Protein AF-A0A3L6PR56-F1 (afdb_monomer_lite)

Organism: Panicum miliaceum (NCBI:txid4540)

Radius of gyration: 35.01 Å; chains: 1; bounding box: 72×102×103 Å

pLDDT: mean 79.94, std 26.2, range [21.03, 98.75]

Foldseek 3Di:
DDDDDDDDDDDDDDDDDDDDDDDDDDDDDDDDDDDDDDDDDDDDDDDDDDDDDDDDDDDDDDDDDDDDDPPDQWAKEKEAALVDDLLLLQLLCVQLVRDYHYHNPDDPPAFIKIATPVRDIDTHDLRSLCVSQPSGPDVPQCHPDPVLVVLLSVLLVVLCLCVVPVCVVVSLVVVLVVQPPHLESGDPDHYSSLSSNLRSLLLVAPVSVVVLPDPPRVRSNVNSVVVCVVCVVPSVVSSCVRSHPSRDDDDDDPDPDDPDDDDDDPPDPPPDAVPAAAAQAEEELEEALQDADDPVSLVLQVVNQVRCVVRVHFYEYEHAQFCQVRHAVVSVVRNVVVCVVSVRDGPYYYYLVVCVVVLLVLLLVCLVVLQKFKDQPDPVVVVVCLVVLHDGPGSPPHSVVRVVLVVCLFVLHPSNQSIFMWGNFGSPDPLSLRRGDTFKHFDQAQHNPRGRNGGITGDCLRSVLVVCLVVSHQDHDDDCVCVSSVVSSCVNCVSSVGDRNPD

Sequence (503 aa):
MTSAAKSETSDSENRTPEWGHGYMPGPAGCRSCVWHTVVVRPAGRRPALENTTGSARPHGSSQQVPAVSRKGSMEAKLAFSQDSPPISIICAAKVAGIPLSIDPSLAAGSVPTLQFGSGESLHGVNPILHFIARGASFSSFSGQNAIEFGHAVEWLEYAPIFLSGSEFENACSFVDGYLAFRTFLVGHGLTIADIAVWSNLAGIGQRWESLRKSKKYQNLVRWFNSIDAEYTDTLNKIVAAYVGKRGIGKSPAPSFKEKVHDSKDPSAPEVDLPGAKVGQVCGRFAPEPSGYLHIGHAKAALLNKYFAERYQGRLIVRFDDTNPSKESSEFVENLLKDIETLGIKYDAVTYTSDYFPKLMEMAESLIKQGKAYIDDAAKEQMRKERMDGIESRCRNSTVEKNLSLWKEMVNGTERGMQCCVRGKLDMQDPNKSLRDPVYYRCNTDPHHRVGSKYKVYPTYDFACPFVDALEGVTHALRSSEYHDRNAQYYRILQDMGLRSRNL

Structure (mmCIF, N/CA/C/O backbone):
data_AF-A0A3L6PR56-F1
#
_entry.id   AF-A0A3L6PR56-F1
#
loop_
_atom_site.group_PDB
_atom_site.id
_atom_site.type_symbol
_atom_site.label_atom_id
_atom_site.label_alt_id
_atom_site.label_comp_id
_atom_site.label_asym_id
_atom_site.label_entity_id
_atom_site.label_seq_id
_atom_site.pdbx_PDB_ins_code
_atom_site.Cartn_x
_atom_site.Cartn_y
_atom_site.Cartn_z
_atom_site.occupancy
_atom_site.B_iso_or_equiv
_atom_site.auth_seq_id
_atom_site.auth_comp_id
_atom_site.auth_asym_id
_atom_site.auth_atom_id
_atom_site.pdbx_PDB_model_num
ATOM 1 N N . MET A 1 1 ? 30.009 -48.129 54.330 1.00 35.91 1 MET A N 1
ATOM 2 C CA . MET A 1 1 ? 30.875 -47.380 55.269 1.00 35.91 1 MET A CA 1
ATOM 3 C C . MET A 1 1 ? 30.361 -45.952 55.369 1.00 35.91 1 MET A C 1
ATOM 5 O O . MET A 1 1 ? 29.650 -45.520 54.472 1.00 35.91 1 MET A O 1
ATOM 9 N N . THR A 1 2 ? 30.644 -45.275 56.477 1.00 27.09 2 THR A N 1
ATOM 10 C CA . THR A 1 2 ? 30.283 -43.874 56.755 1.00 27.09 2 THR A CA 1
ATOM 11 C C . THR A 1 2 ? 31.298 -42.892 56.157 1.00 27.09 2 THR A C 1
ATOM 13 O O . THR A 1 2 ? 32.392 -43.314 55.798 1.00 27.09 2 THR A O 1
ATOM 16 N N . SER A 1 3 ? 30.973 -41.588 56.221 1.00 24.39 3 SER A N 1
ATOM 17 C CA . SER A 1 3 ? 31.939 -40.467 56.235 1.00 24.39 3 SER A CA 1
ATOM 18 C C . SER A 1 3 ? 32.628 -40.133 54.894 1.00 24.39 3 SER A C 1
ATOM 20 O O . SER A 1 3 ? 32.963 -41.027 54.130 1.00 24.39 3 SER A O 1
ATOM 22 N N . ALA A 1 4 ? 32.926 -38.877 54.543 1.00 27.11 4 ALA A N 1
ATOM 23 C CA . ALA A 1 4 ? 32.361 -37.570 54.920 1.00 27.11 4 ALA A CA 1
ATOM 24 C C . ALA A 1 4 ? 32.828 -36.526 53.880 1.00 27.11 4 ALA A C 1
ATOM 26 O O . ALA A 1 4 ? 33.653 -36.823 53.016 1.00 27.11 4 ALA A O 1
ATOM 27 N N . ALA A 1 5 ? 32.335 -35.290 53.980 1.00 34.53 5 ALA A N 1
ATOM 28 C CA . ALA A 1 5 ? 32.939 -34.159 53.283 1.00 34.53 5 ALA A CA 1
ATOM 29 C C . ALA A 1 5 ? 34.333 -33.825 53.850 1.00 34.53 5 ALA A C 1
ATOM 31 O O . ALA A 1 5 ? 34.585 -34.008 55.043 1.00 34.53 5 ALA A O 1
ATOM 32 N N . LYS A 1 6 ? 35.191 -33.224 53.019 1.00 26.56 6 LYS A N 1
ATOM 33 C CA . LYS A 1 6 ? 36.263 -32.341 53.487 1.00 26.56 6 LYS A CA 1
ATOM 34 C C . LYS A 1 6 ? 36.358 -31.094 52.613 1.00 26.56 6 LYS A C 1
ATOM 36 O O . LYS A 1 6 ? 36.241 -31.162 51.394 1.00 26.56 6 LYS A O 1
ATOM 41 N N . SER A 1 7 ? 36.566 -29.975 53.287 1.00 26.28 7 SER A N 1
ATOM 42 C CA . SER A 1 7 ? 36.774 -28.624 52.770 1.00 26.28 7 SER A CA 1
ATOM 43 C C . SER A 1 7 ? 38.167 -28.141 53.158 1.00 26.28 7 SER A C 1
ATOM 45 O O . SER A 1 7 ? 38.619 -28.516 54.232 1.00 26.28 7 SER A O 1
ATOM 47 N N . GLU A 1 8 ? 38.760 -27.253 52.364 1.00 25.81 8 GLU A N 1
ATOM 48 C CA . GLU A 1 8 ? 39.762 -26.226 52.729 1.00 25.81 8 GLU A CA 1
ATOM 49 C C . GLU A 1 8 ? 39.935 -25.374 51.435 1.00 25.81 8 GLU A C 1
ATOM 51 O O . GLU A 1 8 ? 40.028 -25.953 50.356 1.00 25.81 8 GLU A O 1
ATOM 56 N N . THR A 1 9 ? 39.614 -24.068 51.370 1.00 25.67 9 THR A N 1
ATOM 57 C CA . THR A 1 9 ? 40.304 -22.855 51.898 1.00 25.67 9 THR A CA 1
ATOM 58 C C . THR A 1 9 ? 41.712 -22.642 51.324 1.00 25.67 9 THR A C 1
ATOM 60 O O . THR A 1 9 ? 42.444 -23.614 51.195 1.00 25.67 9 THR A O 1
ATOM 63 N N . SER A 1 10 ? 42.183 -21.427 51.012 1.00 24.72 10 SER A N 1
ATOM 64 C CA . SER A 1 10 ? 41.652 -20.043 51.150 1.00 24.72 10 SER A CA 1
ATOM 65 C C . SER A 1 10 ? 41.796 -19.278 49.799 1.00 24.72 10 SER A C 1
ATOM 67 O O . SER A 1 10 ? 42.026 -19.939 48.792 1.00 24.72 10 SER A O 1
ATOM 69 N N . ASP A 1 11 ? 41.521 -17.986 49.559 1.00 25.73 11 ASP A N 1
ATOM 70 C CA . ASP A 1 11 ? 41.763 -16.671 50.206 1.00 25.73 11 ASP A CA 1
ATOM 71 C C . ASP A 1 11 ? 40.866 -15.604 49.503 1.00 25.73 11 ASP A C 1
ATOM 73 O O . ASP A 1 11 ? 40.272 -15.914 48.472 1.00 25.73 11 ASP A O 1
ATOM 77 N N . SER A 1 12 ? 40.779 -14.314 49.865 1.00 25.59 12 SER A N 1
ATOM 78 C CA . SER A 1 12 ? 40.770 -13.583 51.150 1.00 25.59 12 SER A CA 1
ATOM 79 C C . SER A 1 12 ? 40.368 -12.109 50.861 1.00 25.59 12 SER A C 1
ATOM 81 O O . SER A 1 12 ? 40.644 -11.616 49.772 1.00 25.59 12 SER A O 1
ATOM 83 N N . GLU A 1 13 ? 39.739 -11.409 51.824 1.00 27.36 13 GLU A N 1
ATOM 84 C CA . GLU A 1 13 ? 39.509 -9.934 51.841 1.00 27.36 13 GLU A CA 1
ATOM 85 C C . GLU A 1 13 ? 38.627 -9.285 50.717 1.00 27.36 13 GLU A C 1
ATOM 87 O O . GLU A 1 13 ? 38.510 -9.792 49.613 1.00 27.36 13 GLU A O 1
ATOM 92 N N . ASN A 1 14 ? 37.930 -8.143 50.889 1.00 26.05 14 ASN A N 1
ATOM 93 C CA . ASN A 1 14 ? 37.578 -7.347 52.079 1.00 26.05 14 ASN A CA 1
ATOM 94 C C . ASN A 1 14 ? 36.239 -6.566 51.866 1.00 26.05 14 ASN A C 1
ATOM 96 O O . ASN A 1 14 ? 36.086 -5.875 50.866 1.00 26.05 14 ASN A O 1
ATOM 100 N N . ARG A 1 15 ? 35.356 -6.583 52.883 1.00 25.88 15 ARG A N 1
ATOM 101 C CA . ARG A 1 15 ? 34.323 -5.573 53.272 1.00 25.88 15 ARG A CA 1
ATOM 102 C C . ARG A 1 15 ? 33.094 -5.234 52.383 1.00 25.88 15 ARG A C 1
ATOM 104 O O . ARG A 1 15 ? 33.164 -4.590 51.345 1.00 25.88 15 ARG A O 1
ATOM 111 N N . THR A 1 16 ? 31.941 -5.550 52.981 1.00 23.59 16 THR A N 1
ATOM 112 C CA . THR A 1 16 ? 30.575 -4.965 52.917 1.00 23.59 16 THR A CA 1
ATOM 113 C C . THR A 1 16 ? 30.526 -3.464 53.342 1.00 23.59 16 THR A C 1
ATOM 115 O O . THR A 1 16 ? 31.568 -2.993 53.809 1.00 23.59 16 THR A O 1
ATOM 118 N N . PRO A 1 17 ? 29.396 -2.689 53.249 1.00 29.38 17 PRO A N 1
ATOM 119 C CA . PRO A 1 17 ? 27.982 -3.136 53.276 1.00 29.38 17 PRO A CA 1
ATOM 120 C C . PRO A 1 17 ? 26.900 -2.417 52.406 1.00 29.38 17 PRO A C 1
ATOM 122 O O . PRO A 1 17 ? 27.006 -1.251 52.043 1.00 29.38 17 PRO A O 1
ATOM 125 N N . GLU A 1 18 ? 25.812 -3.152 52.118 1.00 23.41 18 GLU A N 1
ATOM 126 C CA . GLU A 1 18 ? 24.416 -2.915 52.591 1.00 23.41 18 GLU A CA 1
ATOM 127 C C . GLU A 1 18 ? 24.093 -1.568 53.314 1.00 23.41 18 GLU A C 1
ATOM 129 O O . GLU A 1 18 ? 24.869 -1.138 54.159 1.00 23.41 18 GLU A O 1
ATOM 134 N N . TRP A 1 19 ? 22.962 -0.849 53.147 1.00 22.95 19 TRP A N 1
ATOM 135 C CA . TRP A 1 19 ? 21.640 -1.037 52.489 1.00 22.95 19 TRP A CA 1
ATOM 136 C C . TRP A 1 19 ? 21.158 0.291 51.838 1.00 22.95 19 TRP A C 1
ATOM 138 O O . TRP A 1 19 ? 21.618 1.362 52.230 1.00 22.95 19 TRP A O 1
ATOM 148 N N . GLY A 1 20 ? 20.138 0.273 50.958 1.00 21.98 20 GLY A N 1
ATOM 149 C CA . GLY A 1 20 ? 19.380 1.497 50.610 1.00 21.98 20 GLY A CA 1
ATOM 150 C C . GLY A 1 20 ? 18.334 1.364 49.486 1.00 21.98 20 GLY A C 1
ATOM 151 O O . GLY A 1 20 ? 18.632 0.847 48.415 1.00 21.98 20 GLY A O 1
ATOM 152 N N . HIS A 1 21 ? 17.106 1.856 49.708 1.00 25.05 21 HIS A N 1
ATOM 153 C CA . HIS A 1 21 ? 16.020 1.862 48.708 1.00 25.05 21 HIS A CA 1
ATOM 154 C C . HIS A 1 21 ? 16.218 2.918 47.599 1.00 25.05 21 HIS A C 1
ATOM 156 O O . HIS A 1 21 ? 16.635 4.040 47.877 1.00 25.05 21 HIS A O 1
ATOM 162 N N . GLY A 1 22 ? 15.790 2.611 46.366 1.00 22.70 22 GLY A N 1
ATOM 163 C CA . GLY A 1 22 ? 15.709 3.563 45.249 1.00 22.70 22 GLY A CA 1
ATOM 164 C C . GLY A 1 22 ? 14.674 3.138 44.196 1.00 22.70 22 GLY A C 1
ATOM 165 O O . GLY A 1 22 ? 14.540 1.953 43.904 1.00 22.70 22 GLY A O 1
ATOM 166 N N . TYR A 1 23 ? 13.912 4.095 43.658 1.00 21.83 23 TYR A N 1
ATOM 167 C CA . TYR A 1 23 ? 12.778 3.876 42.738 1.00 21.83 23 TYR A CA 1
ATOM 168 C C . TYR A 1 23 ? 13.128 4.283 41.286 1.00 21.83 23 TYR A C 1
ATOM 170 O O . TYR A 1 23 ? 14.109 4.986 41.068 1.00 21.83 23 TYR A O 1
ATOM 178 N N . MET A 1 24 ? 12.252 3.940 40.328 1.00 23.02 24 MET A N 1
ATOM 179 C CA . MET A 1 24 ? 12.216 4.403 38.917 1.00 23.02 24 MET A CA 1
ATOM 180 C C . MET A 1 24 ? 13.307 3.903 37.935 1.00 23.02 24 MET A C 1
ATOM 182 O O . MET A 1 24 ? 14.394 4.474 37.863 1.00 23.02 24 MET A O 1
ATOM 186 N N . PRO A 1 25 ? 12.966 2.986 37.007 1.00 26.72 25 PRO A N 1
ATOM 187 C CA . PRO A 1 25 ? 13.541 2.975 35.664 1.00 26.72 25 PRO A CA 1
ATOM 188 C C . PRO A 1 25 ? 12.825 4.000 34.759 1.00 26.72 25 PRO A C 1
ATOM 190 O O . PRO A 1 25 ? 11.596 4.058 34.712 1.00 26.72 25 PRO A O 1
ATOM 193 N N . GLY A 1 26 ? 13.593 4.807 34.020 1.00 27.28 26 GLY A N 1
ATOM 194 C CA . GLY A 1 26 ? 13.063 5.754 33.027 1.00 27.28 26 GLY A CA 1
ATOM 195 C C . GLY A 1 26 ? 12.457 5.075 31.781 1.00 27.28 26 GLY A C 1
ATOM 196 O O . GLY A 1 26 ? 12.582 3.861 31.612 1.00 27.28 26 GLY A O 1
ATOM 197 N N . PRO A 1 27 ? 11.804 5.837 30.880 1.00 26.20 27 PRO A N 1
ATOM 198 C CA . PRO A 1 27 ? 11.064 5.274 29.752 1.00 26.20 27 PRO A CA 1
ATOM 199 C C . PRO A 1 27 ? 11.970 4.512 28.775 1.00 26.20 27 PRO A C 1
ATOM 201 O O . PRO A 1 27 ? 12.908 5.069 28.202 1.00 26.20 27 PRO A O 1
ATOM 204 N N . ALA A 1 28 ? 11.647 3.239 28.544 1.00 26.05 28 ALA A N 1
ATOM 205 C CA . ALA A 1 28 ? 12.353 2.380 27.602 1.00 26.05 28 ALA A CA 1
ATOM 206 C C . ALA A 1 28 ? 12.094 2.811 26.144 1.00 26.05 28 ALA A C 1
ATOM 208 O O . ALA A 1 28 ? 11.091 2.441 25.534 1.00 26.05 28 ALA A O 1
ATOM 209 N N . GLY A 1 29 ? 13.017 3.592 25.581 1.00 25.47 29 GLY A N 1
ATOM 210 C CA . GLY A 1 29 ? 13.092 3.827 24.138 1.00 25.47 29 GLY A CA 1
ATOM 211 C C . GLY A 1 29 ? 13.489 2.554 23.379 1.00 25.47 29 GLY A C 1
ATOM 212 O O . GLY A 1 29 ? 14.245 1.726 23.891 1.00 25.47 29 GLY A O 1
ATOM 213 N N . CYS A 1 30 ? 12.986 2.402 22.151 1.00 25.98 30 CYS A N 1
ATOM 214 C CA . CYS A 1 30 ? 13.277 1.249 21.293 1.00 25.98 30 CYS A CA 1
ATOM 215 C C . CYS A 1 30 ? 14.787 1.086 21.033 1.00 25.98 30 CYS A C 1
ATOM 217 O O . CYS A 1 30 ? 15.503 2.073 20.860 1.00 25.98 30 CYS A O 1
ATOM 219 N N . ARG A 1 31 ? 15.264 -0.162 20.938 1.00 25.52 31 ARG A N 1
ATOM 220 C CA . ARG A 1 31 ? 16.626 -0.495 20.487 1.00 25.52 31 ARG A CA 1
ATOM 221 C C . ARG A 1 31 ? 16.585 -1.197 19.129 1.00 25.52 31 ARG A C 1
ATOM 223 O O . ARG A 1 31 ? 15.754 -2.078 18.945 1.00 25.52 31 ARG A O 1
ATOM 230 N N . SER A 1 32 ? 17.569 -0.879 18.276 1.00 26.89 32 SER A N 1
ATOM 231 C CA . SER A 1 32 ? 17.913 -1.522 16.984 1.00 26.89 32 SER A CA 1
ATOM 232 C C . SER A 1 32 ? 16.842 -1.510 15.872 1.00 26.89 32 SER A C 1
ATOM 234 O O . SER A 1 32 ? 15.658 -1.613 16.152 1.00 26.89 32 SER A O 1
ATOM 236 N N . CYS A 1 33 ? 17.175 -1.429 14.575 1.00 22.84 33 CYS A N 1
ATOM 237 C CA . CYS A 1 33 ? 18.424 -1.084 13.854 1.00 22.84 33 CYS A CA 1
ATOM 238 C C . CYS A 1 33 ? 18.055 -0.773 12.377 1.00 22.84 33 CYS A C 1
ATOM 240 O O . CYS A 1 33 ? 16.986 -1.179 11.933 1.00 22.84 33 CYS A O 1
ATOM 242 N N . VAL A 1 34 ? 18.857 -0.114 11.532 1.00 22.69 34 VAL A N 1
ATOM 243 C CA . VAL A 1 34 ? 20.196 0.512 11.682 1.00 22.69 34 VAL A CA 1
ATOM 244 C C . VAL A 1 34 ? 20.066 2.027 11.320 1.00 22.69 34 VAL A C 1
ATOM 246 O O . VAL A 1 34 ? 18.988 2.557 11.564 1.00 22.69 34 VAL A O 1
ATOM 249 N N . TRP A 1 35 ? 20.991 2.870 10.823 1.00 24.89 35 TRP A N 1
ATOM 250 C CA . TRP A 1 35 ? 22.371 2.829 10.277 1.00 24.89 35 TRP A CA 1
ATOM 251 C C . TRP A 1 35 ? 23.176 4.053 10.791 1.00 24.89 35 TRP A C 1
ATOM 253 O O . TRP A 1 35 ? 22.676 4.826 11.605 1.00 24.89 35 TRP A O 1
ATOM 263 N N . HIS A 1 36 ? 24.422 4.242 10.334 1.00 21.03 36 HIS A N 1
ATOM 264 C CA . HIS A 1 36 ? 25.217 5.455 10.586 1.00 21.03 36 HIS A CA 1
ATOM 265 C C . HIS A 1 36 ? 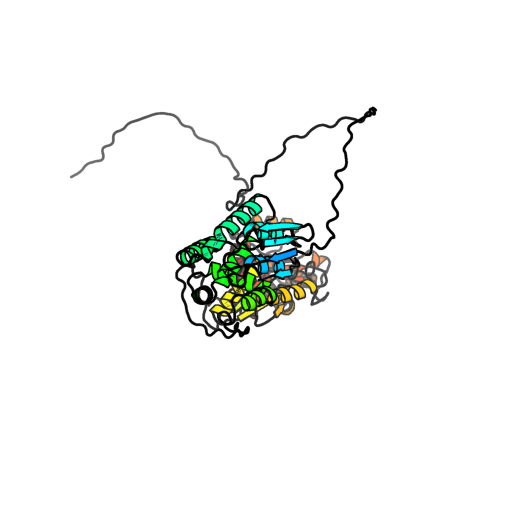25.139 6.455 9.419 1.00 21.03 36 HIS A C 1
ATOM 267 O O . HIS A 1 36 ? 25.414 6.087 8.281 1.00 21.03 36 HIS A O 1
ATOM 273 N N . THR A 1 37 ? 24.918 7.734 9.735 1.00 22.89 37 THR A N 1
ATOM 274 C CA . THR A 1 37 ? 25.245 8.873 8.859 1.00 22.89 37 THR A CA 1
ATOM 275 C C . THR A 1 37 ? 26.203 9.788 9.614 1.00 22.89 37 THR A C 1
ATOM 277 O O . THR A 1 37 ? 25.876 10.258 10.704 1.00 22.89 37 THR A O 1
ATOM 280 N N . VAL A 1 38 ? 27.384 10.058 9.053 1.00 21.31 38 VAL A N 1
ATOM 281 C CA . VAL A 1 38 ? 28.341 11.002 9.649 1.00 21.31 38 VAL A CA 1
ATOM 282 C C . VAL A 1 38 ? 27.846 12.427 9.406 1.00 21.31 38 VAL A C 1
ATOM 284 O O . VAL A 1 38 ? 27.925 12.936 8.292 1.00 21.31 38 VAL A O 1
ATOM 287 N N . VAL A 1 39 ? 27.340 13.078 10.456 1.00 23.59 39 VAL A N 1
ATOM 288 C CA . VAL A 1 39 ? 26.929 14.489 10.424 1.00 23.59 39 VAL A CA 1
ATOM 289 C C . VAL A 1 39 ? 27.857 15.300 11.322 1.00 23.59 39 VAL A C 1
ATOM 291 O O . VAL A 1 39 ? 27.751 15.258 12.549 1.00 23.59 39 VAL A O 1
ATOM 294 N N . VAL A 1 40 ? 28.764 16.060 10.706 1.00 22.86 40 VAL A N 1
ATOM 295 C CA . VAL A 1 40 ? 29.609 17.031 11.414 1.00 22.86 40 VAL A CA 1
ATOM 296 C C . VAL A 1 40 ? 28.721 18.160 11.943 1.00 22.86 40 VAL A C 1
ATOM 298 O O . VAL A 1 40 ? 28.016 18.816 11.178 1.00 22.86 40 VAL A O 1
ATOM 301 N N . ARG A 1 41 ? 28.744 18.393 13.260 1.00 22.11 41 ARG A N 1
ATOM 302 C CA . ARG A 1 41 ? 28.013 19.496 13.900 1.00 22.11 41 ARG A CA 1
ATOM 303 C C . ARG A 1 41 ? 28.884 20.757 13.974 1.00 22.11 41 ARG A C 1
ATOM 305 O O . ARG A 1 41 ? 29.976 20.674 14.535 1.00 22.11 41 ARG A O 1
ATOM 312 N N . PRO A 1 42 ? 28.394 21.931 13.541 1.00 25.03 42 PRO A N 1
ATOM 313 C CA . PRO A 1 42 ? 28.946 23.213 13.971 1.00 25.03 42 PRO A CA 1
ATOM 314 C C . PRO A 1 42 ? 28.691 23.432 15.471 1.00 25.03 42 PRO A C 1
ATOM 316 O O . PRO A 1 42 ? 27.656 23.014 15.999 1.00 25.03 42 PRO A O 1
ATOM 319 N N . ALA A 1 43 ? 29.606 24.120 16.152 1.00 27.02 43 ALA A N 1
ATOM 320 C CA . ALA A 1 43 ? 29.478 24.491 17.561 1.00 27.02 43 ALA A CA 1
ATOM 321 C C . ALA A 1 43 ? 29.258 26.007 17.731 1.00 27.02 43 ALA A C 1
ATOM 323 O O . ALA A 1 43 ? 29.677 26.791 16.887 1.00 27.02 43 ALA A O 1
ATOM 324 N N . GLY A 1 44 ? 28.671 26.415 18.863 1.00 26.38 44 GLY A N 1
ATOM 325 C CA . GLY A 1 44 ? 28.793 27.785 19.385 1.00 26.38 44 GLY A CA 1
ATOM 326 C C . GLY A 1 44 ? 27.728 28.815 18.968 1.00 26.38 44 GLY A C 1
ATOM 327 O O . GLY A 1 44 ? 27.791 29.430 17.911 1.00 26.38 44 GLY A O 1
ATOM 328 N N . ARG A 1 45 ? 26.816 29.122 19.901 1.00 23.25 45 ARG A N 1
ATOM 329 C CA . ARG A 1 45 ? 26.368 30.511 20.176 1.00 23.25 45 ARG A CA 1
ATOM 330 C C . ARG A 1 45 ? 27.438 31.154 21.088 1.00 23.25 45 ARG A C 1
ATOM 332 O O . ARG A 1 45 ? 28.129 30.396 21.758 1.00 23.25 45 ARG A O 1
ATOM 339 N N . ARG A 1 46 ? 27.627 32.468 21.272 1.00 24.16 46 ARG A N 1
ATOM 340 C CA . ARG A 1 46 ? 26.983 33.769 20.917 1.00 24.16 46 ARG A CA 1
ATOM 341 C C . ARG A 1 46 ? 28.141 34.838 20.991 1.00 24.16 46 ARG A C 1
ATOM 343 O O . ARG A 1 46 ? 29.276 34.371 21.080 1.00 24.16 46 ARG A O 1
ATOM 350 N N . PRO A 1 47 ? 27.980 36.189 21.040 1.00 27.25 47 PRO A N 1
ATOM 351 C CA . PRO A 1 47 ? 26.797 37.063 21.063 1.00 27.25 47 PRO A CA 1
ATOM 352 C C . PRO A 1 47 ? 26.719 38.010 19.837 1.00 27.25 47 PRO A C 1
ATOM 354 O O . PRO A 1 47 ? 27.359 37.759 18.823 1.00 27.25 47 PRO A O 1
ATOM 357 N N . ALA A 1 48 ? 25.903 39.066 19.921 1.00 30.88 48 ALA A N 1
ATOM 358 C CA . ALA A 1 48 ? 25.775 40.125 18.913 1.00 30.88 48 ALA A CA 1
ATOM 359 C C . ALA A 1 48 ? 26.306 41.464 19.457 1.00 30.88 48 ALA A C 1
ATOM 361 O O . ALA A 1 48 ? 26.276 41.665 20.671 1.00 30.88 48 ALA A O 1
ATOM 362 N N . LEU A 1 49 ? 26.730 42.370 18.567 1.00 25.14 49 LEU A N 1
ATOM 363 C CA . LEU A 1 49 ? 27.010 43.779 18.871 1.00 25.14 49 LEU A CA 1
ATOM 364 C C . LEU A 1 49 ? 26.786 44.682 17.637 1.00 25.14 49 LEU A C 1
ATOM 366 O O . LEU A 1 49 ? 26.825 44.225 16.500 1.00 25.14 49 LEU A O 1
ATOM 370 N N . GLU A 1 50 ? 26.490 45.938 17.950 1.00 24.41 50 GLU A N 1
ATOM 371 C CA . GLU A 1 50 ? 25.913 47.073 17.208 1.00 24.41 50 GLU A CA 1
ATOM 372 C C . GLU A 1 50 ? 26.420 47.459 15.797 1.00 24.41 50 GLU A C 1
ATOM 374 O O . GLU A 1 50 ? 27.527 47.148 15.365 1.00 24.41 50 GLU A O 1
ATOM 379 N N . ASN A 1 51 ? 25.587 48.257 15.107 1.00 28.16 51 ASN A N 1
ATOM 380 C CA . ASN A 1 51 ? 25.936 49.001 13.891 1.00 28.16 51 ASN A CA 1
ATOM 381 C C . ASN A 1 51 ? 26.948 50.124 14.178 1.00 28.16 51 ASN A C 1
ATOM 383 O O . ASN A 1 51 ? 26.722 50.926 15.079 1.00 28.16 51 ASN A O 1
ATOM 387 N N . THR A 1 52 ? 27.930 50.323 13.295 1.00 24.97 52 THR A N 1
ATOM 388 C CA . THR A 1 52 ? 28.538 51.648 13.048 1.00 24.97 52 THR A CA 1
ATOM 389 C C . THR A 1 52 ? 28.894 51.823 11.569 1.00 24.97 52 THR A C 1
ATOM 391 O O . THR A 1 52 ? 29.125 50.858 10.843 1.00 24.97 52 THR A O 1
ATOM 394 N N . THR A 1 53 ? 28.889 53.071 11.101 1.00 28.50 53 THR A N 1
ATOM 395 C CA . THR A 1 53 ? 29.172 53.458 9.710 1.00 28.50 53 THR A CA 1
ATOM 396 C C . THR A 1 53 ? 30.655 53.758 9.490 1.00 28.50 53 THR A C 1
ATOM 398 O O . THR A 1 53 ? 31.237 54.511 10.267 1.00 28.50 53 THR A O 1
ATOM 401 N N . GLY A 1 54 ? 31.242 53.288 8.385 1.00 24.62 54 GLY A N 1
ATOM 402 C CA . GLY A 1 54 ? 32.607 53.644 7.975 1.00 24.62 54 GLY A CA 1
ATOM 403 C C . GLY A 1 54 ? 32.854 53.383 6.486 1.00 24.62 54 GLY A C 1
ATOM 404 O O . GLY A 1 54 ? 32.317 52.429 5.927 1.00 24.62 54 GLY A O 1
ATOM 405 N N . SER A 1 55 ? 33.629 54.246 5.826 1.00 24.95 55 SER A N 1
ATOM 406 C CA . SER A 1 55 ? 33.846 54.232 4.373 1.00 24.95 55 SER A CA 1
ATOM 407 C C . SER A 1 55 ? 35.262 53.800 3.978 1.00 24.95 55 SER A C 1
ATOM 409 O O . SER A 1 55 ? 36.237 54.303 4.526 1.00 24.95 55 SER A O 1
ATOM 411 N N . ALA A 1 56 ? 35.378 52.950 2.948 1.00 26.53 56 ALA A N 1
ATOM 412 C CA . ALA A 1 56 ? 36.550 52.902 2.065 1.00 26.53 56 ALA A CA 1
ATOM 413 C C . ALA A 1 56 ? 36.262 52.187 0.725 1.00 26.53 56 ALA A C 1
ATOM 415 O O . ALA A 1 56 ? 35.586 51.164 0.658 1.00 26.53 56 ALA A O 1
ATOM 416 N N . ARG A 1 57 ? 36.848 52.735 -0.340 1.00 22.97 57 ARG A N 1
ATOM 417 C CA . ARG A 1 57 ? 37.195 52.127 -1.644 1.00 22.97 57 ARG A CA 1
ATOM 418 C C . ARG A 1 57 ? 38.722 52.369 -1.825 1.00 22.97 57 ARG A C 1
ATOM 420 O O . ARG A 1 57 ? 39.244 53.147 -1.023 1.00 22.97 57 ARG A O 1
ATOM 427 N N . PRO A 1 58 ? 39.440 51.865 -2.860 1.00 40.94 58 PRO A N 1
ATOM 428 C CA . PRO A 1 58 ? 39.001 51.096 -4.039 1.00 40.94 58 PRO A CA 1
ATOM 429 C C . PRO A 1 58 ? 39.893 49.863 -4.386 1.00 40.94 58 PRO A C 1
ATOM 431 O O . PRO A 1 58 ? 40.831 49.527 -3.677 1.00 40.94 58 PRO A O 1
ATOM 434 N N . HIS A 1 59 ? 39.630 49.298 -5.576 1.00 26.02 59 HIS A N 1
ATOM 435 C CA . HIS A 1 59 ? 40.499 48.464 -6.434 1.00 26.02 59 HIS A CA 1
ATOM 436 C C . HIS A 1 59 ? 40.616 46.950 -6.170 1.00 26.02 59 HIS A C 1
ATOM 438 O O . HIS A 1 59 ? 40.701 46.467 -5.051 1.00 26.02 59 HIS A O 1
ATOM 444 N N . GLY A 1 60 ? 40.596 46.211 -7.289 1.00 26.38 60 GLY A N 1
ATOM 445 C CA . GLY A 1 60 ? 40.459 44.754 -7.376 1.00 26.38 60 GLY A CA 1
ATOM 446 C C . GLY A 1 60 ? 39.685 44.373 -8.644 1.00 26.38 60 GLY A C 1
ATOM 447 O O . GLY A 1 60 ? 38.519 43.999 -8.576 1.00 26.38 60 GLY A O 1
ATOM 448 N N . SER A 1 61 ? 40.286 44.573 -9.820 1.00 26.34 61 SER A N 1
ATOM 449 C CA . SER A 1 61 ? 39.619 44.392 -11.118 1.00 26.34 61 SER A CA 1
ATOM 450 C C . SER A 1 61 ? 39.532 42.921 -11.534 1.00 26.34 61 SER A C 1
ATOM 452 O O . SER A 1 61 ? 40.536 42.337 -11.943 1.00 26.34 61 SER A O 1
ATOM 454 N N . SER A 1 62 ? 38.332 42.339 -11.512 1.00 27.75 62 SER A N 1
ATOM 455 C CA . SER A 1 62 ? 38.059 41.059 -12.170 1.00 27.75 62 SER A CA 1
ATOM 456 C C . SER A 1 62 ? 37.771 41.270 -13.660 1.00 27.75 62 SER A C 1
ATOM 458 O O . SER A 1 62 ? 36.792 41.910 -14.042 1.00 27.75 62 SER A O 1
ATOM 460 N N . GLN A 1 63 ? 38.618 40.711 -14.526 1.00 27.89 63 GLN A N 1
ATOM 461 C CA . GLN A 1 63 ? 38.267 40.540 -15.936 1.00 27.89 63 GLN A CA 1
ATOM 462 C C . GLN A 1 63 ? 37.182 39.462 -16.045 1.00 27.89 63 GLN A C 1
ATOM 464 O O . GLN A 1 63 ? 37.349 38.352 -15.540 1.00 27.89 63 GLN A O 1
ATOM 469 N N . GLN A 1 64 ? 36.069 39.778 -16.706 1.00 25.97 64 GLN A N 1
ATOM 470 C CA . GLN A 1 64 ? 35.064 38.774 -17.043 1.00 25.97 64 GLN A CA 1
ATOM 471 C C . GLN A 1 64 ? 35.608 37.867 -18.150 1.00 25.97 64 GLN A C 1
ATOM 473 O O . GLN A 1 64 ? 35.848 38.323 -19.267 1.00 25.97 64 GLN A O 1
ATOM 478 N N . VAL A 1 65 ? 35.756 36.573 -17.861 1.00 27.47 65 VAL A N 1
ATOM 479 C CA . VAL A 1 65 ? 35.902 35.557 -18.911 1.00 27.47 65 VAL A CA 1
ATOM 480 C C . VAL A 1 65 ? 34.551 35.464 -19.638 1.00 27.47 65 VAL A C 1
ATOM 482 O O . VAL A 1 65 ? 33.536 35.244 -18.971 1.00 27.47 65 VAL A O 1
ATOM 485 N N . PRO A 1 66 ? 34.485 35.662 -20.967 1.00 26.72 66 PRO A N 1
ATOM 486 C CA . PRO A 1 66 ? 33.214 35.704 -21.679 1.00 26.72 66 PRO A CA 1
ATOM 487 C C . PRO A 1 66 ? 32.541 34.327 -21.696 1.00 26.72 66 PRO A C 1
ATOM 489 O O . PRO A 1 66 ? 33.165 33.311 -22.004 1.00 26.72 66 PRO A O 1
ATOM 492 N N . ALA A 1 67 ? 31.241 34.296 -21.401 1.00 27.50 67 ALA A N 1
ATOM 493 C CA . ALA A 1 67 ? 30.445 33.078 -21.474 1.00 27.50 67 ALA A CA 1
ATOM 494 C C . ALA A 1 67 ? 30.296 32.628 -22.939 1.00 27.50 67 ALA A C 1
ATOM 496 O O . ALA A 1 67 ? 29.601 33.267 -23.731 1.00 27.50 67 ALA A O 1
ATOM 497 N N . VAL A 1 68 ? 30.944 31.520 -23.307 1.00 29.69 68 VAL A N 1
ATOM 498 C CA . VAL A 1 68 ? 30.871 30.963 -24.665 1.00 29.69 68 VAL A CA 1
ATOM 499 C C . VAL A 1 68 ? 29.468 30.414 -24.926 1.00 29.69 68 VAL A C 1
ATOM 501 O O . VAL A 1 68 ? 29.086 29.365 -24.405 1.00 29.69 68 VAL A O 1
ATOM 504 N N . SER A 1 69 ? 28.708 31.113 -25.770 1.00 28.28 69 SER A N 1
ATOM 505 C CA . SER A 1 69 ? 27.393 30.671 -26.239 1.00 28.28 69 SER A CA 1
ATOM 506 C C . SER A 1 69 ? 27.506 29.360 -27.024 1.00 28.28 69 SER A C 1
ATOM 508 O O . SER A 1 69 ? 27.986 29.337 -28.157 1.00 28.28 69 SER A O 1
ATOM 510 N N . ARG A 1 70 ? 27.039 28.250 -26.440 1.00 36.72 70 ARG A N 1
ATOM 511 C CA . ARG A 1 70 ? 26.961 26.942 -27.110 1.00 36.72 70 ARG A CA 1
ATOM 512 C C . ARG A 1 70 ? 25.576 26.700 -27.717 1.00 36.72 70 ARG A C 1
ATOM 514 O O . ARG A 1 70 ? 24.831 25.829 -27.280 1.00 36.72 70 ARG A O 1
ATOM 521 N N . LYS A 1 71 ? 25.259 27.466 -28.765 1.00 34.06 71 LYS A N 1
ATOM 522 C CA . LYS A 1 71 ? 24.204 27.147 -29.747 1.00 34.06 71 LYS A CA 1
ATOM 523 C C . LYS A 1 71 ? 24.714 27.309 -31.184 1.00 34.06 71 LYS A C 1
ATOM 525 O O . LYS A 1 71 ? 24.187 28.086 -31.970 1.00 34.06 71 LYS A O 1
ATOM 530 N N . GLY A 1 72 ? 25.739 26.529 -31.513 1.00 34.97 72 GLY A N 1
ATOM 531 C CA . GLY A 1 72 ? 26.034 26.120 -32.883 1.00 34.97 72 GLY A CA 1
ATOM 532 C C . GLY A 1 72 ? 25.946 24.599 -32.947 1.00 34.97 72 GLY A C 1
ATOM 533 O O . GLY A 1 72 ? 26.559 23.924 -32.119 1.00 34.97 72 GLY A O 1
ATOM 534 N N . SER A 1 73 ? 25.169 24.051 -33.879 1.00 45.00 73 SER A N 1
ATOM 535 C CA . SER A 1 73 ? 25.173 22.614 -34.152 1.00 45.00 73 SER A CA 1
ATOM 536 C C . SER A 1 73 ? 26.478 22.260 -34.859 1.00 45.00 73 SER A C 1
ATOM 538 O O . SER A 1 73 ? 26.626 22.522 -36.050 1.00 45.00 73 SER A O 1
ATOM 540 N N . MET A 1 74 ? 27.434 21.692 -34.121 1.00 57.25 74 MET A N 1
ATOM 541 C CA . MET A 1 74 ? 28.622 21.093 -34.723 1.00 57.25 74 MET A CA 1
ATOM 542 C C . MET A 1 74 ? 28.189 19.891 -35.561 1.00 57.25 74 MET A C 1
ATOM 544 O O . MET A 1 74 ? 27.896 18.828 -35.018 1.00 57.25 74 MET A O 1
ATOM 548 N N . GLU A 1 75 ? 28.160 20.058 -36.881 1.00 69.56 75 GLU A N 1
ATOM 549 C CA . GLU A 1 75 ? 28.153 18.919 -37.789 1.00 69.56 75 GLU A CA 1
ATOM 550 C C . GLU A 1 75 ? 29.485 18.183 -37.623 1.00 69.56 75 GLU A C 1
ATOM 552 O O . GLU A 1 75 ? 30.561 18.726 -37.889 1.00 69.56 75 GLU A O 1
ATOM 557 N N . ALA A 1 76 ? 29.402 16.955 -37.118 1.00 87.12 76 ALA A N 1
ATOM 558 C CA . ALA A 1 76 ? 30.543 16.077 -36.941 1.00 87.12 76 ALA A CA 1
ATOM 559 C C . ALA A 1 76 ? 30.379 14.831 -37.819 1.00 87.12 76 ALA A C 1
ATOM 561 O O . ALA A 1 76 ? 29.268 14.336 -38.054 1.00 87.12 76 ALA A O 1
ATOM 562 N N . LYS A 1 77 ? 31.503 14.342 -38.335 1.00 93.38 77 LYS A N 1
ATOM 563 C CA . LYS A 1 77 ? 31.562 13.275 -39.332 1.00 93.38 77 LYS A CA 1
ATOM 564 C C . LYS A 1 77 ? 32.375 12.110 -38.794 1.00 93.38 77 LYS A C 1
ATOM 566 O O . LYS A 1 77 ? 33.566 12.251 -38.533 1.00 93.38 77 LYS A O 1
ATOM 571 N N . LEU A 1 78 ? 31.725 10.968 -38.608 1.00 95.31 78 LEU A N 1
ATOM 572 C CA . LEU A 1 78 ? 32.349 9.755 -38.098 1.00 95.31 78 LEU A CA 1
ATOM 573 C C . LEU A 1 78 ? 32.837 8.896 -39.266 1.00 95.31 78 LEU A C 1
ATOM 575 O O . LEU A 1 78 ? 32.047 8.202 -39.909 1.00 95.31 78 LEU A O 1
ATOM 579 N N . ALA A 1 79 ? 34.143 8.948 -39.510 1.00 93.19 79 ALA A N 1
ATOM 580 C CA . ALA A 1 79 ? 34.835 8.108 -40.471 1.00 93.19 79 ALA A CA 1
ATOM 581 C C . ALA A 1 79 ? 35.282 6.788 -39.819 1.00 93.19 79 ALA A C 1
ATOM 583 O O . ALA A 1 79 ? 35.889 6.787 -38.745 1.00 93.19 79 ALA A O 1
ATOM 584 N N . PHE A 1 80 ? 34.993 5.657 -40.456 1.00 93.00 80 PHE A N 1
ATOM 585 C CA . PHE A 1 80 ? 35.422 4.322 -40.025 1.00 93.00 80 PHE A CA 1
ATOM 586 C C . PHE A 1 80 ? 35.578 3.380 -41.222 1.00 93.00 80 PHE A C 1
ATOM 588 O O . PHE A 1 80 ? 35.314 3.767 -42.357 1.00 93.00 80 PHE A O 1
ATOM 595 N N . SER A 1 81 ? 36.041 2.152 -40.981 1.00 88.06 81 SER A N 1
ATOM 596 C CA . SER A 1 81 ? 36.159 1.135 -42.027 1.00 88.06 81 SER A CA 1
ATOM 597 C C . SER A 1 81 ? 34.917 0.255 -42.084 1.00 88.06 81 SER A C 1
ATOM 599 O O . SER A 1 81 ? 34.469 -0.231 -41.046 1.00 88.06 81 SER A O 1
ATOM 601 N N . GLN A 1 82 ? 34.375 0.022 -43.282 1.00 84.56 82 GLN A N 1
ATOM 602 C CA . GLN A 1 82 ? 33.156 -0.770 -43.488 1.00 84.56 82 GLN A CA 1
ATOM 603 C C . GLN A 1 82 ? 33.197 -2.167 -42.832 1.00 84.56 82 GLN A C 1
ATOM 605 O O . GLN A 1 82 ? 32.161 -2.641 -42.369 1.00 84.56 82 GLN A O 1
ATOM 610 N N . ASP A 1 83 ? 34.377 -2.789 -42.733 1.00 80.25 83 ASP A N 1
ATOM 611 C CA . ASP A 1 83 ? 34.576 -4.106 -42.107 1.00 80.25 83 ASP A CA 1
ATOM 612 C C . ASP A 1 83 ? 34.532 -4.084 -40.564 1.00 80.25 83 ASP A C 1
ATOM 614 O O . ASP A 1 83 ? 34.408 -5.131 -39.930 1.00 80.25 83 ASP A O 1
ATOM 618 N N . SER A 1 84 ? 34.649 -2.903 -39.943 1.00 83.00 84 SER A N 1
ATOM 619 C CA . SER A 1 84 ? 34.688 -2.720 -38.485 1.00 83.00 84 SER A CA 1
ATOM 620 C C . SER A 1 84 ? 33.888 -1.474 -38.057 1.00 83.00 84 SER A C 1
ATOM 622 O O . SER A 1 84 ? 34.462 -0.436 -37.704 1.00 83.00 84 SER A O 1
ATOM 624 N N . PRO A 1 85 ? 32.542 -1.532 -38.118 1.00 87.50 85 PRO A N 1
ATOM 625 C CA . PRO A 1 85 ? 31.684 -0.423 -37.718 1.00 87.50 85 PRO A CA 1
ATOM 626 C C . PRO A 1 85 ? 31.745 -0.192 -36.195 1.00 87.50 85 PRO A C 1
ATOM 628 O O . PRO A 1 85 ? 31.508 -1.122 -35.420 1.00 87.50 85 PRO A O 1
ATOM 631 N N . PRO A 1 86 ? 31.994 1.042 -35.717 1.00 91.12 86 PRO A N 1
ATOM 632 C CA . PRO A 1 86 ? 32.102 1.347 -34.293 1.00 91.12 86 PRO A CA 1
ATOM 633 C C . PRO A 1 86 ? 30.710 1.502 -33.659 1.00 91.12 86 PRO A C 1
ATOM 635 O O . PRO A 1 86 ? 30.262 2.608 -33.350 1.00 91.12 86 PRO A O 1
ATOM 638 N N . ILE A 1 87 ? 30.013 0.376 -33.473 1.00 90.88 87 ILE A N 1
ATOM 639 C CA . ILE A 1 87 ? 28.615 0.313 -33.005 1.00 90.88 87 ILE A CA 1
ATOM 640 C C . ILE A 1 87 ? 28.410 1.132 -31.722 1.00 90.88 87 ILE A C 1
ATOM 642 O O . ILE A 1 87 ? 27.454 1.898 -31.643 1.00 90.88 87 ILE A O 1
ATOM 646 N N . SER A 1 88 ? 29.333 1.048 -30.758 1.00 93.50 88 SER A N 1
ATOM 647 C CA . SER A 1 88 ? 29.277 1.808 -29.500 1.00 93.50 88 SER A CA 1
ATOM 648 C C . SER A 1 88 ? 29.212 3.323 -29.705 1.00 93.50 88 SER A C 1
ATOM 650 O O . SER A 1 88 ? 28.414 3.986 -29.045 1.00 93.50 88 SER A O 1
ATOM 652 N N . ILE A 1 89 ? 29.977 3.874 -30.655 1.00 94.75 89 ILE A N 1
ATOM 653 C CA . ILE A 1 89 ? 29.956 5.306 -30.993 1.00 94.75 89 ILE A CA 1
ATOM 654 C C . ILE A 1 89 ? 28.601 5.691 -31.599 1.00 94.75 89 ILE A C 1
ATOM 656 O O . ILE A 1 89 ? 28.007 6.697 -31.211 1.00 94.75 89 ILE A O 1
ATOM 660 N N . ILE A 1 90 ? 28.104 4.880 -32.535 1.00 92.69 90 ILE A N 1
ATOM 661 C CA . ILE A 1 90 ? 26.861 5.145 -33.273 1.00 92.69 90 ILE A CA 1
ATOM 662 C C . ILE A 1 90 ? 25.651 5.075 -32.323 1.00 92.69 90 ILE A C 1
ATOM 664 O O . ILE A 1 90 ? 24.796 5.962 -32.346 1.00 92.69 90 ILE A O 1
ATOM 668 N N . CYS A 1 91 ? 25.615 4.077 -31.433 1.00 92.44 91 CYS A N 1
ATOM 669 C CA . CYS A 1 91 ? 24.633 3.967 -30.354 1.00 92.44 91 CYS A CA 1
ATOM 670 C C . CYS A 1 91 ? 24.712 5.159 -29.391 1.00 92.44 91 CYS A C 1
ATOM 672 O O . CYS A 1 91 ? 23.700 5.817 -29.153 1.00 92.44 91 CYS A O 1
ATOM 674 N N . ALA A 1 92 ? 25.904 5.478 -28.873 1.00 93.38 92 ALA A N 1
ATOM 675 C CA . ALA A 1 92 ? 26.086 6.546 -27.893 1.00 93.38 92 ALA A CA 1
ATOM 676 C C . ALA A 1 92 ? 25.685 7.922 -28.435 1.00 93.38 92 ALA A C 1
ATOM 678 O O . ALA A 1 92 ? 24.963 8.649 -27.758 1.00 93.38 92 ALA A O 1
ATOM 679 N N . ALA A 1 93 ? 26.092 8.272 -29.660 1.00 91.88 93 ALA A N 1
ATOM 680 C CA . ALA A 1 93 ? 25.710 9.540 -30.277 1.00 91.88 93 ALA A CA 1
ATOM 681 C C . ALA A 1 93 ? 24.190 9.648 -30.451 1.00 91.88 93 ALA A C 1
ATOM 683 O O . ALA A 1 93 ? 23.596 10.684 -30.146 1.00 91.88 93 ALA A O 1
ATOM 684 N N . LYS A 1 94 ? 23.547 8.556 -30.886 1.00 89.62 94 LYS A N 1
ATOM 685 C CA . LYS A 1 94 ? 22.104 8.531 -31.123 1.00 89.62 94 LYS A CA 1
ATOM 686 C C . LYS A 1 94 ? 21.287 8.598 -29.826 1.00 89.62 94 LYS A C 1
ATOM 688 O O . LYS A 1 94 ? 20.254 9.261 -29.827 1.00 89.62 94 LYS A O 1
ATOM 693 N N . VAL A 1 95 ? 21.763 7.984 -28.739 1.00 89.62 95 VAL A N 1
ATOM 694 C CA . VAL A 1 95 ? 21.186 8.096 -27.382 1.00 89.62 95 VAL A CA 1
ATOM 695 C C . VAL A 1 95 ? 21.412 9.494 -26.786 1.00 89.62 95 VAL A C 1
ATOM 697 O O . VAL A 1 95 ? 20.497 10.069 -26.206 1.00 89.62 95 VAL A O 1
ATOM 700 N N . ALA A 1 96 ? 22.588 10.091 -26.993 1.00 89.00 96 ALA A N 1
ATOM 701 C CA . ALA A 1 96 ? 22.925 11.444 -26.536 1.00 89.00 96 ALA A CA 1
ATOM 702 C C . ALA A 1 96 ? 22.158 12.575 -27.264 1.00 89.00 96 ALA A C 1
ATOM 704 O O . ALA A 1 96 ? 22.156 13.724 -26.801 1.00 89.00 96 ALA A O 1
ATOM 705 N N . GLY A 1 97 ? 21.528 12.261 -28.403 1.00 86.88 97 GLY A N 1
ATOM 706 C CA . GLY A 1 97 ? 20.849 13.214 -29.288 1.00 86.88 97 GLY A CA 1
ATOM 707 C C . GLY A 1 97 ? 21.781 13.963 -30.250 1.00 86.88 97 GLY A C 1
ATOM 708 O O . GLY A 1 97 ? 21.362 14.945 -30.858 1.00 86.88 97 GLY A O 1
ATOM 709 N N . ILE A 1 98 ? 23.034 13.523 -30.398 1.00 86.69 98 ILE A N 1
ATOM 710 C CA . ILE A 1 98 ? 24.055 14.206 -31.202 1.00 86.69 98 ILE A CA 1
ATOM 711 C C . ILE A 1 98 ? 23.921 13.794 -32.680 1.00 86.69 98 ILE A C 1
ATOM 713 O O . ILE A 1 98 ? 23.981 12.598 -32.985 1.00 86.69 98 ILE A O 1
ATOM 717 N N . PRO A 1 99 ? 23.768 14.745 -33.623 1.00 85.06 99 PRO A N 1
ATOM 718 C CA . PRO A 1 99 ? 23.762 14.437 -35.047 1.00 85.06 99 PRO A CA 1
ATOM 719 C C . PRO A 1 99 ? 25.176 14.081 -35.523 1.00 85.06 99 PRO A C 1
ATOM 721 O O . PRO A 1 99 ? 26.093 14.894 -35.429 1.00 85.06 99 PRO A O 1
ATOM 724 N N . LEU A 1 100 ? 25.341 12.876 -36.072 1.00 87.62 100 LEU A N 1
ATOM 725 C CA . LEU A 1 100 ? 26.559 12.450 -36.763 1.00 87.62 100 LEU A CA 1
ATOM 726 C C . LEU A 1 100 ? 26.253 12.119 -38.221 1.00 87.62 100 LEU A C 1
ATOM 728 O O . LEU A 1 100 ? 25.304 11.389 -38.513 1.00 87.62 100 LEU A O 1
ATOM 732 N N . SER A 1 101 ? 27.109 12.598 -39.120 1.00 89.94 101 SER A N 1
ATOM 733 C CA . SER A 1 101 ? 27.229 12.039 -40.469 1.00 89.94 101 SER A CA 1
ATOM 734 C C . SER A 1 101 ? 28.156 10.817 -40.441 1.00 89.94 101 SER A C 1
ATOM 736 O O . SER A 1 101 ? 29.066 10.733 -39.615 1.00 89.94 101 SER A O 1
ATOM 738 N N . ILE A 1 102 ? 27.893 9.842 -41.312 1.00 91.94 102 ILE A N 1
ATOM 739 C CA . ILE A 1 102 ? 28.547 8.527 -41.324 1.00 91.94 102 ILE A CA 1
ATOM 740 C C . ILE A 1 102 ? 29.361 8.374 -42.609 1.00 91.94 102 ILE A C 1
ATOM 742 O O . ILE A 1 102 ? 28.833 8.602 -43.695 1.00 91.94 102 ILE A O 1
ATOM 746 N N . ASP A 1 103 ? 30.621 7.958 -42.483 1.00 90.25 103 ASP A N 1
ATOM 747 C CA . ASP A 1 103 ? 31.525 7.724 -43.611 1.00 90.25 103 ASP A CA 1
ATOM 748 C C . ASP A 1 103 ? 32.289 6.391 -43.445 1.00 90.25 103 ASP A C 1
ATOM 750 O O . ASP A 1 103 ? 33.271 6.328 -42.704 1.00 90.25 103 ASP A O 1
ATOM 754 N N . PRO A 1 104 ? 31.857 5.302 -44.106 1.00 88.38 104 PRO A N 1
ATOM 755 C CA . PRO A 1 104 ? 32.479 3.983 -43.982 1.00 88.38 104 PRO A CA 1
ATOM 756 C C . PRO A 1 104 ? 33.713 3.783 -44.894 1.00 88.38 104 PRO A C 1
ATOM 758 O O . PRO A 1 104 ? 34.101 2.642 -45.144 1.00 88.38 104 PRO A O 1
ATOM 761 N N . SER A 1 105 ? 34.311 4.856 -45.434 1.00 88.94 105 SER A N 1
ATOM 762 C CA . SER A 1 105 ? 35.350 4.786 -46.481 1.00 88.94 105 SER A CA 1
ATOM 763 C C . SER A 1 105 ? 36.785 4.485 -46.019 1.00 88.94 105 SER A C 1
ATOM 765 O O . SER A 1 105 ? 37.673 4.385 -46.869 1.00 88.94 105 SER A O 1
ATOM 767 N N . LEU A 1 106 ? 37.065 4.335 -44.717 1.00 90.06 106 LEU A N 1
ATOM 768 C CA . LEU A 1 106 ? 38.442 4.080 -44.268 1.00 90.06 106 LEU A CA 1
ATOM 769 C C . LEU A 1 106 ? 38.899 2.644 -44.585 1.00 90.06 106 LEU A C 1
ATOM 771 O O . LEU A 1 106 ? 38.126 1.687 -44.523 1.00 90.06 106 LEU A O 1
ATOM 775 N N . ALA A 1 107 ? 40.193 2.477 -44.865 1.00 87.00 107 ALA A N 1
ATOM 776 C CA . ALA A 1 107 ? 40.792 1.170 -45.134 1.00 87.00 107 ALA A CA 1
ATOM 777 C C . ALA A 1 107 ? 40.673 0.212 -43.931 1.00 87.00 107 ALA A C 1
ATOM 779 O O . ALA A 1 107 ? 40.660 0.656 -42.779 1.00 87.00 107 ALA A O 1
ATOM 780 N N . ALA A 1 108 ? 40.626 -1.097 -44.189 1.00 82.25 108 ALA A N 1
ATOM 781 C CA . ALA A 1 108 ? 40.553 -2.124 -43.149 1.00 82.25 108 ALA A CA 1
ATOM 782 C C . ALA A 1 108 ? 41.651 -1.939 -42.080 1.00 82.25 108 ALA A C 1
ATOM 784 O O . ALA A 1 108 ? 42.812 -1.684 -42.398 1.00 82.25 108 ALA A O 1
ATOM 785 N N . GLY A 1 109 ? 41.272 -2.036 -40.802 1.00 77.44 109 GLY A N 1
ATOM 786 C CA . GLY A 1 109 ? 42.164 -1.782 -39.661 1.00 77.44 109 GLY A CA 1
ATOM 787 C C . GLY A 1 109 ? 42.357 -0.303 -39.285 1.00 77.44 109 GLY A C 1
ATOM 788 O O . GLY A 1 109 ? 43.008 -0.023 -38.281 1.00 77.44 109 GLY A O 1
ATOM 789 N N . SER A 1 110 ? 41.776 0.648 -40.028 1.00 88.50 110 SER A N 1
ATOM 790 C CA . SER A 1 110 ? 41.829 2.075 -39.670 1.00 88.50 110 SER A CA 1
ATOM 791 C C . SER A 1 110 ? 41.077 2.371 -38.371 1.00 88.50 110 SER A C 1
ATOM 793 O O . SER A 1 110 ? 39.966 1.885 -38.149 1.00 88.50 110 SER A O 1
ATOM 795 N N . VAL A 1 111 ? 41.652 3.240 -37.540 1.00 91.38 111 VAL A N 1
ATOM 796 C CA . VAL A 1 111 ? 41.046 3.684 -36.279 1.00 91.38 111 VAL A CA 1
ATOM 797 C C . VAL A 1 111 ? 39.847 4.613 -36.561 1.00 91.38 111 VAL A C 1
ATOM 799 O O . VAL A 1 111 ? 40.010 5.588 -37.303 1.00 91.38 111 VAL A O 1
ATOM 802 N N . PRO A 1 112 ? 38.660 4.379 -35.957 1.00 94.12 112 PRO A N 1
ATOM 803 C CA . PRO A 1 112 ? 37.516 5.283 -36.072 1.00 94.12 112 PRO A CA 1
ATOM 804 C C . PRO A 1 112 ? 37.892 6.723 -35.719 1.00 94.12 112 PRO A C 1
ATOM 806 O O . PRO A 1 112 ? 38.549 6.965 -34.706 1.00 94.12 112 PRO A O 1
ATOM 809 N N . THR A 1 113 ? 37.484 7.669 -36.560 1.00 95.62 113 THR A N 1
ATOM 810 C CA . THR A 1 113 ? 37.887 9.074 -36.480 1.00 95.62 113 THR A CA 1
ATOM 811 C C . THR A 1 113 ? 36.666 9.981 -36.584 1.00 95.62 113 THR A C 1
ATOM 813 O O . THR A 1 113 ? 35.929 9.923 -37.565 1.00 95.62 113 THR A O 1
ATOM 816 N N . LEU A 1 114 ? 36.455 10.839 -35.587 1.00 94.94 114 LEU A N 1
ATOM 817 C CA . LEU A 1 114 ? 35.438 11.886 -35.612 1.00 94.94 114 LEU A CA 1
ATOM 818 C C . LEU A 1 114 ? 36.075 13.188 -36.108 1.00 94.94 114 LEU A C 1
ATOM 820 O O . LEU A 1 114 ? 36.980 13.708 -35.464 1.00 94.94 114 LEU A O 1
ATOM 824 N N . GLN A 1 115 ? 35.610 13.700 -37.243 1.00 93.38 115 GLN A N 1
ATOM 825 C CA . GLN A 1 115 ? 36.066 14.943 -37.871 1.00 93.38 115 GLN A CA 1
ATOM 826 C C . GLN A 1 115 ? 35.072 16.076 -37.582 1.00 93.38 115 GLN A C 1
ATOM 828 O O . GLN A 1 115 ? 33.858 15.855 -37.616 1.00 93.38 115 GLN A O 1
ATOM 833 N N . PHE A 1 116 ? 35.574 17.287 -37.339 1.00 90.25 116 PHE A N 1
ATOM 834 C CA . PHE A 1 116 ? 34.766 18.485 -37.094 1.00 90.25 116 PHE A CA 1
ATOM 835 C C . PHE A 1 116 ? 34.907 19.512 -38.221 1.00 90.25 116 PHE A C 1
ATOM 837 O O . PHE A 1 116 ? 35.949 19.603 -38.868 1.00 90.25 116 PHE A O 1
ATOM 844 N N . GLY A 1 117 ? 33.893 20.366 -38.396 1.00 82.12 117 GLY A N 1
ATOM 845 C CA . GLY A 1 117 ? 33.944 21.498 -39.334 1.00 82.12 117 GLY A CA 1
ATOM 846 C C . GLY A 1 117 ? 35.041 22.543 -39.050 1.00 82.12 117 GLY A C 1
ATOM 847 O O . GLY A 1 117 ? 35.295 23.390 -39.900 1.00 82.12 117 GLY A O 1
ATOM 848 N N . SER A 1 118 ? 35.714 22.483 -37.894 1.00 82.88 118 SER A N 1
ATOM 849 C CA . SER A 1 118 ? 36.914 23.275 -37.578 1.00 82.88 118 SER A CA 1
ATOM 850 C C . SER A 1 118 ? 38.206 22.732 -38.211 1.00 82.88 118 SER A C 1
ATOM 852 O O . SER A 1 118 ? 39.236 23.398 -38.143 1.00 82.88 118 SER A O 1
ATOM 854 N N . GLY A 1 119 ? 38.179 21.530 -38.799 1.00 82.75 119 GLY A N 1
ATOM 855 C CA . GLY A 1 119 ? 39.369 20.803 -39.260 1.00 82.75 119 GLY A CA 1
ATOM 856 C C . GLY A 1 119 ? 40.057 19.972 -38.169 1.00 82.75 119 GLY A C 1
ATOM 857 O O . GLY A 1 119 ? 40.975 19.210 -38.466 1.00 82.75 119 GLY A O 1
ATOM 858 N N . GLU A 1 120 ? 39.605 20.071 -36.918 1.00 90.31 120 GLU A N 1
ATOM 859 C CA . GLU A 1 120 ? 40.047 19.207 -35.821 1.00 90.31 120 GLU A CA 1
ATOM 860 C C . GLU A 1 120 ? 39.472 17.786 -35.964 1.00 90.31 120 GLU A C 1
ATOM 862 O O . GLU A 1 120 ? 38.424 17.571 -36.585 1.00 90.31 120 GLU A O 1
ATOM 867 N N . SER A 1 121 ? 40.124 16.800 -35.342 1.00 92.81 121 SER A N 1
ATOM 868 C CA . SER A 1 121 ? 39.581 15.442 -35.251 1.00 92.81 121 SER A CA 1
ATOM 869 C C . SER A 1 121 ? 39.979 14.712 -33.967 1.00 92.81 121 SER A C 1
ATOM 871 O O . SER A 1 121 ? 40.978 15.038 -33.327 1.00 92.81 121 SER A O 1
ATOM 873 N N . LEU A 1 122 ? 39.161 13.732 -33.581 1.00 94.50 122 LEU A N 1
ATOM 874 C CA . LEU A 1 122 ? 39.421 12.781 -32.500 1.00 94.50 122 LEU A CA 1
ATOM 875 C C . LEU A 1 122 ? 39.546 11.378 -33.085 1.00 94.50 122 LEU A C 1
ATOM 877 O O . LEU A 1 122 ? 38.757 11.001 -33.949 1.00 94.50 122 LEU A O 1
ATOM 881 N N . HIS A 1 123 ? 40.484 10.588 -32.568 1.00 94.69 123 HIS A N 1
ATOM 882 C CA . HIS A 1 123 ? 40.740 9.223 -33.024 1.00 94.69 123 HIS A CA 1
ATOM 883 C C . HIS A 1 123 ? 40.519 8.222 -31.887 1.00 94.69 123 HIS A C 1
ATOM 885 O O . HIS A 1 123 ? 40.895 8.475 -30.742 1.00 94.69 123 HIS A O 1
ATOM 891 N N . GLY A 1 124 ? 39.958 7.063 -32.218 1.00 93.12 124 GLY A N 1
ATOM 892 C CA . GLY A 1 124 ? 39.749 5.954 -31.293 1.00 93.12 124 GLY A CA 1
ATOM 893 C C . GLY A 1 124 ? 38.403 6.008 -30.574 1.00 93.12 124 GLY A C 1
ATOM 894 O O . GLY A 1 124 ? 37.808 7.065 -30.374 1.00 93.12 124 GLY A O 1
ATOM 895 N N . VAL A 1 125 ? 37.919 4.830 -30.174 1.00 93.50 125 VAL A N 1
ATOM 896 C CA . VAL A 1 125 ? 36.573 4.661 -29.608 1.00 93.50 125 VAL A CA 1
ATOM 897 C C . VAL A 1 125 ? 36.395 5.474 -28.323 1.00 93.50 125 VAL A C 1
ATOM 899 O O . VAL A 1 125 ? 35.479 6.288 -28.248 1.00 93.50 125 VAL A O 1
ATOM 902 N N . ASN A 1 126 ? 37.290 5.330 -27.343 1.00 94.38 126 ASN A N 1
ATOM 903 C CA . ASN A 1 126 ? 37.099 5.935 -26.020 1.00 94.38 126 ASN A CA 1
ATOM 904 C C . ASN A 1 126 ? 37.171 7.480 -26.036 1.00 94.38 126 ASN A C 1
ATOM 906 O O . ASN A 1 126 ? 36.273 8.102 -25.464 1.00 94.38 126 ASN A O 1
ATOM 910 N N . PRO A 1 127 ? 38.122 8.143 -26.735 1.00 93.81 127 PRO A N 1
ATOM 911 C CA . PRO A 1 127 ? 38.108 9.602 -26.887 1.00 93.81 127 PRO A CA 1
ATOM 912 C C . PRO A 1 127 ? 36.828 10.140 -27.543 1.00 93.81 127 PRO A C 1
ATOM 914 O O . PRO A 1 127 ? 36.282 11.150 -27.093 1.00 93.81 127 PRO A O 1
ATOM 917 N N . ILE A 1 128 ? 36.307 9.448 -28.563 1.00 95.50 128 ILE A N 1
ATOM 918 C CA . ILE A 1 128 ? 35.066 9.839 -29.244 1.00 95.50 128 ILE A CA 1
ATOM 919 C C . ILE A 1 128 ? 33.843 9.612 -28.334 1.00 95.50 128 ILE A C 1
ATOM 921 O O . ILE A 1 128 ? 32.975 10.483 -28.248 1.00 95.50 128 ILE A O 1
ATOM 925 N N . LEU A 1 129 ? 33.787 8.500 -27.592 1.00 94.81 129 LEU A N 1
ATOM 926 C CA . LEU A 1 129 ? 32.738 8.241 -26.598 1.00 94.81 129 LEU A CA 1
ATOM 927 C C . LEU A 1 129 ? 32.748 9.281 -25.465 1.00 94.81 129 LEU A C 1
ATOM 929 O O . LEU A 1 129 ? 31.684 9.758 -25.080 1.00 94.81 129 LEU A O 1
ATOM 933 N N . HIS A 1 130 ? 33.915 9.706 -24.972 1.00 91.62 130 HIS A N 1
ATOM 934 C CA . HIS A 1 130 ? 34.009 10.781 -23.977 1.00 91.62 130 HIS A CA 1
ATOM 935 C C . HIS A 1 130 ? 33.580 12.150 -24.521 1.00 91.62 130 HIS A C 1
ATOM 937 O O . HIS A 1 130 ? 32.964 12.928 -23.788 1.00 91.62 130 HIS A O 1
ATOM 943 N N . PHE A 1 131 ? 33.865 12.451 -25.793 1.00 91.62 131 PHE A N 1
ATOM 944 C CA . PHE A 1 131 ? 33.341 13.649 -26.451 1.00 91.62 131 PHE A CA 1
ATOM 945 C C . PHE A 1 131 ? 31.808 13.612 -26.521 1.00 91.62 131 PHE A C 1
ATOM 947 O O . PHE A 1 131 ? 31.154 14.562 -26.094 1.00 91.62 131 PHE A O 1
ATOM 954 N N . ILE A 1 132 ? 31.234 12.488 -26.960 1.00 92.56 132 ILE A N 1
ATOM 955 C CA . ILE A 1 132 ? 29.782 12.263 -26.997 1.00 92.56 132 ILE A CA 1
ATOM 956 C C . ILE A 1 132 ? 29.163 12.389 -25.597 1.00 92.56 132 ILE A C 1
ATOM 958 O O . ILE A 1 132 ? 28.168 13.089 -25.433 1.00 92.56 132 ILE A O 1
ATOM 962 N N . ALA A 1 133 ? 29.779 11.790 -24.574 1.00 91.06 133 ALA A N 1
ATOM 963 C CA . ALA A 1 133 ? 29.306 11.856 -23.191 1.00 91.06 133 ALA A CA 1
ATOM 964 C C . ALA A 1 133 ? 29.237 13.295 -22.651 1.00 91.06 133 ALA A C 1
ATOM 966 O O . ALA A 1 133 ? 28.307 13.636 -21.927 1.00 91.06 133 ALA A O 1
ATOM 967 N N . ARG A 1 134 ? 30.192 14.154 -23.036 1.00 87.50 134 ARG A N 1
ATOM 968 C CA . ARG A 1 134 ? 30.229 15.584 -22.670 1.00 87.50 134 ARG A CA 1
ATOM 969 C C . ARG A 1 134 ? 29.378 16.486 -23.573 1.00 87.50 134 ARG A C 1
ATOM 971 O O . ARG A 1 134 ? 29.100 17.620 -23.190 1.00 87.50 134 ARG A O 1
ATOM 978 N N . GLY A 1 135 ? 29.010 16.020 -24.765 1.00 83.31 135 GLY A N 1
ATOM 979 C CA . GLY A 1 135 ? 28.136 16.718 -25.714 1.00 83.31 135 GLY A CA 1
ATOM 980 C C . GLY A 1 135 ? 26.652 16.353 -25.595 1.00 83.31 135 GLY A C 1
ATOM 981 O O . GLY A 1 135 ? 25.833 16.927 -26.307 1.00 83.31 135 GLY A O 1
ATOM 982 N N . ALA A 1 136 ? 26.309 15.390 -24.736 1.00 84.44 136 ALA A N 1
ATOM 983 C CA . ALA A 1 136 ? 24.956 14.872 -24.588 1.00 84.44 136 ALA A CA 1
ATOM 984 C C . ALA A 1 136 ? 23.976 15.900 -24.011 1.00 84.44 136 ALA A C 1
ATOM 986 O O . ALA A 1 136 ? 24.336 16.768 -23.216 1.00 84.44 136 ALA A O 1
ATOM 987 N N . SER A 1 137 ? 22.697 15.738 -24.358 1.00 71.38 137 SER A N 1
ATOM 988 C CA . SER A 1 137 ? 21.611 16.616 -23.889 1.00 71.38 137 SER A CA 1
ATOM 989 C C . SER A 1 137 ? 21.337 16.526 -22.374 1.00 71.38 137 SER A C 1
ATOM 991 O O . SER A 1 137 ? 20.543 17.304 -21.850 1.00 71.38 137 SER A O 1
ATOM 993 N N . PHE A 1 138 ? 21.975 15.586 -21.668 1.00 77.69 138 PHE A N 1
ATOM 994 C CA . PHE A 1 138 ? 21.838 15.347 -20.232 1.00 77.69 138 PHE A CA 1
ATOM 995 C C . PHE A 1 138 ? 23.211 15.076 -19.597 1.00 77.69 138 PHE A C 1
ATOM 997 O O . PHE A 1 138 ? 23.969 14.219 -20.051 1.00 77.69 138 PHE A O 1
ATOM 1004 N N . SER A 1 139 ? 23.541 15.811 -18.531 1.00 68.00 139 SER A N 1
ATOM 1005 C CA . SER A 1 139 ? 24.885 15.824 -17.928 1.00 68.00 139 SER A CA 1
ATOM 1006 C C . SER A 1 139 ? 25.283 14.523 -17.224 1.00 68.00 139 SER A C 1
ATOM 1008 O O . SER A 1 139 ? 26.471 14.269 -17.046 1.00 68.00 139 SER A O 1
ATOM 1010 N N . SER A 1 140 ? 24.321 13.675 -16.852 1.00 78.50 140 SER A N 1
ATOM 1011 C CA . SER A 1 140 ? 24.590 12.386 -16.208 1.00 78.50 140 SER A CA 1
ATOM 1012 C C . SER A 1 140 ? 25.227 11.349 -17.136 1.00 78.50 140 SER A C 1
ATOM 1014 O O . SER A 1 140 ? 25.770 10.370 -16.631 1.00 78.50 140 SER A O 1
ATOM 1016 N N . PHE A 1 141 ? 25.227 11.541 -18.465 1.00 86.81 141 PHE A N 1
ATOM 1017 C CA . PHE A 1 141 ? 25.770 10.539 -19.393 1.00 86.81 141 PHE A CA 1
ATOM 1018 C C . PHE A 1 141 ? 27.287 10.326 -19.228 1.00 86.81 141 PHE A C 1
ATOM 1020 O O . PHE A 1 141 ? 27.794 9.236 -19.491 1.00 86.81 141 PHE A O 1
ATOM 1027 N N . SER A 1 142 ? 28.009 11.333 -18.724 1.00 87.06 142 SER A N 1
ATOM 1028 C CA . SER A 1 142 ? 29.422 11.238 -18.331 1.00 87.06 142 SER A CA 1
ATOM 1029 C C . SER A 1 142 ? 29.651 10.884 -16.851 1.00 87.06 142 SER A C 1
ATOM 1031 O O . SER A 1 142 ? 30.779 10.999 -16.380 1.00 87.06 142 SER A O 1
ATOM 1033 N N . GLY A 1 143 ? 28.606 10.510 -16.106 1.00 86.50 143 GLY A N 1
ATOM 1034 C CA . GLY A 1 143 ? 28.608 10.488 -14.640 1.00 86.50 143 GLY A CA 1
ATOM 1035 C C . GLY A 1 143 ? 28.323 11.872 -14.039 1.00 86.50 143 GLY A C 1
ATOM 1036 O O . GLY A 1 143 ? 28.660 12.900 -14.628 1.00 86.50 143 GLY A O 1
ATOM 1037 N N . GLN A 1 144 ? 27.683 11.913 -12.866 1.00 86.62 144 GLN A N 1
ATOM 1038 C CA . GLN A 1 144 ? 27.224 13.155 -12.219 1.00 86.62 144 GLN A CA 1
ATOM 1039 C C . GLN A 1 144 ? 28.324 13.887 -11.432 1.00 86.62 144 GLN A C 1
ATOM 1041 O O . GLN A 1 144 ? 28.170 15.053 -11.070 1.00 86.62 144 GLN A O 1
ATOM 1046 N N . ASN A 1 145 ? 29.429 13.205 -11.130 1.00 88.94 145 ASN A N 1
ATOM 1047 C CA . ASN A 1 145 ? 30.548 13.711 -10.336 1.00 88.94 145 ASN A CA 1
ATOM 1048 C C . ASN A 1 145 ? 31.875 13.086 -10.806 1.00 88.94 145 ASN A C 1
ATOM 1050 O O . ASN A 1 145 ? 31.888 12.166 -11.620 1.00 88.94 145 ASN A O 1
ATOM 1054 N N . ALA A 1 146 ? 33.003 13.574 -10.281 1.00 89.56 146 ALA A N 1
ATOM 1055 C CA . ALA A 1 146 ? 34.336 13.136 -10.705 1.00 89.56 146 ALA A CA 1
ATOM 1056 C C . ALA A 1 146 ? 34.624 11.639 -10.460 1.00 89.56 146 ALA A C 1
ATOM 1058 O O . ALA A 1 146 ? 35.403 11.049 -11.204 1.00 89.56 146 ALA A O 1
ATOM 1059 N N . ILE A 1 147 ? 33.991 11.019 -9.456 1.00 91.81 147 ILE A N 1
ATOM 1060 C CA . ILE A 1 147 ? 34.160 9.589 -9.149 1.00 91.81 147 ILE A CA 1
ATOM 1061 C C . ILE A 1 147 ? 33.367 8.744 -10.153 1.00 91.81 147 ILE A C 1
ATOM 1063 O O . ILE A 1 147 ? 33.899 7.792 -10.713 1.00 91.81 147 ILE A O 1
ATOM 1067 N N . GLU A 1 148 ? 32.123 9.126 -10.450 1.00 93.69 148 GLU A N 1
ATOM 1068 C CA . GLU A 1 148 ? 31.329 8.494 -11.512 1.00 93.69 148 GLU A CA 1
ATOM 1069 C C . GLU A 1 148 ? 31.960 8.668 -12.897 1.00 93.69 148 GLU A C 1
ATOM 1071 O O . GLU A 1 148 ? 31.974 7.715 -13.670 1.00 93.69 148 GLU A O 1
ATOM 1076 N N . PHE A 1 149 ? 32.550 9.831 -13.195 1.00 92.38 149 PHE A N 1
ATOM 1077 C CA . PHE A 1 149 ? 33.342 10.018 -14.414 1.00 92.38 149 PHE A CA 1
ATOM 1078 C C . PHE A 1 149 ? 34.537 9.051 -14.461 1.00 92.38 149 PHE A C 1
ATOM 1080 O O . PHE A 1 149 ? 34.790 8.455 -15.503 1.00 92.38 149 PHE A O 1
ATOM 1087 N N . GLY A 1 150 ? 35.232 8.843 -13.335 1.00 93.75 150 GLY A N 1
ATOM 1088 C CA . GLY A 1 150 ? 36.316 7.862 -13.216 1.00 93.75 150 GLY A CA 1
ATOM 1089 C C . GLY A 1 150 ? 35.861 6.428 -13.506 1.00 93.75 150 GLY A C 1
ATOM 1090 O O . GLY A 1 150 ? 36.419 5.783 -14.389 1.00 93.75 150 GLY A O 1
ATOM 1091 N N . HIS A 1 151 ? 34.794 5.960 -12.850 1.00 94.94 151 HIS A N 1
ATOM 1092 C CA . HIS A 1 151 ? 34.219 4.636 -13.129 1.00 94.94 151 HIS A CA 1
ATOM 1093 C C . HIS A 1 151 ? 33.695 4.517 -14.573 1.00 94.94 151 HIS A C 1
ATOM 1095 O O . HIS A 1 151 ? 33.738 3.441 -15.165 1.00 94.94 151 HIS A O 1
ATOM 1101 N N . ALA A 1 152 ? 33.213 5.608 -15.178 1.00 94.25 152 ALA A N 1
ATOM 1102 C CA . ALA A 1 152 ? 32.813 5.602 -16.581 1.00 94.25 152 ALA A CA 1
ATOM 1103 C C . ALA A 1 152 ? 34.016 5.418 -17.526 1.00 94.25 152 ALA A C 1
ATOM 1105 O O . ALA A 1 152 ? 33.889 4.681 -18.499 1.00 94.25 152 ALA A O 1
ATOM 1106 N N . VAL A 1 153 ? 35.178 6.024 -17.237 1.00 94.00 153 VAL A N 1
ATOM 1107 C CA . VAL A 1 153 ? 36.441 5.757 -17.961 1.00 94.00 153 VAL A CA 1
ATOM 1108 C C . VAL A 1 153 ? 36.842 4.285 -17.810 1.00 94.00 153 VAL A C 1
ATOM 1110 O O . VAL A 1 153 ? 37.048 3.612 -18.816 1.00 94.00 153 VAL A O 1
ATOM 1113 N N . GLU A 1 154 ? 36.869 3.769 -16.577 1.00 95.44 154 GLU A N 1
ATOM 1114 C CA . GLU A 1 154 ? 37.210 2.372 -16.255 1.00 95.44 154 GLU A CA 1
ATOM 1115 C C . GLU A 1 154 ? 36.362 1.373 -17.063 1.00 95.44 154 GLU A C 1
ATOM 1117 O O . GLU A 1 154 ? 36.889 0.460 -17.700 1.00 95.44 154 GLU A O 1
ATOM 1122 N N . TRP A 1 155 ? 35.045 1.587 -17.137 1.00 97.12 155 TRP A N 1
ATOM 1123 C CA . TRP A 1 155 ? 34.162 0.745 -17.945 1.00 97.12 155 TRP A CA 1
ATOM 1124 C C . TRP A 1 155 ? 34.366 0.888 -19.459 1.00 97.12 155 TRP A C 1
ATOM 1126 O O . TRP A 1 155 ? 34.149 -0.090 -20.177 1.00 97.12 155 TRP A O 1
ATOM 1136 N N . LEU A 1 156 ? 34.795 2.049 -19.971 1.00 95.56 156 LEU A N 1
ATOM 1137 C CA . LEU A 1 156 ? 35.177 2.182 -21.385 1.00 95.56 156 LEU A CA 1
ATOM 1138 C C . LEU A 1 156 ? 36.494 1.458 -21.701 1.00 95.56 156 LEU A C 1
ATOM 1140 O O . LEU A 1 156 ? 36.667 0.980 -22.821 1.00 95.56 156 LEU A O 1
ATOM 1144 N N . GLU A 1 157 ? 37.414 1.349 -20.743 1.00 94.56 157 GLU A N 1
ATOM 1145 C CA . GLU A 1 157 ? 38.633 0.538 -20.875 1.00 94.56 157 GLU A CA 1
ATOM 1146 C C . GLU A 1 157 ? 38.343 -0.966 -20.732 1.00 94.56 157 GLU A C 1
ATOM 1148 O O . GLU A 1 157 ? 38.956 -1.776 -21.426 1.00 94.56 157 GLU A O 1
ATOM 1153 N N . TYR A 1 158 ? 37.351 -1.346 -19.919 1.00 95.81 158 TYR A N 1
ATOM 1154 C CA . TYR A 1 158 ? 36.906 -2.735 -19.756 1.00 95.81 158 TYR A CA 1
ATOM 1155 C C . TYR A 1 158 ? 36.065 -3.258 -20.937 1.00 95.81 158 TYR A C 1
ATOM 1157 O O . TYR A 1 158 ? 36.195 -4.416 -21.340 1.00 95.81 158 TYR A O 1
ATOM 1165 N N . ALA A 1 159 ? 35.183 -2.432 -21.513 1.00 94.81 159 ALA A N 1
ATOM 1166 C CA . ALA A 1 159 ? 34.204 -2.867 -22.516 1.00 94.81 159 ALA A CA 1
ATOM 1167 C C . ALA A 1 159 ? 34.785 -3.637 -23.731 1.00 94.81 159 ALA A C 1
ATOM 1169 O O . ALA A 1 159 ? 34.118 -4.571 -24.192 1.00 94.81 159 ALA A O 1
ATOM 1170 N N . PRO A 1 160 ? 35.984 -3.327 -24.274 1.00 92.00 160 PRO A N 1
ATOM 1171 C CA . PRO A 1 160 ? 36.602 -4.098 -25.356 1.00 92.00 160 PRO A CA 1
ATOM 1172 C C . PRO A 1 160 ? 36.864 -5.579 -25.042 1.00 92.00 160 PRO A C 1
ATOM 1174 O O . PRO A 1 160 ? 36.939 -6.373 -25.977 1.00 92.00 160 PRO A O 1
ATOM 1177 N N . ILE A 1 161 ? 36.934 -5.993 -23.770 1.00 93.06 161 ILE A N 1
ATOM 1178 C CA . ILE A 1 161 ? 37.151 -7.403 -23.383 1.00 93.06 161 ILE A CA 1
ATOM 1179 C C . ILE A 1 161 ? 35.995 -8.298 -23.871 1.00 93.06 161 ILE A C 1
ATOM 1181 O O . ILE A 1 161 ? 36.206 -9.461 -24.208 1.00 93.06 161 ILE A O 1
ATOM 1185 N N . PHE A 1 162 ? 34.782 -7.759 -24.044 1.00 90.69 162 PHE A N 1
ATOM 1186 C CA . PHE A 1 162 ? 33.674 -8.493 -24.674 1.00 90.69 162 PHE A CA 1
ATOM 1187 C C . PHE A 1 162 ? 33.917 -8.838 -26.155 1.00 90.69 162 PHE A C 1
ATOM 1189 O O . PHE A 1 162 ? 33.256 -9.726 -26.688 1.00 90.69 162 PHE A O 1
ATOM 1196 N N . LEU A 1 163 ? 34.870 -8.182 -26.821 1.00 86.12 163 LEU A N 1
ATOM 1197 C CA . LEU A 1 163 ? 35.285 -8.505 -28.189 1.00 86.12 163 LEU A CA 1
ATOM 1198 C C . LEU A 1 163 ? 36.396 -9.578 -28.219 1.00 86.12 163 LEU A C 1
ATOM 1200 O O . LEU A 1 163 ? 36.642 -10.183 -29.263 1.00 86.12 163 LEU A O 1
ATOM 1204 N N . SER A 1 164 ? 37.034 -9.864 -27.076 1.00 84.50 164 SER A N 1
ATOM 1205 C CA . SER A 1 164 ? 38.034 -10.926 -26.919 1.00 84.50 164 SER A CA 1
ATOM 1206 C C . SER A 1 164 ? 37.359 -12.300 -26.871 1.00 84.50 164 SER A C 1
ATOM 1208 O O . SER A 1 164 ? 36.656 -12.654 -25.920 1.00 84.50 164 SER A O 1
ATOM 1210 N N . GLY A 1 165 ? 37.570 -13.108 -27.914 1.00 77.12 165 GLY A N 1
ATOM 1211 C CA . GLY A 1 165 ? 36.898 -14.402 -28.081 1.00 77.12 165 GLY A CA 1
ATOM 1212 C C . GLY A 1 165 ? 37.103 -15.373 -26.908 1.00 77.12 165 GLY A C 1
ATOM 1213 O O . GLY A 1 165 ? 36.166 -16.092 -26.543 1.00 77.12 165 GLY A O 1
ATOM 1214 N N . SER A 1 166 ? 38.290 -15.353 -26.300 1.00 84.56 166 SER A N 1
ATOM 1215 C CA . SER A 1 166 ? 38.691 -16.175 -25.152 1.00 84.56 166 SER A CA 1
ATOM 1216 C C . SER A 1 166 ? 38.172 -15.666 -23.806 1.00 84.56 166 SER A C 1
ATOM 1218 O O . SER A 1 166 ? 37.907 -16.473 -22.921 1.00 84.56 166 SER A O 1
ATOM 1220 N N . GLU A 1 167 ? 38.009 -14.353 -23.634 1.00 90.69 167 GLU A N 1
ATOM 1221 C CA . GLU A 1 167 ? 37.701 -13.745 -22.328 1.00 90.69 167 GLU A CA 1
ATOM 1222 C C . GLU A 1 167 ? 36.221 -13.386 -22.160 1.00 90.69 167 GLU A C 1
ATOM 1224 O O . GLU A 1 167 ? 35.751 -13.235 -21.034 1.00 90.69 167 GLU A O 1
ATOM 1229 N N . PHE A 1 168 ? 35.464 -13.318 -23.257 1.00 92.94 168 PHE A N 1
ATOM 1230 C CA . PHE A 1 168 ? 34.046 -12.952 -23.299 1.00 92.94 168 PHE A CA 1
ATOM 1231 C C . PHE A 1 168 ? 33.163 -13.602 -22.214 1.00 92.94 168 PHE A C 1
ATOM 1233 O O . PHE A 1 168 ? 32.332 -12.916 -21.625 1.00 92.94 168 PHE A O 1
ATOM 1240 N N . GLU A 1 169 ? 33.324 -14.894 -21.903 1.00 93.38 169 GLU A N 1
ATOM 1241 C CA . GLU A 1 169 ? 32.505 -15.551 -20.864 1.00 93.38 169 GLU A CA 1
ATOM 1242 C C . GLU A 1 169 ? 32.957 -15.246 -19.429 1.00 93.38 169 GLU A C 1
ATOM 1244 O O . GLU A 1 169 ? 32.120 -15.243 -18.520 1.00 93.38 169 GLU A O 1
ATOM 1249 N N . ASN A 1 170 ? 34.237 -14.911 -19.233 1.00 95.31 170 ASN A N 1
ATOM 1250 C CA . ASN A 1 170 ? 34.743 -14.378 -17.968 1.00 95.31 170 ASN A CA 1
ATOM 1251 C C . ASN A 1 170 ? 34.230 -12.945 -17.768 1.00 95.31 170 ASN A C 1
ATOM 1253 O O . ASN A 1 170 ? 33.754 -12.621 -16.683 1.00 95.31 170 ASN A O 1
ATOM 1257 N N . ALA A 1 171 ? 34.227 -12.126 -18.827 1.00 96.25 171 ALA A N 1
ATOM 1258 C CA . ALA A 1 171 ? 33.637 -10.789 -18.812 1.00 96.25 171 ALA A CA 1
ATOM 1259 C C . ALA A 1 171 ? 32.124 -10.833 -18.539 1.00 96.25 171 ALA A C 1
ATOM 1261 O O . ALA A 1 171 ? 31.638 -10.113 -17.668 1.00 96.25 171 ALA A O 1
ATOM 1262 N N . CYS A 1 172 ? 31.382 -11.746 -19.180 1.00 96.50 172 CYS A N 1
ATOM 1263 C CA . CYS A 1 172 ? 29.970 -11.973 -18.856 1.00 96.50 172 CYS A CA 1
ATOM 1264 C C . CYS A 1 172 ? 29.780 -12.346 -17.375 1.00 96.50 172 CYS A C 1
ATOM 1266 O O . CYS A 1 172 ? 28.885 -11.814 -16.725 1.00 96.50 172 CYS A O 1
ATOM 1268 N N . SER A 1 173 ? 30.635 -13.214 -16.821 1.00 97.25 173 SER A N 1
ATOM 1269 C CA . SER A 1 173 ? 30.546 -13.631 -15.414 1.00 97.25 173 SER A CA 1
ATOM 1270 C C . SER A 1 173 ? 30.898 -12.516 -14.426 1.00 97.25 173 SER A C 1
ATOM 1272 O O . SER A 1 173 ? 30.261 -12.408 -13.380 1.00 97.25 173 SER A O 1
ATOM 1274 N N . PHE A 1 174 ? 31.895 -11.689 -14.746 1.00 97.69 174 PHE A N 1
ATOM 1275 C CA . PHE A 1 174 ? 32.298 -10.547 -13.928 1.00 97.69 174 PHE A CA 1
ATOM 1276 C C . PHE A 1 174 ? 31.201 -9.480 -13.889 1.00 97.69 174 PHE A C 1
ATOM 1278 O O . PHE A 1 174 ? 30.798 -9.051 -12.807 1.00 97.69 174 PHE A O 1
ATOM 1285 N N . VAL A 1 175 ? 30.673 -9.089 -15.053 1.00 97.56 175 VAL A N 1
ATOM 1286 C CA . VAL A 1 175 ? 29.657 -8.031 -15.129 1.00 97.56 175 VAL A CA 1
ATOM 1287 C C . VAL A 1 175 ? 28.302 -8.512 -14.598 1.00 97.56 175 VAL A C 1
ATOM 1289 O O . VAL A 1 175 ? 27.608 -7.728 -13.959 1.00 97.56 175 VAL A O 1
ATOM 1292 N N . ASP A 1 176 ? 27.948 -9.798 -14.729 1.00 97.88 176 ASP A N 1
ATOM 1293 C CA . ASP A 1 176 ? 26.770 -10.355 -14.044 1.00 97.88 176 ASP A CA 1
ATOM 1294 C C . ASP A 1 176 ? 26.878 -10.225 -12.513 1.00 97.88 176 ASP A C 1
ATOM 1296 O O . ASP A 1 176 ? 25.979 -9.678 -11.871 1.00 97.88 176 ASP A O 1
ATOM 1300 N N . GLY A 1 177 ? 28.018 -10.628 -11.937 1.00 97.38 177 GLY A N 1
ATOM 1301 C CA . GLY A 1 177 ? 28.289 -10.476 -10.505 1.00 97.38 177 GLY A CA 1
ATOM 1302 C C . GLY A 1 177 ? 28.312 -9.011 -10.051 1.00 97.38 177 GLY A C 1
ATOM 1303 O O . GLY A 1 177 ? 27.772 -8.680 -8.995 1.00 97.38 177 GLY A O 1
ATOM 1304 N N . TYR A 1 178 ? 28.863 -8.107 -10.867 1.00 96.94 178 TYR A N 1
ATOM 1305 C CA . TYR A 1 178 ? 28.831 -6.664 -10.607 1.00 96.94 178 TYR A CA 1
ATOM 1306 C C . TYR A 1 178 ? 27.394 -6.112 -10.601 1.00 96.94 178 TYR A C 1
ATOM 1308 O O . TYR A 1 178 ? 27.041 -5.280 -9.757 1.00 96.94 178 TYR A O 1
ATOM 1316 N N . LEU A 1 179 ? 26.546 -6.599 -11.508 1.00 97.62 179 LEU A N 1
ATOM 1317 C CA . LEU A 1 179 ? 25.148 -6.194 -11.649 1.00 97.62 179 LEU A CA 1
ATOM 1318 C C . LEU A 1 179 ? 24.199 -6.846 -10.631 1.00 97.62 179 LEU A C 1
ATOM 1320 O O . LEU A 1 179 ? 23.048 -6.421 -10.551 1.00 97.62 179 LEU A O 1
ATOM 1324 N N . ALA A 1 180 ? 24.638 -7.811 -9.816 1.00 95.94 180 ALA A N 1
ATOM 1325 C CA . ALA A 1 180 ? 23.791 -8.499 -8.829 1.00 95.94 180 ALA A CA 1
ATOM 1326 C C . ALA A 1 180 ? 22.956 -7.548 -7.943 1.00 95.94 180 ALA A C 1
ATOM 1328 O O . ALA A 1 180 ? 21.793 -7.822 -7.656 1.00 95.94 180 ALA A O 1
ATOM 1329 N N . PHE A 1 181 ? 23.521 -6.389 -7.583 1.00 92.06 181 PHE A N 1
ATOM 1330 C CA . PHE A 1 181 ? 22.867 -5.360 -6.764 1.00 92.06 181 PHE A CA 1
ATOM 1331 C C . PHE A 1 181 ? 22.805 -3.978 -7.445 1.00 92.06 181 PHE A C 1
ATOM 1333 O O . PHE A 1 181 ? 22.731 -2.960 -6.757 1.00 92.06 181 PHE A O 1
ATOM 1340 N N . ARG A 1 182 ? 22.880 -3.910 -8.785 1.00 93.31 182 ARG A N 1
ATOM 1341 C CA . ARG A 1 182 ? 22.949 -2.639 -9.535 1.00 93.31 182 ARG A CA 1
ATOM 1342 C C . ARG A 1 182 ? 21.997 -2.590 -10.735 1.00 93.31 182 ARG A C 1
ATOM 1344 O O . ARG A 1 182 ? 21.779 -3.587 -11.424 1.00 93.31 182 ARG A O 1
ATOM 1351 N N . THR A 1 183 ? 21.460 -1.398 -10.993 1.00 92.94 183 THR A N 1
ATOM 1352 C CA . THR A 1 183 ? 20.598 -1.098 -12.154 1.00 92.94 183 THR A CA 1
ATOM 1353 C C . THR A 1 183 ? 21.394 -0.595 -13.359 1.00 92.94 183 THR A C 1
ATOM 1355 O O . THR A 1 183 ? 20.985 -0.834 -14.486 1.00 92.94 183 THR A O 1
ATOM 1358 N N . PHE A 1 184 ? 22.538 0.052 -13.120 1.00 95.19 184 PHE A N 1
ATOM 1359 C CA . PHE A 1 184 ? 23.450 0.607 -14.125 1.00 95.19 184 PHE A CA 1
ATOM 1360 C C . PHE A 1 184 ? 24.900 0.288 -13.736 1.00 95.19 184 PHE A C 1
ATOM 1362 O O . PHE A 1 184 ? 25.176 -0.034 -12.575 1.00 95.19 184 PHE A O 1
ATOM 1369 N N . LEU A 1 185 ? 25.830 0.390 -14.686 1.00 96.38 185 LEU A N 1
ATOM 1370 C CA . LEU A 1 185 ? 27.261 0.169 -14.442 1.00 96.38 185 LEU A CA 1
ATOM 1371 C C . LEU A 1 185 ? 27.904 1.288 -13.609 1.00 96.38 185 LEU A C 1
ATOM 1373 O O . LEU A 1 185 ? 28.876 1.036 -12.896 1.00 96.38 185 LEU A O 1
ATOM 1377 N N . VAL A 1 186 ? 27.349 2.503 -13.657 1.00 95.44 186 VAL A N 1
ATOM 1378 C CA . VAL A 1 186 ? 27.837 3.679 -12.923 1.00 95.44 186 VAL A CA 1
ATOM 1379 C C . VAL A 1 186 ? 26.667 4.425 -12.275 1.00 95.44 186 VAL A C 1
ATOM 1381 O O . VAL A 1 186 ? 25.679 4.751 -12.927 1.00 95.44 186 VAL A O 1
ATOM 1384 N N . GLY A 1 187 ? 26.786 4.733 -10.980 1.00 90.44 187 GLY A N 1
ATOM 1385 C CA . GLY A 1 187 ? 25.834 5.584 -10.260 1.00 90.44 187 GLY A CA 1
ATOM 1386 C C . GLY A 1 187 ? 24.395 5.045 -10.234 1.00 90.44 187 GLY A C 1
ATOM 1387 O O . GLY A 1 187 ? 24.142 3.905 -9.835 1.00 90.44 187 GLY A O 1
ATOM 1388 N N . HIS A 1 188 ? 23.439 5.902 -10.605 1.00 89.88 188 HIS A N 1
ATOM 1389 C CA . HIS A 1 188 ? 21.993 5.651 -10.504 1.00 89.88 188 HIS A CA 1
ATOM 1390 C C . HIS A 1 188 ? 21.207 5.971 -11.792 1.00 89.88 188 HIS A C 1
ATOM 1392 O O . HIS A 1 188 ? 19.984 6.080 -11.751 1.00 89.88 188 HIS A O 1
ATOM 1398 N N . GLY A 1 189 ? 21.884 6.128 -12.931 1.00 89.12 189 GLY A N 1
ATOM 1399 C CA . GLY A 1 189 ? 21.261 6.419 -14.225 1.00 89.12 189 GLY A CA 1
ATOM 1400 C C . GLY A 1 189 ? 22.141 5.962 -15.386 1.00 89.12 189 GLY A C 1
ATOM 1401 O O . GLY A 1 189 ? 23.309 5.648 -15.178 1.00 89.12 189 GLY A O 1
ATOM 1402 N N . LEU A 1 190 ? 21.589 5.942 -16.600 1.00 91.75 190 LEU A N 1
ATOM 1403 C CA . LEU A 1 190 ? 22.309 5.509 -17.798 1.00 91.75 190 LEU A CA 1
ATOM 1404 C C . LEU A 1 190 ? 23.548 6.379 -18.070 1.00 91.75 190 LEU A C 1
ATOM 1406 O O . LEU A 1 190 ? 23.451 7.606 -18.167 1.00 91.75 190 LEU A O 1
ATOM 1410 N N . THR A 1 191 ? 24.692 5.729 -18.280 1.00 94.94 191 THR A N 1
ATOM 1411 C CA . THR A 1 191 ? 25.958 6.384 -18.630 1.00 94.94 191 THR A CA 1
ATOM 1412 C C . THR A 1 191 ? 26.545 5.873 -19.949 1.00 94.94 191 THR A C 1
ATOM 1414 O O . THR A 1 191 ? 26.094 4.884 -20.530 1.00 94.94 191 THR A O 1
ATOM 1417 N N . ILE A 1 192 ? 27.599 6.541 -20.424 1.00 95.19 192 ILE A N 1
ATOM 1418 C CA . ILE A 1 192 ? 28.386 6.123 -21.591 1.00 95.19 192 ILE A CA 1
ATOM 1419 C C . ILE A 1 192 ? 28.969 4.704 -21.433 1.00 95.19 192 ILE A C 1
ATOM 1421 O O . ILE A 1 192 ? 29.090 3.980 -22.421 1.00 95.19 192 ILE A O 1
ATOM 1425 N N . ALA A 1 193 ? 29.264 4.289 -20.195 1.00 96.44 193 ALA A N 1
ATOM 1426 C CA . ALA A 1 193 ? 29.713 2.941 -19.857 1.00 96.44 193 ALA A CA 1
ATOM 1427 C C . ALA A 1 193 ? 28.657 1.886 -20.203 1.00 96.44 193 ALA A C 1
ATOM 1429 O O . ALA A 1 193 ? 28.971 0.880 -20.843 1.00 96.44 193 ALA A O 1
ATOM 1430 N N . ASP A 1 194 ? 27.398 2.142 -19.831 1.00 96.31 194 ASP A N 1
ATOM 1431 C CA . ASP A 1 194 ? 26.293 1.223 -20.085 1.00 96.31 194 ASP A CA 1
ATOM 1432 C C . ASP A 1 194 ? 26.116 0.974 -21.588 1.00 96.31 194 ASP A C 1
ATOM 1434 O O . ASP A 1 194 ? 26.068 -0.173 -22.034 1.00 96.31 194 ASP A O 1
ATOM 1438 N N . ILE A 1 195 ? 26.115 2.045 -22.390 1.00 95.25 195 ILE A N 1
ATOM 1439 C CA . ILE A 1 195 ? 25.983 1.949 -23.850 1.00 95.25 195 ILE A CA 1
ATOM 1440 C C . ILE A 1 195 ? 27.197 1.271 -24.503 1.00 95.25 195 ILE A C 1
ATOM 1442 O O . ILE A 1 195 ? 27.018 0.534 -25.475 1.00 95.25 195 ILE A O 1
ATOM 1446 N N . ALA A 1 196 ? 28.414 1.460 -23.987 1.00 95.81 196 ALA A N 1
ATOM 1447 C CA . ALA A 1 196 ? 29.607 0.807 -24.524 1.00 95.81 196 ALA A CA 1
ATOM 1448 C C . ALA A 1 196 ? 29.594 -0.715 -24.298 1.00 95.81 196 ALA A C 1
ATOM 1450 O O . ALA A 1 196 ? 29.766 -1.476 -25.253 1.00 95.81 196 ALA A O 1
ATOM 1451 N N . VAL A 1 197 ? 29.318 -1.166 -23.068 1.00 96.50 197 VAL A N 1
ATOM 1452 C CA . VAL A 1 197 ? 29.209 -2.600 -22.749 1.00 96.50 197 VAL A CA 1
ATOM 1453 C C . VAL A 1 197 ? 28.024 -3.233 -23.486 1.00 96.50 197 VAL A C 1
ATOM 1455 O O . VAL A 1 197 ? 28.174 -4.304 -24.077 1.00 96.50 197 VAL A O 1
ATOM 1458 N N . TRP A 1 198 ? 26.872 -2.553 -23.537 1.00 95.94 198 TRP A N 1
ATOM 1459 C CA . TRP A 1 198 ? 25.681 -3.042 -24.241 1.00 95.94 198 TRP A CA 1
ATOM 1460 C C . TRP A 1 198 ? 25.957 -3.217 -25.737 1.00 95.94 198 TRP A C 1
ATOM 1462 O O . TRP A 1 198 ? 25.644 -4.256 -26.315 1.00 95.94 198 TRP A O 1
ATOM 1472 N N . SER A 1 199 ? 26.614 -2.235 -26.362 1.00 93.94 199 SER A N 1
ATOM 1473 C CA . SER A 1 199 ? 26.923 -2.267 -27.796 1.00 93.94 199 SER A CA 1
ATOM 1474 C C . SER A 1 199 ? 27.918 -3.365 -28.164 1.00 93.94 199 SER A C 1
ATOM 1476 O O . SER A 1 199 ? 27.772 -3.976 -29.221 1.00 93.94 199 SER A O 1
ATOM 1478 N N . ASN A 1 200 ? 28.892 -3.662 -27.299 1.00 93.50 200 ASN A N 1
ATOM 1479 C CA . ASN A 1 200 ? 29.843 -4.746 -27.542 1.00 93.50 200 ASN A CA 1
ATOM 1480 C C . ASN A 1 200 ? 29.180 -6.126 -27.376 1.00 93.50 200 ASN A C 1
ATOM 1482 O O . ASN A 1 200 ? 29.383 -7.000 -28.217 1.00 93.50 200 ASN A O 1
ATOM 1486 N N . LEU A 1 201 ? 28.311 -6.305 -26.373 1.00 93.31 201 LEU A N 1
ATOM 1487 C CA . LEU A 1 201 ? 27.477 -7.509 -26.236 1.00 93.31 201 LEU A CA 1
ATOM 1488 C C . LEU A 1 201 ? 26.550 -7.706 -27.448 1.00 93.31 201 LEU A C 1
ATOM 1490 O O . LEU A 1 201 ? 26.481 -8.803 -28.002 1.00 93.31 201 LEU A O 1
ATOM 1494 N N . ALA A 1 202 ? 25.887 -6.644 -27.915 1.00 90.69 202 ALA A N 1
ATOM 1495 C CA . ALA A 1 202 ? 25.043 -6.684 -29.109 1.00 90.69 202 ALA A CA 1
ATOM 1496 C C . ALA A 1 202 ? 25.847 -6.990 -30.391 1.00 90.69 202 ALA A C 1
ATOM 1498 O O . ALA A 1 202 ? 25.396 -7.771 -31.230 1.00 90.69 202 ALA A O 1
ATOM 1499 N N . GLY A 1 203 ? 27.058 -6.433 -30.522 1.00 87.88 203 GLY A N 1
ATOM 1500 C CA . GLY A 1 203 ? 27.978 -6.680 -31.640 1.00 87.88 203 GLY A CA 1
ATOM 1501 C C . GLY A 1 203 ? 28.433 -8.139 -31.767 1.00 87.88 203 GLY A C 1
ATOM 1502 O O . GLY A 1 203 ? 28.637 -8.624 -32.877 1.00 87.88 203 GLY A O 1
ATOM 1503 N N . ILE A 1 204 ? 28.506 -8.874 -30.653 1.00 87.81 204 ILE A N 1
ATOM 1504 C CA . ILE A 1 204 ? 28.813 -10.316 -30.623 1.00 87.81 204 ILE A CA 1
ATOM 1505 C C . ILE A 1 204 ? 27.652 -11.187 -31.168 1.00 87.81 204 ILE A C 1
ATOM 1507 O O . ILE A 1 204 ? 27.836 -12.372 -31.476 1.00 87.81 204 ILE A O 1
ATOM 1511 N N . GLY A 1 205 ? 26.456 -10.616 -31.355 1.00 86.44 205 GLY A N 1
ATOM 1512 C CA . GLY A 1 205 ? 25.361 -11.236 -32.101 1.00 86.44 205 GLY A CA 1
ATOM 1513 C C . GLY A 1 205 ? 24.936 -12.598 -31.544 1.00 86.44 205 GLY A C 1
ATOM 1514 O O . GLY A 1 205 ? 24.578 -12.719 -30.375 1.00 86.44 205 GLY A O 1
ATOM 1515 N N . GLN A 1 206 ? 24.968 -13.650 -32.373 1.00 84.94 206 GLN A N 1
ATOM 1516 C CA . GLN A 1 206 ? 24.426 -14.972 -32.013 1.00 84.94 206 GLN A CA 1
ATOM 1517 C C . GLN A 1 206 ? 25.077 -15.630 -30.785 1.00 84.94 206 GLN A C 1
ATOM 1519 O O . GLN A 1 206 ? 24.392 -16.359 -30.068 1.00 84.94 206 GLN A O 1
ATOM 1524 N N . ARG A 1 207 ? 26.359 -15.365 -30.487 1.00 89.31 207 ARG A N 1
ATOM 1525 C CA . ARG A 1 207 ? 26.992 -15.910 -29.270 1.00 89.31 207 ARG A CA 1
ATOM 1526 C C . ARG A 1 207 ? 26.402 -15.265 -28.011 1.00 89.31 207 ARG A C 1
ATOM 1528 O O . ARG A 1 207 ? 26.119 -15.980 -27.052 1.00 89.31 207 ARG A O 1
ATOM 1535 N N . TRP A 1 208 ? 26.144 -13.955 -28.036 1.00 92.00 208 TRP A N 1
ATOM 1536 C CA . TRP A 1 208 ? 25.435 -13.277 -26.950 1.00 92.00 208 TRP A CA 1
ATOM 1537 C C . TRP A 1 208 ? 23.966 -13.697 -26.907 1.00 92.00 208 TRP A C 1
ATOM 1539 O O . TRP A 1 208 ? 23.499 -14.127 -25.864 1.00 92.00 208 TRP A O 1
ATOM 1549 N N . GLU A 1 209 ? 23.255 -13.695 -28.034 1.00 89.88 209 GLU A N 1
ATOM 1550 C CA . GLU A 1 209 ? 21.838 -14.082 -28.110 1.00 89.88 209 GLU A CA 1
ATOM 1551 C C . GLU A 1 209 ? 21.551 -15.528 -27.662 1.00 89.88 209 GLU A C 1
ATOM 1553 O O . GLU A 1 209 ? 20.433 -15.815 -27.228 1.00 89.88 209 GLU A O 1
ATOM 1558 N N . SER A 1 210 ? 22.528 -16.437 -27.752 1.00 91.12 210 SER A N 1
ATOM 1559 C CA . SER A 1 210 ? 22.452 -17.788 -27.179 1.00 91.12 210 SER A CA 1
ATOM 1560 C C . SER A 1 210 ? 22.551 -17.754 -25.646 1.00 91.12 210 SER A C 1
ATOM 1562 O O . SER A 1 210 ? 21.693 -18.298 -24.948 1.00 91.12 210 SER A O 1
ATOM 1564 N N . LEU A 1 211 ? 23.530 -17.022 -25.101 1.00 92.25 211 LEU A N 1
ATOM 1565 C CA . LEU A 1 211 ? 23.696 -16.843 -23.654 1.00 92.25 211 LEU A CA 1
ATOM 1566 C C . LEU A 1 211 ? 22.565 -16.021 -23.022 1.00 92.25 211 LEU A C 1
ATOM 1568 O O . LEU A 1 211 ? 22.134 -16.353 -21.921 1.00 92.25 211 LEU A O 1
ATOM 1572 N N . ARG A 1 212 ? 22.022 -15.030 -23.736 1.00 92.75 212 ARG A N 1
ATOM 1573 C CA . ARG A 1 212 ? 20.868 -14.205 -23.345 1.00 92.75 212 ARG A CA 1
ATOM 1574 C C . ARG A 1 212 ? 19.595 -15.031 -23.141 1.00 92.75 212 ARG A C 1
ATOM 1576 O O . ARG A 1 212 ? 18.738 -14.662 -22.346 1.00 92.75 212 ARG A O 1
ATOM 1583 N N . LYS A 1 213 ? 19.482 -16.159 -23.851 1.00 90.94 213 LYS A N 1
ATOM 1584 C CA . LYS A 1 213 ? 18.391 -17.141 -23.713 1.00 90.94 213 LYS A CA 1
ATOM 1585 C C . LYS A 1 213 ? 18.719 -18.270 -22.730 1.00 90.94 213 LYS A C 1
ATOM 1587 O O . LYS A 1 213 ? 17.839 -19.058 -22.393 1.00 90.94 213 LYS A O 1
ATOM 1592 N N . SER A 1 214 ? 19.959 -18.350 -22.252 1.00 87.38 214 SER A N 1
ATOM 1593 C CA . SER A 1 214 ? 20.356 -19.249 -21.167 1.00 87.38 214 SER A CA 1
ATOM 1594 C C . SER A 1 214 ? 20.048 -18.621 -19.802 1.00 87.38 214 SER A C 1
ATOM 1596 O O . SER A 1 214 ? 20.110 -17.405 -19.641 1.00 87.38 214 SER A O 1
ATOM 1598 N N . LYS A 1 215 ? 19.812 -19.441 -18.771 1.00 86.88 215 LYS A N 1
ATOM 1599 C CA . LYS A 1 215 ? 19.690 -18.959 -17.381 1.00 86.88 215 LYS A CA 1
ATOM 1600 C C . LYS A 1 215 ? 21.053 -18.641 -16.711 1.00 86.88 215 LYS A C 1
ATOM 1602 O O . LYS A 1 215 ? 21.093 -18.499 -15.494 1.00 86.88 215 LYS A O 1
ATOM 1607 N N . LYS A 1 216 ? 22.163 -18.562 -17.470 1.00 92.75 216 LYS A N 1
ATOM 1608 C CA . LYS A 1 216 ? 23.547 -18.486 -16.940 1.00 92.75 216 LYS A CA 1
ATOM 1609 C C . LYS A 1 216 ? 23.926 -17.117 -16.358 1.00 92.75 216 LYS A C 1
ATOM 1611 O O . LYS A 1 216 ? 24.635 -17.078 -15.362 1.00 92.75 216 LYS A O 1
ATOM 1616 N N . TYR A 1 217 ? 23.462 -16.022 -16.965 1.00 96.19 217 TYR A N 1
ATOM 1617 C CA . TYR A 1 217 ? 23.845 -14.648 -16.602 1.00 96.19 217 TYR A CA 1
ATOM 1618 C C . TYR A 1 217 ? 22.594 -13.781 -16.379 1.00 96.19 217 TYR A C 1
ATOM 1620 O O . TYR A 1 217 ? 22.247 -12.927 -17.195 1.00 96.19 217 TYR A O 1
ATOM 1628 N N . GLN A 1 218 ? 21.847 -14.058 -15.307 1.00 95.81 218 GLN A N 1
ATOM 1629 C CA . GLN A 1 218 ? 20.524 -13.461 -15.086 1.00 95.81 218 GLN A CA 1
ATOM 1630 C C . GLN A 1 218 ? 20.564 -11.941 -14.848 1.00 95.81 218 GLN A C 1
ATOM 1632 O O . GLN A 1 218 ? 19.661 -11.230 -15.291 1.00 95.81 218 GLN A O 1
ATOM 1637 N N . ASN A 1 219 ? 21.600 -11.425 -14.185 1.00 96.94 219 ASN A N 1
ATOM 1638 C CA . ASN A 1 219 ? 21.745 -10.002 -13.877 1.00 96.94 219 ASN A CA 1
ATOM 1639 C C . ASN A 1 219 ? 22.170 -9.205 -15.112 1.00 96.94 219 ASN A C 1
ATOM 1641 O O . ASN A 1 219 ? 21.607 -8.143 -15.386 1.00 96.94 219 ASN A O 1
ATOM 1645 N N . LEU A 1 220 ? 23.109 -9.750 -15.890 1.00 97.31 220 LEU A N 1
ATOM 1646 C CA . LEU A 1 220 ? 23.557 -9.175 -17.154 1.00 97.31 220 LEU A CA 1
ATOM 1647 C C . LEU A 1 220 ? 22.425 -9.171 -18.186 1.00 97.31 220 LEU A C 1
ATOM 1649 O O . LEU A 1 220 ? 22.216 -8.171 -18.865 1.00 97.31 220 LEU A O 1
ATOM 1653 N N . VAL A 1 221 ? 21.639 -10.251 -18.263 1.00 96.94 221 VAL A N 1
ATOM 1654 C CA . VAL A 1 221 ? 20.463 -10.324 -19.143 1.00 96.94 221 VAL A CA 1
ATOM 1655 C C . VAL A 1 221 ? 19.361 -9.366 -18.694 1.00 96.94 221 VAL A C 1
ATOM 1657 O O . VAL A 1 221 ? 18.789 -8.687 -19.544 1.00 96.94 221 VAL A O 1
ATOM 1660 N N . ARG A 1 222 ? 19.090 -9.234 -17.385 1.00 95.75 222 ARG A N 1
ATOM 1661 C CA . ARG A 1 222 ? 18.152 -8.229 -16.846 1.00 95.75 222 ARG A CA 1
ATOM 1662 C C . ARG A 1 222 ? 18.537 -6.816 -17.293 1.00 95.75 222 ARG A C 1
ATOM 1664 O O . ARG A 1 222 ? 17.710 -6.127 -17.879 1.00 95.75 222 ARG A O 1
ATOM 1671 N N . TRP A 1 223 ? 19.783 -6.418 -17.040 1.00 96.94 223 TRP A N 1
ATOM 1672 C CA . TRP A 1 223 ? 20.325 -5.095 -17.373 1.00 96.94 223 TRP A CA 1
ATOM 1673 C C . TRP A 1 223 ? 20.348 -4.831 -18.889 1.00 96.94 223 TRP A C 1
ATOM 1675 O O . TRP A 1 223 ? 19.895 -3.779 -19.346 1.00 96.94 223 TRP A O 1
ATOM 1685 N N . PHE A 1 224 ? 20.780 -5.816 -19.687 1.00 95.44 224 PHE A N 1
ATOM 1686 C CA . PHE A 1 224 ? 20.786 -5.715 -21.147 1.00 95.44 224 PHE A CA 1
ATOM 1687 C C . PHE A 1 224 ? 19.364 -5.530 -21.687 1.00 95.44 224 PHE A C 1
ATOM 1689 O O . PHE A 1 224 ? 19.140 -4.690 -22.557 1.00 95.44 224 PHE A O 1
ATOM 1696 N N . ASN A 1 225 ? 18.397 -6.273 -21.137 1.00 92.94 225 ASN A N 1
ATOM 1697 C CA . ASN A 1 225 ? 16.988 -6.184 -21.509 1.00 92.94 225 ASN A CA 1
ATOM 1698 C C . ASN A 1 225 ? 16.334 -4.863 -21.077 1.00 92.94 225 ASN A C 1
ATOM 1700 O O . ASN A 1 225 ? 15.451 -4.402 -21.789 1.00 92.94 225 ASN A O 1
ATOM 1704 N N . SER A 1 226 ? 16.733 -4.240 -19.960 1.00 92.19 226 SER A N 1
ATOM 1705 C CA . SER A 1 226 ? 16.194 -2.924 -19.574 1.00 92.19 226 SER A CA 1
ATOM 1706 C C . SER A 1 226 ? 16.666 -1.804 -20.503 1.00 92.19 226 SER A C 1
ATOM 1708 O O . SER A 1 226 ? 15.845 -0.997 -20.926 1.00 92.19 226 SER A O 1
ATOM 1710 N N . ILE A 1 227 ? 17.948 -1.796 -20.893 1.00 91.12 227 ILE A N 1
ATOM 1711 C CA . ILE A 1 227 ? 18.477 -0.824 -21.868 1.00 91.12 227 ILE A CA 1
ATOM 1712 C C . ILE A 1 227 ? 17.873 -1.074 -23.256 1.00 91.12 227 ILE A C 1
ATOM 1714 O O . ILE A 1 227 ? 17.472 -0.130 -23.936 1.00 91.12 227 ILE A O 1
ATOM 1718 N N . ASP A 1 228 ? 17.762 -2.344 -23.660 1.00 85.44 228 ASP A N 1
ATOM 1719 C CA . ASP A 1 228 ? 17.099 -2.731 -24.908 1.00 85.44 228 ASP A CA 1
ATOM 1720 C C . ASP A 1 228 ? 15.633 -2.272 -24.911 1.00 85.44 228 ASP A C 1
ATOM 1722 O O . ASP A 1 228 ? 15.207 -1.653 -25.872 1.00 85.44 228 ASP A O 1
ATOM 1726 N N . ALA A 1 229 ? 14.884 -2.459 -23.817 1.00 84.12 229 ALA A N 1
ATOM 1727 C CA . ALA A 1 229 ? 13.498 -2.004 -23.705 1.00 84.12 229 ALA A CA 1
ATOM 1728 C C . ALA A 1 229 ? 13.360 -0.470 -23.782 1.00 84.12 229 ALA A C 1
ATOM 1730 O O . ALA A 1 229 ? 12.582 0.028 -24.596 1.00 84.12 229 ALA A O 1
ATOM 1731 N N . GLU A 1 230 ? 14.128 0.283 -22.988 1.00 81.06 230 GLU A N 1
ATOM 1732 C CA . GLU A 1 230 ? 14.045 1.752 -22.918 1.00 81.06 230 GLU A CA 1
ATOM 1733 C C . GLU A 1 230 ? 14.427 2.425 -24.251 1.00 81.06 230 GLU A C 1
ATOM 1735 O O . GLU A 1 230 ? 13.798 3.400 -24.661 1.00 81.06 230 GLU A O 1
ATOM 1740 N N . TYR A 1 231 ? 15.394 1.860 -24.983 1.00 82.06 231 TYR A N 1
ATOM 1741 C CA . TYR A 1 231 ? 15.902 2.415 -26.244 1.00 82.06 231 TYR A CA 1
ATOM 1742 C C . TYR A 1 231 ? 15.587 1.537 -27.473 1.00 82.06 231 TYR A C 1
ATOM 1744 O O . TYR A 1 231 ? 16.252 1.678 -28.508 1.00 82.06 231 TYR A O 1
ATOM 1752 N N . THR A 1 232 ? 14.558 0.673 -27.390 1.00 75.12 232 THR A N 1
ATOM 1753 C CA . THR A 1 232 ? 14.231 -0.397 -28.368 1.00 75.12 232 THR A CA 1
ATOM 1754 C C . THR A 1 232 ? 14.313 0.087 -29.811 1.00 75.12 232 THR A C 1
ATOM 1756 O O . THR A 1 232 ? 15.059 -0.462 -30.626 1.00 75.12 232 THR A O 1
ATOM 1759 N N . ASP A 1 233 ? 13.556 1.142 -30.122 1.00 73.75 233 ASP A N 1
ATOM 1760 C CA . ASP A 1 233 ? 13.402 1.697 -31.468 1.00 73.75 233 ASP A CA 1
ATOM 1761 C C . ASP A 1 233 ? 14.685 2.329 -32.023 1.00 73.75 233 ASP A C 1
ATOM 1763 O O . ASP A 1 233 ? 14.800 2.544 -33.231 1.00 73.75 233 ASP A O 1
ATOM 1767 N N . THR A 1 234 ? 15.644 2.646 -31.160 1.00 79.94 234 THR A N 1
ATOM 1768 C CA . THR A 1 234 ? 16.887 3.323 -31.518 1.00 79.94 234 THR A CA 1
ATOM 1769 C C . THR A 1 234 ? 18.013 2.316 -31.710 1.00 79.94 234 THR A C 1
ATOM 1771 O O . THR A 1 234 ? 18.609 2.255 -32.788 1.00 79.94 234 THR A O 1
ATOM 1774 N N . LEU A 1 235 ? 18.280 1.490 -30.696 1.00 84.75 235 LEU A N 1
ATOM 1775 C CA . LEU A 1 235 ? 19.433 0.591 -30.692 1.00 84.75 235 LEU A CA 1
ATOM 1776 C C . LEU A 1 235 ? 19.252 -0.580 -31.667 1.00 84.75 235 LEU A C 1
ATOM 1778 O O . LEU A 1 235 ? 20.164 -0.876 -32.440 1.00 84.75 235 LEU A O 1
ATOM 1782 N N . ASN A 1 236 ? 18.061 -1.187 -31.739 1.00 77.38 236 ASN A N 1
ATOM 1783 C CA . ASN A 1 236 ? 17.828 -2.324 -32.639 1.00 77.38 236 ASN A CA 1
ATOM 1784 C C . ASN A 1 236 ? 17.936 -1.951 -34.123 1.00 77.38 236 ASN A C 1
ATOM 1786 O O . ASN A 1 236 ? 18.357 -2.780 -34.928 1.00 77.38 236 ASN A O 1
ATOM 1790 N N . LYS A 1 237 ? 17.629 -0.701 -34.502 1.00 82.81 237 LYS A N 1
ATOM 1791 C CA . LYS A 1 237 ? 17.829 -0.223 -35.882 1.00 82.81 237 LYS A CA 1
ATOM 1792 C C . LYS A 1 237 ? 19.319 -0.130 -36.240 1.00 82.81 237 LYS A C 1
ATOM 1794 O O . LYS A 1 237 ? 19.691 -0.476 -37.358 1.00 82.81 237 LYS A O 1
ATOM 1799 N N . ILE A 1 238 ? 20.170 0.264 -35.289 1.00 84.44 238 ILE A N 1
ATOM 1800 C CA . ILE A 1 238 ? 21.632 0.318 -35.457 1.00 84.44 238 ILE A CA 1
ATOM 1801 C C . ILE A 1 238 ? 22.208 -1.105 -35.519 1.00 84.44 238 ILE A C 1
ATOM 1803 O O . ILE A 1 238 ? 22.927 -1.439 -36.461 1.00 84.44 238 ILE A O 1
ATOM 1807 N N . VAL A 1 239 ? 21.838 -1.977 -34.576 1.00 82.88 239 VAL A N 1
ATOM 1808 C CA . VAL A 1 239 ? 22.291 -3.380 -34.542 1.00 82.88 239 VAL A CA 1
ATOM 1809 C C . VAL A 1 239 ? 21.870 -4.130 -35.812 1.00 82.88 239 VAL A C 1
ATOM 1811 O O . VAL A 1 239 ? 22.696 -4.801 -36.428 1.00 82.88 239 VAL A O 1
ATOM 1814 N N . ALA A 1 240 ? 20.629 -3.968 -36.281 1.00 81.00 240 ALA A N 1
ATOM 1815 C CA . ALA A 1 240 ? 20.165 -4.597 -37.519 1.00 81.00 240 ALA A CA 1
ATOM 1816 C C . ALA A 1 240 ? 20.916 -4.110 -38.775 1.00 81.00 240 ALA A C 1
ATOM 1818 O O . ALA A 1 240 ? 21.085 -4.893 -39.712 1.00 81.00 240 ALA A O 1
ATOM 1819 N N . ALA A 1 241 ? 21.375 -2.853 -38.793 1.00 82.94 241 ALA A N 1
ATOM 1820 C CA . ALA A 1 241 ? 22.134 -2.279 -39.904 1.00 82.94 241 ALA A CA 1
ATOM 1821 C C . ALA A 1 241 ? 23.597 -2.760 -39.949 1.00 82.94 241 ALA A C 1
ATOM 1823 O O . ALA A 1 241 ? 24.092 -3.060 -41.032 1.00 82.94 241 ALA A O 1
ATOM 1824 N N . TYR A 1 242 ? 24.269 -2.866 -38.794 1.00 80.06 242 TYR A N 1
ATOM 1825 C CA . TYR A 1 242 ? 25.719 -3.122 -38.726 1.00 80.06 242 TYR A CA 1
ATOM 1826 C C . TYR A 1 242 ? 26.119 -4.541 -38.276 1.00 80.06 242 TYR A C 1
ATOM 1828 O O . TYR A 1 242 ? 27.221 -4.977 -38.588 1.00 80.06 242 TYR A O 1
ATOM 1836 N N . VAL A 1 243 ? 25.236 -5.292 -37.604 1.00 74.56 243 VAL A N 1
ATOM 1837 C CA . VAL A 1 243 ? 25.438 -6.718 -37.233 1.00 74.56 243 VAL A CA 1
ATOM 1838 C C . VAL A 1 243 ? 24.662 -7.661 -38.176 1.00 74.56 243 VAL A C 1
ATOM 1840 O O . VAL A 1 243 ? 24.960 -8.851 -38.303 1.00 74.56 243 VAL A O 1
ATOM 1843 N N . GLY A 1 244 ? 23.683 -7.118 -38.908 1.00 57.78 244 GLY A N 1
ATOM 1844 C CA . GLY A 1 244 ? 22.997 -7.779 -40.017 1.00 57.78 244 GLY A CA 1
ATOM 1845 C C . GLY A 1 244 ? 21.933 -8.813 -39.620 1.00 57.78 244 GLY A C 1
ATOM 1846 O O . GLY A 1 244 ? 21.673 -9.107 -38.452 1.00 57.78 244 GLY A O 1
ATOM 1847 N N . LYS A 1 245 ? 21.297 -9.419 -40.634 1.00 45.97 245 LYS A N 1
ATOM 1848 C CA . LYS A 1 245 ? 20.129 -10.317 -40.475 1.00 45.97 245 LYS A CA 1
ATOM 1849 C C . LYS A 1 245 ? 20.383 -11.617 -39.691 1.00 45.97 245 LYS A C 1
ATOM 1851 O O . LYS A 1 245 ? 19.434 -12.357 -39.456 1.00 45.97 245 LYS A O 1
ATOM 1856 N N . ARG A 1 246 ? 21.613 -11.889 -39.238 1.00 41.75 246 ARG A N 1
ATOM 1857 C CA . ARG A 1 246 ? 21.902 -12.972 -38.280 1.00 41.75 246 ARG A CA 1
ATOM 1858 C C . ARG A 1 246 ? 21.553 -12.604 -36.829 1.00 41.75 246 ARG A C 1
ATOM 1860 O O . ARG A 1 246 ? 21.561 -13.495 -35.992 1.00 41.75 246 ARG A O 1
ATOM 1867 N N . GLY A 1 247 ? 21.210 -11.350 -36.515 1.00 41.56 247 GLY A N 1
ATOM 1868 C CA . GLY A 1 247 ? 20.741 -10.953 -35.177 1.00 41.56 247 GLY A CA 1
ATOM 1869 C C . GLY A 1 247 ? 19.243 -11.175 -34.909 1.00 41.56 247 GLY A C 1
ATOM 1870 O O . GLY A 1 247 ? 18.842 -11.314 -33.759 1.00 41.56 247 GLY A O 1
ATOM 1871 N N . ILE A 1 248 ? 18.398 -11.228 -35.947 1.00 39.19 248 ILE A N 1
ATOM 1872 C CA . ILE A 1 248 ? 16.940 -11.077 -35.786 1.00 39.19 248 ILE A CA 1
ATOM 1873 C C . ILE A 1 248 ? 16.245 -12.425 -35.543 1.00 39.19 248 ILE A C 1
ATOM 1875 O O . ILE A 1 248 ? 15.650 -13.020 -36.444 1.00 39.19 248 ILE A O 1
ATOM 1879 N N . GLY A 1 249 ? 16.237 -12.866 -34.286 1.00 39.25 249 GLY A N 1
ATOM 1880 C CA . GLY A 1 249 ? 15.060 -13.566 -33.770 1.00 39.25 249 GLY A CA 1
ATOM 1881 C C . GLY A 1 249 ? 13.911 -12.560 -33.639 1.00 39.25 249 GLY A C 1
ATOM 1882 O O . GLY A 1 249 ? 14.140 -11.433 -33.207 1.00 39.25 249 GLY A O 1
ATOM 1883 N N . LYS A 1 250 ? 12.676 -12.926 -34.009 1.00 31.98 250 LYS A N 1
ATOM 1884 C CA . LYS A 1 250 ? 11.518 -12.075 -33.687 1.00 31.98 250 LYS A CA 1
ATOM 1885 C C . LYS A 1 250 ? 11.429 -11.933 -32.168 1.00 31.98 250 LYS A C 1
ATOM 1887 O O . LYS A 1 250 ? 11.317 -12.952 -31.485 1.00 31.98 250 LYS A O 1
ATOM 1892 N N . SER A 1 251 ? 11.393 -10.702 -31.663 1.00 35.84 251 SER A N 1
ATOM 1893 C CA . SER A 1 251 ? 10.930 -10.438 -30.300 1.00 35.84 251 SER A CA 1
ATOM 1894 C C . SER A 1 251 ? 9.565 -11.109 -30.117 1.00 35.84 251 SER A C 1
ATOM 1896 O O . SER A 1 251 ? 8.700 -10.946 -30.989 1.00 35.84 251 SER A O 1
ATOM 1898 N N . PRO A 1 252 ? 9.334 -11.871 -29.034 1.00 30.31 252 PRO A N 1
ATOM 1899 C CA . PRO A 1 252 ? 7.991 -12.307 -28.702 1.00 30.31 252 PRO A CA 1
ATOM 1900 C C . PRO A 1 252 ? 7.103 -11.068 -28.574 1.00 30.31 252 PRO A C 1
ATOM 1902 O O . PRO A 1 252 ? 7.426 -10.150 -27.821 1.00 30.31 252 PRO A O 1
ATOM 1905 N N . ALA A 1 253 ? 5.985 -11.031 -29.301 1.00 29.78 253 ALA A N 1
ATOM 1906 C CA . ALA A 1 253 ? 4.923 -10.091 -28.962 1.00 29.78 253 ALA A CA 1
ATOM 1907 C C . ALA A 1 253 ? 4.503 -10.348 -27.498 1.00 29.78 253 ALA A C 1
ATOM 1909 O O . ALA A 1 253 ? 4.592 -11.501 -27.064 1.00 29.78 253 ALA A O 1
ATOM 1910 N N . PRO A 1 254 ? 4.053 -9.335 -26.733 1.00 28.39 254 PRO A N 1
ATOM 1911 C CA . PRO A 1 254 ? 3.735 -9.474 -25.309 1.00 28.39 254 PRO A CA 1
ATOM 1912 C C . PRO A 1 254 ? 2.467 -10.317 -25.070 1.00 28.39 254 PRO A C 1
ATOM 1914 O O . PRO A 1 254 ? 1.409 -9.830 -24.678 1.00 28.39 254 PRO A O 1
ATOM 1917 N N . SER A 1 255 ? 2.574 -11.624 -25.304 1.00 24.70 255 SER A N 1
ATOM 1918 C CA . SER A 1 255 ? 1.546 -12.620 -25.047 1.00 24.70 255 SER A CA 1
ATOM 1919 C C . SER A 1 255 ? 1.784 -13.252 -23.679 1.00 24.70 255 SER A C 1
ATOM 1921 O O . SER A 1 255 ? 2.436 -14.293 -23.573 1.00 24.70 255 SER A O 1
ATOM 1923 N N . PHE A 1 256 ? 1.231 -12.636 -22.632 1.00 30.25 256 PHE A N 1
ATOM 1924 C CA . PHE A 1 256 ? 1.150 -13.235 -21.298 1.00 30.25 256 PHE A CA 1
ATOM 1925 C C . PHE A 1 256 ? 0.261 -14.489 -21.330 1.00 30.25 256 PHE A C 1
ATOM 1927 O O . PHE A 1 256 ? -0.944 -14.438 -21.087 1.00 30.25 256 PHE A O 1
ATOM 1934 N N . LYS A 1 257 ? 0.879 -15.625 -21.661 1.00 26.44 257 LYS A N 1
ATOM 1935 C CA . LYS A 1 257 ? 0.347 -16.979 -21.499 1.00 26.44 257 LYS A CA 1
ATOM 1936 C C . LYS A 1 257 ? 1.406 -17.836 -20.823 1.00 26.44 257 LYS A C 1
ATOM 1938 O O . LYS A 1 257 ? 2.045 -18.675 -21.454 1.00 26.44 257 LYS A O 1
ATOM 1943 N N . GLU A 1 258 ? 1.594 -17.597 -19.532 1.00 29.11 258 GLU A N 1
ATOM 1944 C CA . GLU A 1 258 ? 2.390 -18.485 -18.698 1.00 29.11 258 GLU A CA 1
ATOM 1945 C C . GLU A 1 258 ? 1.747 -19.874 -18.684 1.00 29.11 258 GLU A C 1
ATOM 1947 O O . GLU A 1 258 ? 0.631 -20.068 -18.203 1.00 29.11 258 GLU A O 1
ATOM 1952 N N . LYS A 1 259 ? 2.472 -20.865 -19.204 1.00 27.05 259 LYS A N 1
ATOM 1953 C CA . LYS A 1 259 ? 2.334 -22.224 -18.694 1.00 27.05 259 LYS A CA 1
ATOM 1954 C C . LYS A 1 259 ? 3.233 -22.305 -17.474 1.00 27.05 259 LYS A C 1
ATOM 1956 O O . LYS A 1 259 ? 4.452 -22.321 -17.627 1.00 27.05 259 LYS A O 1
ATOM 1961 N N . VAL A 1 260 ? 2.626 -22.338 -16.290 1.00 30.20 260 VAL A N 1
ATOM 1962 C CA . VAL A 1 260 ? 3.341 -22.576 -15.034 1.00 30.20 260 VAL A CA 1
ATOM 1963 C C . VAL A 1 260 ? 4.115 -23.885 -15.172 1.00 30.20 260 VAL A C 1
ATOM 1965 O O . VAL A 1 260 ? 3.520 -24.944 -15.365 1.00 30.20 260 VAL A O 1
ATOM 1968 N N . HIS A 1 261 ? 5.439 -23.800 -15.098 1.00 30.34 261 HIS A N 1
ATOM 1969 C CA . HIS A 1 261 ? 6.313 -24.961 -15.042 1.00 30.34 261 HIS A CA 1
ATOM 1970 C C . HIS A 1 261 ? 7.225 -24.788 -13.833 1.00 30.34 261 HIS A C 1
ATOM 1972 O O . HIS A 1 261 ? 8.043 -23.871 -13.801 1.00 30.34 261 HIS A O 1
ATOM 1978 N N . ASP A 1 262 ? 7.030 -25.643 -12.830 1.00 34.88 262 ASP A N 1
ATOM 1979 C CA . ASP A 1 262 ? 7.746 -25.587 -11.555 1.00 34.88 262 ASP A CA 1
ATOM 1980 C C . ASP A 1 262 ? 9.265 -25.661 -11.798 1.00 34.88 262 ASP A C 1
ATOM 1982 O O . ASP A 1 262 ? 9.771 -26.643 -12.349 1.00 34.88 262 ASP A O 1
ATOM 1986 N N . SER A 1 263 ? 9.987 -24.592 -11.447 1.00 32.22 263 SER A N 1
ATOM 1987 C CA . SER A 1 263 ? 11.447 -24.528 -11.535 1.00 32.22 263 SER A CA 1
ATOM 1988 C C . SER A 1 263 ? 12.016 -23.918 -10.257 1.00 32.22 263 SER A C 1
ATOM 1990 O O . SER A 1 263 ? 12.267 -22.715 -10.186 1.00 32.22 263 SER A O 1
ATOM 1992 N N . LYS A 1 264 ? 12.194 -24.776 -9.252 1.00 35.19 264 LYS A N 1
ATOM 1993 C CA . LYS A 1 264 ? 12.777 -24.442 -7.949 1.00 35.19 264 LYS A CA 1
ATOM 1994 C C . LYS A 1 264 ? 14.178 -23.862 -8.111 1.00 35.19 264 LYS A C 1
ATOM 1996 O O . LYS A 1 264 ? 15.087 -24.550 -8.576 1.00 35.19 264 LYS A O 1
ATOM 2001 N N . ASP A 1 265 ? 14.341 -22.610 -7.700 1.00 38.78 265 ASP A N 1
ATOM 2002 C CA . ASP A 1 265 ? 15.648 -22.010 -7.457 1.00 38.78 265 ASP A CA 1
ATOM 2003 C C . ASP A 1 265 ? 16.050 -22.328 -6.004 1.00 38.78 265 ASP A C 1
ATOM 2005 O O . ASP A 1 265 ? 15.325 -21.939 -5.087 1.00 38.78 265 ASP A O 1
ATOM 2009 N N . PRO A 1 266 ? 17.156 -23.053 -5.756 1.00 38.56 266 PRO A N 1
ATOM 2010 C CA . PRO A 1 266 ? 17.537 -23.474 -4.410 1.00 38.56 266 PRO A CA 1
ATOM 2011 C C . PRO A 1 266 ? 18.233 -22.373 -3.586 1.00 38.56 266 PRO A C 1
ATOM 2013 O O . PRO A 1 266 ? 18.687 -22.660 -2.480 1.00 38.56 266 PRO A O 1
ATOM 2016 N N . SER A 1 267 ? 18.388 -21.150 -4.116 1.00 38.25 267 SER A N 1
ATOM 2017 C CA . SER A 1 267 ? 19.216 -20.094 -3.508 1.00 38.25 267 SER A CA 1
ATOM 2018 C C . SER A 1 267 ? 18.442 -18.968 -2.811 1.00 38.25 267 SER A C 1
ATOM 2020 O O . SER A 1 267 ? 19.004 -18.280 -1.957 1.00 38.25 267 SER A O 1
ATOM 2022 N N . ALA A 1 268 ? 17.155 -18.790 -3.119 1.00 38.75 268 ALA A N 1
ATOM 2023 C CA . ALA A 1 268 ? 16.293 -17.842 -2.417 1.00 38.75 268 ALA A CA 1
ATOM 2024 C C . ALA A 1 268 ? 15.602 -18.521 -1.217 1.00 38.75 268 ALA A C 1
ATOM 2026 O O . ALA A 1 268 ? 15.105 -19.639 -1.364 1.00 38.75 268 ALA A O 1
ATOM 2027 N N . PRO A 1 269 ? 15.489 -17.867 -0.042 1.00 41.12 269 PRO A N 1
ATOM 2028 C CA . PRO A 1 269 ? 14.602 -18.348 1.010 1.00 41.12 269 PRO A CA 1
ATOM 2029 C C . PRO A 1 269 ? 13.155 -18.244 0.511 1.00 41.12 269 PRO A C 1
ATOM 2031 O O . PRO A 1 269 ? 12.609 -17.147 0.388 1.00 41.12 269 PRO A O 1
ATOM 2034 N N . GLU A 1 270 ? 12.553 -19.385 0.181 1.00 56.53 270 GLU A N 1
ATOM 2035 C CA . GLU A 1 270 ? 11.210 -19.466 -0.394 1.00 56.53 270 GLU A CA 1
ATOM 2036 C C . GLU A 1 270 ? 10.159 -19.080 0.662 1.00 56.53 270 GLU A C 1
ATOM 2038 O O . GLU A 1 270 ? 9.722 -19.896 1.474 1.00 56.53 270 GLU A O 1
ATOM 2043 N N . VAL A 1 271 ? 9.790 -17.794 0.688 1.00 71.00 271 VAL A N 1
ATOM 2044 C CA . VAL A 1 271 ? 8.773 -17.253 1.600 1.00 71.00 271 VAL A CA 1
ATOM 2045 C C . VAL A 1 271 ? 7.396 -17.724 1.138 1.00 71.00 271 VAL A C 1
ATOM 2047 O O . VAL A 1 271 ? 6.737 -17.064 0.340 1.00 71.00 271 VAL A O 1
ATOM 2050 N N . ASP A 1 272 ? 6.985 -18.887 1.628 1.00 84.88 272 ASP A N 1
ATOM 2051 C CA . ASP A 1 272 ? 5.665 -19.470 1.393 1.00 84.88 272 ASP A CA 1
ATOM 2052 C C . ASP A 1 272 ? 4.580 -18.829 2.297 1.00 84.88 272 ASP A C 1
ATOM 2054 O O . ASP A 1 272 ? 4.890 -18.054 3.208 1.00 84.88 272 ASP A O 1
ATOM 2058 N N . LEU A 1 273 ? 3.297 -19.126 2.055 1.00 87.00 273 LEU A N 1
ATOM 2059 C CA . LEU A 1 273 ? 2.187 -18.647 2.888 1.00 87.00 273 LEU A CA 1
ATOM 2060 C C . LEU A 1 273 ? 1.673 -19.797 3.776 1.00 87.00 273 LEU A C 1
ATOM 2062 O O . LEU A 1 273 ? 1.129 -20.765 3.246 1.00 87.00 273 LEU A O 1
ATOM 2066 N N . PRO A 1 274 ? 1.796 -19.716 5.118 1.00 85.75 274 PRO A N 1
ATOM 2067 C CA . PRO A 1 274 ? 1.422 -20.813 6.010 1.00 85.75 274 PRO A CA 1
ATOM 2068 C C . PRO A 1 274 ? -0.024 -21.292 5.809 1.00 85.75 274 PRO A C 1
ATOM 2070 O O . PRO A 1 274 ? -0.966 -20.548 6.065 1.00 85.75 274 PRO A O 1
ATOM 2073 N N . GLY A 1 275 ? -0.184 -22.545 5.369 1.00 84.31 275 GLY A N 1
ATOM 2074 C CA . GLY A 1 275 ? -1.492 -23.175 5.140 1.00 84.31 275 GLY A CA 1
ATOM 2075 C C . GLY A 1 275 ? -2.166 -22.840 3.801 1.00 84.31 275 GLY A C 1
ATOM 2076 O O . GLY A 1 275 ? -3.255 -23.346 3.515 1.00 84.31 275 GLY A O 1
ATOM 2077 N N . ALA A 1 276 ? -1.527 -22.036 2.944 1.00 88.19 276 ALA A N 1
ATOM 2078 C CA . ALA A 1 276 ? -2.062 -21.670 1.638 1.00 88.19 276 ALA A CA 1
ATOM 2079 C C . ALA A 1 276 ? -2.376 -22.887 0.753 1.00 88.19 276 ALA A C 1
ATOM 2081 O O . ALA A 1 276 ? -1.614 -23.848 0.649 1.00 88.19 276 ALA A O 1
ATOM 2082 N N . LYS A 1 277 ? -3.525 -22.817 0.074 1.00 89.12 277 LYS A N 1
ATOM 2083 C CA . LYS A 1 277 ? -4.020 -23.845 -0.848 1.00 89.12 277 LYS A CA 1
ATOM 2084 C C . LYS A 1 277 ? -4.291 -23.216 -2.205 1.00 89.12 277 LYS A C 1
ATOM 2086 O O . LYS A 1 277 ? -4.898 -22.144 -2.290 1.00 89.12 277 LYS A O 1
ATOM 2091 N N . VAL A 1 278 ? -3.851 -23.900 -3.259 1.00 90.44 278 VAL A N 1
ATOM 2092 C CA . VAL A 1 278 ? -4.032 -23.450 -4.643 1.00 90.44 278 VAL A CA 1
ATOM 2093 C C . VAL A 1 278 ? -5.527 -23.284 -4.946 1.00 90.44 278 VAL A C 1
ATOM 2095 O O . VAL A 1 278 ? -6.340 -24.116 -4.542 1.00 90.44 278 VAL A O 1
ATOM 2098 N N . GLY A 1 279 ? -5.900 -22.180 -5.593 1.00 90.44 279 GLY A N 1
ATOM 2099 C CA . GLY A 1 279 ? -7.288 -21.801 -5.876 1.00 90.44 279 GLY A CA 1
ATOM 2100 C C . GLY A 1 279 ? -8.081 -21.254 -4.679 1.00 90.44 279 GLY A C 1
ATOM 2101 O O . GLY A 1 279 ? -9.233 -20.865 -4.852 1.00 90.44 279 GLY A O 1
ATOM 2102 N N . GLN A 1 280 ? -7.509 -21.223 -3.467 1.00 92.00 280 GLN A N 1
ATOM 2103 C CA . GLN A 1 280 ? -8.215 -20.794 -2.246 1.00 92.00 280 GLN A CA 1
ATOM 2104 C C . GLN A 1 280 ? -7.629 -19.533 -1.602 1.00 92.00 280 GLN A C 1
ATOM 2106 O O . GLN A 1 280 ? -8.317 -18.881 -0.816 1.00 92.00 280 GLN A O 1
ATOM 2111 N N . VAL A 1 281 ? -6.385 -19.162 -1.925 1.00 94.50 281 VAL A N 1
ATOM 2112 C CA . VAL A 1 281 ? -5.786 -17.918 -1.426 1.00 94.50 281 VAL A CA 1
ATOM 2113 C C . VAL A 1 281 ? -6.568 -16.710 -1.938 1.00 94.50 281 VAL A C 1
ATOM 2115 O O . VAL A 1 281 ? -6.826 -16.551 -3.126 1.00 94.50 281 VAL A O 1
ATOM 2118 N N . CYS A 1 282 ? -6.903 -15.820 -1.017 1.00 95.69 282 CYS A N 1
ATOM 2119 C CA . CYS A 1 282 ? -7.335 -14.461 -1.295 1.00 95.69 282 CYS A CA 1
ATOM 2120 C C . CYS A 1 282 ? -6.435 -13.505 -0.506 1.00 95.69 282 CYS A C 1
ATOM 2122 O O . CYS A 1 282 ? -6.373 -13.608 0.728 1.00 95.69 282 CYS A O 1
ATOM 2124 N N . GLY A 1 283 ? -5.746 -12.615 -1.221 1.00 95.62 283 GLY A N 1
ATOM 2125 C CA . GLY A 1 283 ? -4.952 -11.501 -0.695 1.00 95.62 283 GLY A CA 1
ATOM 2126 C C . GLY A 1 283 ? -5.580 -10.150 -1.051 1.00 95.62 283 GLY A C 1
ATOM 2127 O O . GLY A 1 283 ? -6.621 -10.095 -1.712 1.00 95.62 283 GLY A O 1
ATOM 2128 N N . ARG A 1 284 ? -4.964 -9.050 -0.603 1.00 96.81 284 ARG A N 1
ATOM 2129 C CA . ARG A 1 284 ? -5.468 -7.691 -0.857 1.00 96.81 284 ARG A CA 1
ATOM 2130 C C . ARG A 1 284 ? -4.364 -6.635 -0.847 1.00 96.81 284 ARG A C 1
ATOM 2132 O O . ARG A 1 284 ? -3.488 -6.660 0.014 1.00 96.81 284 ARG A O 1
ATOM 2139 N N . PHE A 1 285 ? -4.458 -5.647 -1.727 1.00 97.25 285 PHE A N 1
ATOM 2140 C CA . PHE A 1 285 ? -3.743 -4.382 -1.571 1.00 97.25 285 PHE A CA 1
ATOM 2141 C C . PHE A 1 285 ? -4.727 -3.331 -1.045 1.00 97.25 285 PHE A C 1
ATOM 2143 O O . PHE A 1 285 ? -5.742 -3.078 -1.689 1.00 97.25 285 PHE A O 1
ATOM 2150 N N . ALA A 1 286 ? -4.453 -2.775 0.142 1.00 96.00 286 ALA A N 1
ATOM 2151 C CA . ALA A 1 286 ? -5.412 -1.961 0.895 1.00 96.00 286 ALA A CA 1
ATOM 2152 C C . ALA A 1 286 ? -4.870 -0.565 1.300 1.00 96.00 286 ALA A C 1
ATOM 2154 O O . ALA A 1 286 ? -4.479 -0.385 2.456 1.00 96.00 286 ALA A O 1
ATOM 2155 N N . PRO A 1 287 ? -4.758 0.407 0.370 1.00 95.19 287 PRO A N 1
ATOM 2156 C CA . PRO A 1 287 ? -4.334 1.780 0.677 1.00 95.19 287 PRO A CA 1
ATOM 2157 C C . PRO A 1 287 ? -5.451 2.672 1.270 1.00 95.19 287 PRO A C 1
ATOM 2159 O O . PRO A 1 287 ? -6.610 2.588 0.864 1.00 95.19 287 PRO A O 1
ATOM 2162 N N . GLU A 1 288 ? -5.086 3.604 2.163 1.00 94.19 288 GLU A N 1
ATOM 2163 C CA . GLU A 1 288 ? -5.883 4.817 2.461 1.00 94.19 288 GLU A CA 1
ATOM 2164 C C . GLU A 1 288 ? -5.735 5.766 1.248 1.00 94.19 288 GLU A C 1
ATOM 2166 O O . GLU A 1 288 ? -4.595 6.074 0.883 1.00 94.19 288 GLU A O 1
ATOM 2171 N N . PRO A 1 289 ? -6.815 6.240 0.592 1.00 93.44 289 PRO A N 1
ATOM 2172 C CA . PRO A 1 289 ? -6.721 7.137 -0.567 1.00 93.44 289 PRO A CA 1
ATOM 2173 C C . PRO A 1 289 ? -6.424 8.588 -0.146 1.00 93.44 289 PRO A C 1
ATOM 2175 O O . PRO A 1 289 ? -7.196 9.500 -0.431 1.00 93.44 289 PRO A O 1
ATOM 2178 N N . SER A 1 290 ? -5.308 8.795 0.558 1.00 91.69 290 SER A N 1
ATOM 2179 C CA . SER A 1 290 ? -4.863 10.078 1.132 1.00 91.69 290 SER A CA 1
ATOM 2180 C C . SER A 1 290 ? -3.507 10.570 0.597 1.00 91.69 290 SER A C 1
ATOM 2182 O O . SER A 1 290 ? -2.920 11.513 1.133 1.00 91.69 290 SER A O 1
ATOM 2184 N N . GLY A 1 291 ? -2.999 9.934 -0.461 1.00 91.62 291 GLY A N 1
ATOM 2185 C CA . GLY A 1 291 ? -1.764 10.303 -1.148 1.00 91.62 291 GLY A CA 1
ATOM 2186 C C . GLY A 1 291 ? -1.451 9.376 -2.328 1.00 91.62 291 GLY A C 1
ATOM 2187 O O . GLY A 1 291 ? -2.094 8.344 -2.511 1.00 91.62 291 GLY A O 1
ATOM 2188 N N . TYR A 1 292 ? -0.450 9.751 -3.125 1.00 92.50 292 TYR A N 1
ATOM 2189 C CA . TYR A 1 292 ? 0.004 8.992 -4.298 1.00 92.50 292 TYR A CA 1
ATOM 2190 C C . TYR A 1 292 ? 0.758 7.700 -3.935 1.00 92.50 292 TYR A C 1
ATOM 2192 O O . TYR A 1 292 ? 1.243 7.526 -2.810 1.00 92.50 292 TYR A O 1
ATOM 2200 N N . LEU A 1 293 ? 0.912 6.792 -4.905 1.00 92.12 293 LEU A N 1
ATOM 2201 C CA . LEU A 1 293 ? 1.694 5.575 -4.711 1.00 92.12 293 LEU A CA 1
ATOM 2202 C C . LEU A 1 293 ? 3.193 5.910 -4.570 1.00 92.12 293 LEU A C 1
ATOM 2204 O O . LEU A 1 293 ? 3.744 6.754 -5.270 1.00 92.12 293 LEU A O 1
ATOM 2208 N N . HIS A 1 294 ? 3.880 5.224 -3.655 1.00 92.12 294 HIS A N 1
ATOM 2209 C CA . HIS A 1 294 ? 5.334 5.322 -3.477 1.00 92.12 294 HIS A CA 1
ATOM 2210 C C . HIS A 1 294 ? 5.958 3.926 -3.370 1.00 92.12 294 HIS A C 1
ATOM 2212 O O . HIS A 1 294 ? 5.246 2.952 -3.124 1.00 92.12 294 HIS A O 1
ATOM 2218 N N . ILE A 1 295 ? 7.284 3.795 -3.484 1.00 91.75 295 ILE A N 1
ATOM 2219 C CA . ILE A 1 295 ? 7.967 2.488 -3.595 1.00 91.75 295 ILE A CA 1
ATOM 2220 C C . ILE A 1 295 ? 7.619 1.472 -2.479 1.00 91.75 295 ILE A C 1
ATOM 2222 O O . ILE A 1 295 ? 7.537 0.272 -2.739 1.00 91.75 295 ILE A O 1
ATOM 2226 N N . GLY A 1 296 ? 7.311 1.929 -1.256 1.00 89.56 296 GLY A N 1
ATOM 2227 C CA . GLY A 1 296 ? 6.821 1.062 -0.172 1.00 89.56 296 GLY A CA 1
ATOM 2228 C C . GLY A 1 296 ? 5.435 0.445 -0.431 1.00 89.56 296 GLY A C 1
ATOM 2229 O O . GLY A 1 296 ? 5.199 -0.714 -0.096 1.00 89.56 296 GLY A O 1
ATOM 2230 N N . HIS A 1 297 ? 4.546 1.183 -1.102 1.00 94.56 297 HIS A N 1
ATOM 2231 C CA . HIS A 1 297 ? 3.239 0.703 -1.559 1.00 94.56 297 HIS A CA 1
ATOM 2232 C C . HIS A 1 297 ? 3.403 -0.274 -2.726 1.00 94.56 297 HIS A C 1
ATOM 2234 O O . HIS A 1 297 ? 2.781 -1.333 -2.714 1.00 94.56 297 HIS A O 1
ATOM 2240 N N . ALA A 1 298 ? 4.308 0.016 -3.671 1.00 93.81 298 ALA A N 1
ATOM 2241 C CA . ALA A 1 298 ? 4.621 -0.896 -4.772 1.00 93.81 298 ALA A CA 1
ATOM 2242 C C . ALA A 1 298 ? 5.100 -2.262 -4.249 1.00 93.81 298 ALA A C 1
ATOM 2244 O O . ALA A 1 298 ? 4.617 -3.292 -4.708 1.00 93.81 298 ALA A O 1
ATOM 2245 N N . LYS A 1 299 ? 5.959 -2.291 -3.215 1.00 93.81 299 LYS A N 1
ATOM 2246 C CA . LYS A 1 299 ? 6.353 -3.539 -2.534 1.00 93.81 299 LYS A CA 1
ATOM 2247 C C . LYS A 1 299 ? 5.146 -4.307 -1.977 1.00 93.81 299 LYS A C 1
ATOM 2249 O O . LYS A 1 299 ? 5.065 -5.517 -2.165 1.00 93.81 299 LYS A O 1
ATOM 2254 N N . ALA A 1 300 ? 4.221 -3.634 -1.290 1.00 93.88 300 ALA A N 1
ATOM 2255 C CA . ALA A 1 300 ? 3.045 -4.278 -0.698 1.00 93.88 300 ALA A CA 1
ATOM 2256 C C . ALA A 1 300 ? 2.062 -4.812 -1.759 1.00 93.88 300 ALA A C 1
ATOM 2258 O O . ALA A 1 300 ? 1.530 -5.914 -1.609 1.00 93.88 300 ALA A O 1
ATOM 2259 N N . ALA A 1 301 ? 1.855 -4.060 -2.842 1.00 95.19 301 ALA A N 1
ATOM 2260 C CA . ALA A 1 301 ? 0.986 -4.445 -3.949 1.00 95.19 301 ALA A CA 1
ATOM 2261 C C . ALA A 1 301 ? 1.580 -5.615 -4.759 1.00 95.19 301 ALA A C 1
ATOM 2263 O O . ALA A 1 301 ? 0.902 -6.618 -4.982 1.00 95.19 301 ALA A O 1
ATOM 2264 N N . LEU A 1 302 ? 2.870 -5.546 -5.112 1.00 95.31 302 LEU A N 1
ATOM 2265 C CA . LEU A 1 302 ? 3.580 -6.611 -5.831 1.00 95.31 302 LEU A CA 1
ATOM 2266 C C . LEU A 1 302 ? 3.716 -7.901 -5.004 1.00 95.31 302 LEU A C 1
ATOM 2268 O O . LEU A 1 302 ? 3.642 -8.985 -5.574 1.00 95.31 302 LEU A O 1
ATOM 2272 N N . LEU A 1 303 ? 3.857 -7.817 -3.675 1.00 94.81 303 LEU A N 1
ATOM 2273 C CA . LEU A 1 303 ? 3.878 -9.004 -2.810 1.00 94.81 303 LEU A CA 1
ATOM 2274 C C . LEU A 1 303 ? 2.515 -9.714 -2.773 1.00 94.81 303 LEU A C 1
ATOM 2276 O O . LEU A 1 303 ? 2.452 -10.939 -2.842 1.00 94.81 303 LEU A O 1
ATOM 2280 N N . ASN A 1 304 ? 1.418 -8.953 -2.708 1.00 95.69 304 ASN A N 1
ATOM 2281 C CA . ASN A 1 304 ? 0.072 -9.522 -2.790 1.00 95.69 304 ASN A CA 1
ATOM 2282 C C . ASN A 1 304 ? -0.212 -10.123 -4.178 1.00 95.69 304 ASN A C 1
ATOM 2284 O O . ASN A 1 304 ? -0.781 -11.211 -4.254 1.00 95.69 304 ASN A O 1
ATOM 2288 N N . LYS A 1 305 ? 0.245 -9.469 -5.257 1.00 95.44 305 LYS A N 1
ATOM 2289 C CA . LYS A 1 305 ? 0.215 -10.016 -6.624 1.00 95.44 305 LYS A CA 1
ATOM 2290 C C . LYS A 1 305 ? 0.959 -11.351 -6.710 1.00 95.44 305 LYS A C 1
ATOM 2292 O O . LYS A 1 305 ? 0.360 -12.340 -7.115 1.00 95.44 305 LYS A O 1
ATOM 2297 N N . TYR A 1 306 ? 2.221 -11.390 -6.276 1.00 94.88 306 TYR A N 1
ATOM 2298 C CA . TYR A 1 306 ? 3.068 -12.587 -6.319 1.00 94.88 306 TYR A CA 1
ATOM 2299 C C . TYR A 1 306 ? 2.388 -13.803 -5.678 1.00 94.88 306 TYR A C 1
ATOM 2301 O O . TYR A 1 306 ? 2.406 -14.893 -6.245 1.00 94.88 306 TYR A O 1
ATOM 2309 N N . PHE A 1 307 ? 1.741 -13.623 -4.524 1.00 94.75 307 PHE A N 1
ATOM 2310 C CA . PHE A 1 307 ? 1.042 -14.718 -3.857 1.00 94.75 307 PHE A CA 1
ATOM 2311 C C . PHE A 1 307 ? -0.306 -15.083 -4.488 1.00 94.75 307 PHE A C 1
ATOM 2313 O O . PHE A 1 307 ? -0.640 -16.268 -4.524 1.00 94.75 307 PHE A O 1
ATOM 2320 N N . ALA A 1 308 ? -1.062 -14.119 -5.020 1.00 94.38 308 ALA A N 1
ATOM 2321 C CA . ALA A 1 308 ? -2.244 -14.431 -5.823 1.00 94.38 308 ALA A CA 1
ATOM 2322 C C . ALA A 1 308 ? -1.862 -15.260 -7.065 1.00 94.38 308 ALA A C 1
ATOM 2324 O O . ALA A 1 308 ? -2.474 -16.294 -7.316 1.00 94.38 308 ALA A O 1
ATOM 2325 N N . GLU A 1 309 ? -0.794 -14.893 -7.777 1.00 93.69 309 GLU A N 1
ATOM 2326 C CA . GLU A 1 309 ? -0.302 -15.636 -8.943 1.00 93.69 309 GLU A CA 1
ATOM 2327 C C . GLU A 1 309 ? 0.259 -17.021 -8.550 1.00 93.69 309 GLU A C 1
ATOM 2329 O O . GLU A 1 309 ? -0.188 -18.032 -9.097 1.00 93.69 309 GLU A O 1
ATOM 2334 N N . ARG A 1 310 ? 1.145 -17.109 -7.540 1.00 93.25 310 ARG A N 1
ATOM 2335 C CA . ARG A 1 310 ? 1.754 -18.374 -7.060 1.00 93.25 310 ARG A CA 1
ATOM 2336 C C . ARG A 1 310 ? 0.717 -19.429 -6.668 1.00 93.25 310 ARG A C 1
ATOM 2338 O O . ARG A 1 310 ? 0.885 -20.597 -7.010 1.00 93.25 310 ARG A O 1
ATOM 2345 N N . TYR A 1 311 ? -0.347 -19.037 -5.963 1.00 93.75 311 TYR A N 1
ATOM 2346 C CA . TYR A 1 311 ? -1.389 -19.966 -5.509 1.00 93.75 311 TYR A CA 1
ATOM 2347 C C . TYR A 1 311 ? -2.644 -19.967 -6.388 1.00 93.75 311 TYR A C 1
ATOM 2349 O O . TYR A 1 311 ? -3.650 -20.535 -5.970 1.00 93.75 311 TYR A O 1
ATOM 2357 N N . GLN A 1 312 ? -2.626 -19.359 -7.582 1.00 94.06 312 GLN A N 1
ATOM 2358 C CA . GLN A 1 312 ? -3.808 -19.255 -8.462 1.00 94.06 312 GLN A CA 1
ATOM 2359 C C . GLN A 1 312 ? -5.043 -18.709 -7.710 1.00 94.06 312 GLN A C 1
ATOM 2361 O O . GLN A 1 312 ? -6.164 -19.191 -7.861 1.00 94.06 312 GLN A O 1
ATOM 2366 N N . GLY A 1 313 ? -4.786 -17.770 -6.802 1.00 95.00 313 GLY A N 1
ATOM 2367 C CA . GLY A 1 313 ? -5.749 -17.149 -5.909 1.00 95.00 313 GLY A CA 1
ATOM 2368 C C . GLY A 1 313 ? -6.270 -15.817 -6.441 1.00 95.00 313 GLY A C 1
ATOM 2369 O O . GLY A 1 313 ? -6.066 -15.465 -7.599 1.00 95.00 313 GLY A O 1
ATOM 2370 N N . ARG A 1 314 ? -6.926 -15.062 -5.557 1.00 96.31 314 ARG A N 1
ATOM 2371 C CA . ARG A 1 314 ? -7.519 -13.751 -5.854 1.00 96.31 314 ARG A CA 1
ATOM 2372 C C . ARG A 1 314 ? -6.743 -12.599 -5.220 1.00 96.31 314 ARG A C 1
ATOM 2374 O O . ARG A 1 314 ? -6.253 -12.729 -4.093 1.00 96.31 314 ARG A O 1
ATOM 2381 N N . LEU A 1 315 ? -6.723 -11.454 -5.898 1.00 97.50 315 LEU A N 1
ATOM 2382 C CA . LEU A 1 315 ? -6.228 -10.174 -5.398 1.00 97.50 315 LEU A CA 1
ATOM 2383 C C . LEU A 1 315 ? -7.336 -9.116 -5.444 1.00 97.50 315 LEU A C 1
ATOM 2385 O O . LEU A 1 315 ? -7.824 -8.763 -6.512 1.00 97.50 315 LEU A O 1
ATOM 2389 N N . ILE A 1 316 ? -7.691 -8.561 -4.286 1.00 98.12 316 ILE A N 1
ATOM 2390 C CA . ILE A 1 316 ? -8.600 -7.411 -4.179 1.00 98.12 316 ILE A CA 1
ATOM 2391 C C . ILE A 1 316 ? -7.779 -6.122 -4.045 1.00 98.12 316 ILE A C 1
ATOM 2393 O O . ILE A 1 316 ? -6.834 -6.072 -3.256 1.00 98.12 316 ILE A O 1
ATOM 2397 N N . VAL A 1 317 ? -8.145 -5.066 -4.773 1.00 98.19 317 VAL A N 1
ATOM 2398 C CA . VAL A 1 317 ? -7.701 -3.695 -4.474 1.00 98.19 317 VAL A CA 1
ATOM 2399 C C . VAL A 1 317 ? -8.801 -3.033 -3.657 1.00 98.19 317 VAL A C 1
ATOM 2401 O O . VAL A 1 317 ? -9.891 -2.807 -4.174 1.00 98.19 317 VAL A O 1
ATOM 2404 N N . ARG A 1 318 ? -8.543 -2.737 -2.382 1.00 98.25 318 ARG A N 1
ATOM 2405 C CA . ARG A 1 318 ? -9.525 -2.090 -1.506 1.00 98.25 318 ARG A CA 1
ATOM 2406 C C . ARG A 1 318 ? -9.045 -0.719 -1.075 1.00 98.25 318 ARG A C 1
ATOM 2408 O O . ARG A 1 318 ? -7.997 -0.608 -0.456 1.00 98.25 318 ARG A O 1
ATOM 2415 N N . PHE A 1 319 ? -9.832 0.316 -1.310 1.00 97.75 319 PHE A N 1
ATOM 2416 C CA . PHE A 1 319 ? -9.587 1.590 -0.647 1.00 97.75 319 PHE A CA 1
ATOM 2417 C C . PHE A 1 319 ? -10.127 1.503 0.782 1.00 97.75 319 PHE A C 1
ATOM 2419 O O . PHE A 1 319 ? -11.320 1.284 0.979 1.00 97.75 319 PHE A O 1
ATOM 2426 N N . ASP A 1 320 ? -9.254 1.637 1.784 1.00 96.25 320 ASP A N 1
ATOM 2427 C CA . ASP A 1 320 ? -9.646 1.670 3.204 1.00 96.25 320 ASP A CA 1
ATOM 2428 C C . ASP A 1 320 ? -10.122 3.089 3.592 1.00 96.25 320 ASP A C 1
ATOM 2430 O O . ASP A 1 320 ? -9.654 3.702 4.554 1.00 96.25 320 ASP A O 1
ATOM 2434 N N . ASP A 1 321 ? -11.078 3.596 2.804 1.00 96.56 321 ASP A N 1
ATOM 2435 C CA . ASP A 1 321 ? -11.690 4.918 2.908 1.00 96.56 321 ASP A CA 1
ATOM 2436 C C . ASP A 1 321 ? -12.557 5.030 4.175 1.00 96.56 321 ASP A C 1
ATOM 2438 O O . ASP A 1 321 ? -13.672 4.515 4.286 1.00 96.56 321 ASP A O 1
ATOM 2442 N N . THR A 1 322 ? -11.968 5.631 5.207 1.00 96.25 322 THR A N 1
ATOM 2443 C CA . THR A 1 322 ? -12.479 5.659 6.588 1.00 96.25 322 THR A CA 1
ATOM 2444 C C . THR A 1 322 ? -12.211 6.992 7.287 1.00 96.25 322 THR A C 1
ATOM 2446 O O . THR A 1 322 ? -12.402 7.111 8.504 1.00 96.25 322 THR A O 1
ATOM 2449 N N . ASN A 1 323 ? -11.715 7.997 6.567 1.00 94.88 323 ASN A N 1
ATOM 2450 C CA . ASN A 1 323 ? -11.047 9.171 7.111 1.00 94.88 323 ASN A CA 1
ATOM 2451 C C . ASN A 1 323 ? -11.247 10.419 6.215 1.00 94.88 323 ASN A C 1
ATOM 2453 O O . ASN A 1 323 ? -10.282 10.944 5.651 1.00 94.88 323 ASN A O 1
ATOM 2457 N N . PRO A 1 324 ? -12.484 10.955 6.136 1.00 93.69 324 PRO A N 1
ATOM 2458 C CA . PRO A 1 324 ? -12.898 11.907 5.097 1.00 93.69 324 PRO A CA 1
ATOM 2459 C C . PRO A 1 324 ? -12.046 13.185 5.023 1.00 93.69 324 PRO A C 1
ATOM 2461 O O . PRO A 1 324 ? -11.857 13.724 3.940 1.00 93.69 324 PRO A O 1
ATOM 2464 N N . SER A 1 325 ? -11.462 13.636 6.139 1.00 91.62 325 SER A N 1
ATOM 2465 C CA . SER A 1 325 ? -10.594 14.826 6.208 1.00 91.62 325 SER A CA 1
ATOM 2466 C C . SER A 1 325 ? -9.258 14.711 5.456 1.00 91.62 325 SER A C 1
ATOM 2468 O O . SER A 1 325 ? -8.507 15.685 5.425 1.00 91.62 325 SER A O 1
ATOM 2470 N N . LYS A 1 326 ? -8.899 13.534 4.923 1.00 90.00 326 LYS A N 1
ATOM 2471 C CA . LYS A 1 326 ? -7.665 13.332 4.140 1.00 90.00 326 LYS A CA 1
ATOM 2472 C C . LYS A 1 326 ? -7.879 12.707 2.760 1.00 90.00 326 LYS A C 1
ATOM 2474 O O . LYS A 1 326 ? -6.927 12.625 1.990 1.00 90.00 326 LYS A O 1
ATOM 2479 N N . GLU A 1 327 ? -9.066 12.182 2.489 1.00 91.38 327 GLU A N 1
ATOM 2480 C CA . GLU A 1 327 ? -9.296 11.242 1.392 1.00 91.38 327 GLU A CA 1
ATOM 2481 C C . GLU A 1 327 ? -9.882 11.948 0.167 1.00 91.38 327 GLU A C 1
ATOM 2483 O O . GLU A 1 327 ? -10.765 12.797 0.299 1.00 91.38 327 GLU A O 1
ATOM 2488 N N . SER A 1 328 ? -9.417 11.597 -1.035 1.00 90.50 328 SER A N 1
ATOM 2489 C CA . SER A 1 328 ? -9.903 12.213 -2.275 1.00 90.50 328 SER A CA 1
ATOM 2490 C C . SER A 1 328 ? -10.071 11.204 -3.410 1.00 90.50 328 SER A C 1
ATOM 2492 O O . SER A 1 328 ? -9.376 10.189 -3.492 1.00 90.50 328 SER A O 1
ATOM 2494 N N . SER A 1 329 ? -10.991 11.504 -4.328 1.00 93.12 329 SER A N 1
ATOM 2495 C CA . SER A 1 329 ? -11.171 10.708 -5.548 1.00 93.12 329 SER A CA 1
ATOM 2496 C C . SER A 1 329 ? -9.984 10.842 -6.513 1.00 93.12 329 SER A C 1
ATOM 2498 O O . SER A 1 329 ? -9.661 9.880 -7.196 1.00 93.12 329 SER A O 1
ATOM 2500 N N . GLU A 1 330 ? -9.257 11.965 -6.487 1.00 93.38 330 GLU A N 1
ATOM 2501 C CA . GLU A 1 330 ? -7.997 12.129 -7.229 1.00 93.38 330 GLU A CA 1
ATOM 2502 C C . GLU A 1 330 ? -6.950 11.090 -6.793 1.00 93.38 330 GLU A C 1
ATOM 2504 O O . GLU A 1 330 ? -6.280 10.488 -7.634 1.00 93.38 330 GLU A O 1
ATOM 2509 N N . PHE A 1 331 ? -6.823 10.829 -5.486 1.00 94.38 331 PHE A N 1
ATOM 2510 C CA . PHE A 1 331 ? -5.907 9.801 -4.993 1.00 94.38 331 PHE A CA 1
ATOM 2511 C C . PHE A 1 331 ? -6.372 8.391 -5.375 1.00 94.38 331 PHE A C 1
ATOM 2513 O O . PHE A 1 331 ? -5.532 7.574 -5.735 1.00 94.38 331 PHE A O 1
ATOM 2520 N N . VAL A 1 332 ? -7.683 8.109 -5.385 1.00 94.81 332 VAL A N 1
ATOM 2521 C CA . VAL A 1 332 ? -8.233 6.841 -5.914 1.00 94.81 332 VAL A CA 1
ATOM 2522 C C . VAL A 1 332 ? -7.862 6.643 -7.388 1.00 94.81 332 VAL A C 1
ATOM 2524 O O . VAL A 1 332 ? -7.336 5.592 -7.752 1.00 94.81 332 VAL A O 1
ATOM 2527 N N . GLU A 1 333 ? -8.105 7.648 -8.230 1.00 94.38 333 GLU A N 1
ATOM 2528 C CA . GLU A 1 333 ? -7.850 7.590 -9.675 1.00 94.38 333 GLU A CA 1
ATOM 2529 C C . GLU A 1 333 ? -6.360 7.389 -9.990 1.00 94.38 333 GLU A C 1
ATOM 2531 O O . GLU A 1 333 ? -6.006 6.524 -10.796 1.00 94.38 333 GLU A O 1
ATOM 2536 N N . ASN A 1 334 ? -5.472 8.119 -9.306 1.00 94.75 334 ASN A N 1
ATOM 2537 C CA . ASN A 1 334 ? -4.029 7.945 -9.476 1.00 94.75 334 ASN A CA 1
ATOM 2538 C C . ASN A 1 334 ? -3.531 6.604 -8.912 1.00 94.75 334 ASN A C 1
ATOM 2540 O O . ASN A 1 334 ? -2.749 5.935 -9.581 1.00 94.75 334 ASN A O 1
ATOM 2544 N N . LEU A 1 335 ? -4.026 6.145 -7.754 1.00 95.56 335 LEU A N 1
ATOM 2545 C CA . LEU A 1 335 ? -3.654 4.835 -7.202 1.00 95.56 335 LEU A CA 1
ATOM 2546 C C . LEU A 1 335 ? -4.044 3.684 -8.144 1.00 95.56 335 LEU A C 1
ATOM 2548 O O . LEU A 1 335 ? -3.242 2.772 -8.329 1.00 95.56 335 LEU A O 1
ATOM 2552 N N . LEU A 1 336 ? -5.222 3.724 -8.781 1.00 95.38 336 LEU A N 1
ATOM 2553 C CA . LEU A 1 336 ? -5.606 2.724 -9.791 1.00 95.38 336 LEU A CA 1
ATOM 2554 C C . LEU A 1 336 ? -4.669 2.746 -11.008 1.00 95.38 336 LEU A C 1
ATOM 2556 O O . LEU A 1 336 ? -4.220 1.691 -11.456 1.00 95.38 336 LEU A O 1
ATOM 2560 N N . LYS A 1 337 ? -4.318 3.939 -11.499 1.00 95.62 337 LYS A N 1
ATOM 2561 C CA . LYS A 1 337 ? -3.380 4.122 -12.615 1.00 95.62 337 LYS A CA 1
ATOM 2562 C C . LYS A 1 337 ? -1.962 3.640 -12.280 1.00 95.62 337 LYS A C 1
ATOM 2564 O O . LYS A 1 337 ? -1.306 3.033 -13.127 1.00 95.62 337 LYS A O 1
ATOM 2569 N N . ASP A 1 338 ? -1.490 3.859 -11.056 1.00 95.06 338 ASP A N 1
ATOM 2570 C CA . ASP A 1 338 ? -0.187 3.373 -10.591 1.00 95.06 338 ASP A CA 1
ATOM 2571 C C . ASP A 1 338 ? -0.176 1.835 -10.455 1.00 95.06 338 ASP A C 1
ATOM 2573 O O . ASP A 1 338 ? 0.800 1.184 -10.830 1.00 95.06 338 ASP A O 1
ATOM 2577 N N . ILE A 1 339 ? -1.275 1.230 -9.987 1.00 95.50 339 ILE A N 1
ATOM 2578 C CA . ILE A 1 339 ? -1.468 -0.232 -9.927 1.00 95.50 339 ILE A CA 1
ATOM 2579 C C . ILE A 1 339 ? -1.462 -0.847 -11.341 1.00 95.50 339 ILE A C 1
ATOM 2581 O O . ILE A 1 339 ? -0.784 -1.854 -11.566 1.00 95.50 339 ILE A O 1
ATOM 2585 N N . GLU A 1 340 ? -2.150 -0.226 -12.305 1.00 94.19 340 GLU A N 1
ATOM 2586 C CA . GLU A 1 340 ? -2.124 -0.635 -13.718 1.00 94.19 340 GLU A CA 1
ATOM 2587 C C . GLU A 1 340 ? -0.715 -0.496 -14.322 1.00 94.19 340 GLU A C 1
ATOM 2589 O O . GLU A 1 340 ? -0.221 -1.425 -14.964 1.00 94.19 340 GLU A O 1
ATOM 2594 N N . THR A 1 341 ? -0.023 0.613 -14.042 1.00 94.62 341 THR A N 1
ATOM 2595 C CA . THR A 1 341 ? 1.354 0.879 -14.505 1.00 94.62 341 THR A CA 1
ATOM 2596 C C . THR A 1 341 ? 2.362 -0.135 -13.947 1.00 94.62 341 THR A C 1
ATOM 2598 O O . THR A 1 341 ? 3.296 -0.532 -14.642 1.00 94.62 341 THR A O 1
ATOM 2601 N N . LEU A 1 342 ? 2.152 -0.630 -12.721 1.00 94.31 342 LEU A N 1
ATOM 2602 C CA . LEU A 1 342 ? 2.918 -1.736 -12.126 1.00 94.31 342 LEU A CA 1
ATOM 2603 C C . LEU A 1 342 ? 2.555 -3.123 -12.706 1.00 94.31 342 LEU A C 1
ATOM 2605 O O . LEU A 1 342 ? 3.101 -4.142 -12.270 1.00 94.31 342 LEU A O 1
ATOM 2609 N N . GLY A 1 343 ? 1.629 -3.196 -13.667 1.00 94.38 343 GLY A N 1
ATOM 2610 C CA . GLY A 1 343 ? 1.174 -4.440 -14.286 1.00 94.38 343 GLY A CA 1
ATOM 2611 C C . GLY A 1 343 ? 0.452 -5.366 -13.306 1.00 94.38 343 GLY A C 1
ATOM 2612 O O . GLY A 1 343 ? 0.585 -6.592 -13.403 1.00 94.38 343 GLY A O 1
ATOM 2613 N N . ILE A 1 344 ? -0.250 -4.806 -12.316 1.00 94.94 344 ILE A N 1
ATOM 2614 C CA . ILE A 1 344 ? -0.949 -5.562 -11.274 1.00 94.94 344 ILE A CA 1
ATOM 2615 C C . ILE A 1 344 ? -2.391 -5.816 -11.711 1.00 94.94 344 ILE A C 1
ATOM 2617 O O . ILE A 1 344 ? -3.181 -4.891 -11.872 1.00 94.94 344 ILE A O 1
ATOM 2621 N N . LYS A 1 345 ? -2.738 -7.094 -11.877 1.00 93.31 345 LYS A N 1
ATOM 2622 C CA . LYS A 1 345 ? -4.111 -7.544 -12.136 1.00 93.31 345 LYS A CA 1
ATOM 2623 C C . LYS A 1 345 ? -4.799 -7.870 -10.815 1.00 93.31 345 LYS A C 1
ATOM 2625 O O . LYS A 1 345 ? -4.171 -8.435 -9.924 1.00 93.31 345 LYS A O 1
ATOM 2630 N N . TYR A 1 346 ? -6.079 -7.538 -10.717 1.00 96.19 346 TYR A N 1
ATOM 2631 C CA . TYR A 1 346 ? -6.913 -7.741 -9.536 1.00 96.19 346 TYR A CA 1
ATOM 2632 C C . TYR A 1 346 ? -8.319 -8.195 -9.950 1.00 96.19 346 TYR A C 1
ATOM 2634 O O . TYR A 1 346 ? -8.792 -7.865 -11.037 1.00 96.19 346 TYR A O 1
ATOM 2642 N N . ASP A 1 347 ? -8.985 -8.951 -9.081 1.00 97.12 347 ASP A N 1
ATOM 2643 C CA . ASP A 1 347 ? -10.328 -9.501 -9.298 1.00 97.12 347 ASP A CA 1
ATOM 2644 C C . ASP A 1 347 ? -11.433 -8.461 -9.079 1.00 97.12 347 ASP A C 1
ATOM 2646 O O . ASP A 1 347 ? -12.502 -8.542 -9.682 1.00 97.12 347 ASP A O 1
ATOM 2650 N N . ALA A 1 348 ? -11.198 -7.505 -8.176 1.00 96.31 348 ALA A N 1
ATOM 2651 C CA . ALA A 1 348 ? -12.168 -6.492 -7.781 1.00 96.31 348 ALA A CA 1
ATOM 2652 C C . ALA A 1 348 ? -11.485 -5.221 -7.261 1.00 96.31 348 ALA A C 1
ATOM 2654 O O . ALA A 1 348 ? -10.432 -5.293 -6.622 1.00 96.31 348 ALA A O 1
ATOM 2655 N N . VAL A 1 349 ? -12.149 -4.080 -7.475 1.00 97.75 349 VAL A N 1
ATOM 2656 C CA . VAL A 1 349 ? -11.937 -2.852 -6.698 1.00 97.75 349 VAL A CA 1
ATOM 2657 C C . VAL A 1 349 ? -13.077 -2.737 -5.689 1.00 97.75 349 VAL A C 1
ATOM 2659 O O . VAL A 1 349 ? -14.242 -2.794 -6.086 1.00 97.75 349 VAL A O 1
ATOM 2662 N N . THR A 1 350 ? -12.763 -2.572 -4.408 1.00 98.06 350 THR A N 1
ATOM 2663 C CA . THR A 1 350 ? -13.749 -2.368 -3.336 1.00 98.06 350 THR A CA 1
ATOM 2664 C C . THR A 1 350 ? -13.407 -1.144 -2.487 1.00 98.06 350 THR A C 1
ATOM 2666 O O . THR A 1 350 ? -12.307 -0.593 -2.566 1.00 98.06 350 THR A O 1
ATOM 2669 N N . TYR A 1 351 ? -14.371 -0.691 -1.688 1.00 98.19 351 TYR A N 1
ATOM 2670 C CA . TYR A 1 351 ? -14.236 0.468 -0.809 1.00 98.19 351 TYR A CA 1
ATOM 2671 C C . TYR A 1 351 ? -14.787 0.107 0.566 1.00 98.19 351 TYR A C 1
ATOM 2673 O O . TYR A 1 351 ? -15.895 -0.423 0.675 1.00 98.19 351 TYR A O 1
ATOM 2681 N N . THR A 1 352 ? -14.048 0.401 1.630 1.00 98.19 352 THR A N 1
ATOM 2682 C CA . THR A 1 352 ? -14.510 0.171 3.004 1.00 98.19 352 THR A CA 1
ATOM 2683 C C . THR A 1 352 ? -15.765 1.002 3.331 1.00 98.19 352 THR A C 1
ATOM 2685 O O . THR A 1 352 ? -16.627 0.539 4.087 1.00 98.19 352 THR A O 1
ATOM 2688 N N . SER A 1 353 ? -15.968 2.148 2.672 1.00 97.88 353 SER A N 1
ATOM 2689 C CA . SER A 1 353 ? -17.197 2.948 2.770 1.00 97.88 353 SER A CA 1
ATOM 2690 C C . SER A 1 353 ? -18.464 2.272 2.221 1.00 97.88 353 SER A C 1
ATOM 2692 O O . SER A 1 353 ? -19.566 2.595 2.679 1.00 97.88 353 SER A O 1
ATOM 2694 N N . ASP A 1 354 ? -18.347 1.263 1.345 1.00 98.06 354 ASP A N 1
ATOM 2695 C CA . ASP A 1 354 ? -19.491 0.440 0.908 1.00 98.06 354 ASP A CA 1
ATOM 2696 C C . ASP A 1 354 ? -20.030 -0.451 2.046 1.00 98.06 354 ASP A C 1
ATOM 2698 O O . ASP A 1 354 ? -21.206 -0.825 2.062 1.00 98.06 354 ASP A O 1
ATOM 2702 N N . TYR A 1 355 ? -19.196 -0.749 3.049 1.00 98.38 355 TYR A N 1
ATOM 2703 C CA . TYR A 1 355 ? -19.544 -1.588 4.198 1.00 98.38 355 TYR A CA 1
ATOM 2704 C C . TYR A 1 355 ? -20.024 -0.793 5.422 1.00 98.38 355 TYR A C 1
ATOM 2706 O O . TYR A 1 355 ? -20.450 -1.412 6.400 1.00 98.38 355 TYR A O 1
ATOM 2714 N N . PHE A 1 356 ? -20.013 0.550 5.390 1.00 98.44 356 PHE A N 1
ATOM 2715 C CA . PHE A 1 356 ? -20.398 1.392 6.536 1.00 98.44 356 PHE A CA 1
ATOM 2716 C C . PHE A 1 356 ? -21.740 1.013 7.200 1.00 98.44 356 PHE A C 1
ATOM 2718 O O . PHE A 1 356 ? -21.750 0.956 8.430 1.00 98.44 356 PHE A O 1
ATOM 2725 N N . PRO A 1 357 ? -22.840 0.681 6.484 1.00 98.06 357 PRO A N 1
ATOM 2726 C CA . PRO A 1 357 ? -24.083 0.247 7.133 1.00 98.06 357 PRO A CA 1
ATOM 2727 C C . PRO A 1 357 ? -23.892 -1.002 8.007 1.00 98.06 357 PRO A C 1
ATOM 2729 O O . PRO A 1 357 ? -24.250 -1.002 9.181 1.00 98.06 357 PRO A O 1
ATOM 2732 N N . LYS A 1 358 ? -23.223 -2.028 7.468 1.00 98.31 358 LYS A N 1
ATOM 2733 C CA . LYS A 1 358 ? -22.960 -3.300 8.161 1.00 98.31 358 LYS A CA 1
ATOM 2734 C C . LYS A 1 358 ? -21.968 -3.138 9.319 1.00 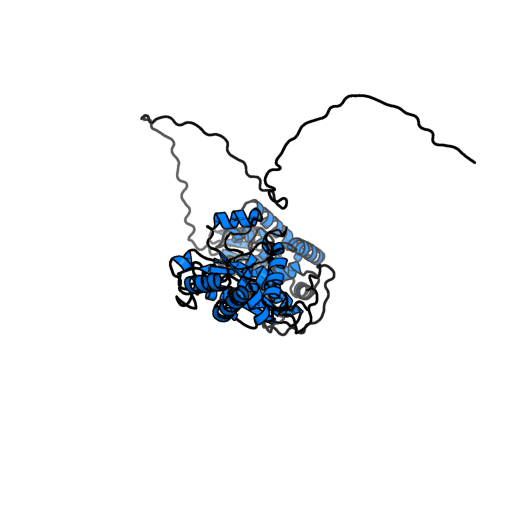98.31 358 LYS A C 1
ATOM 2736 O O . LYS A 1 358 ? -22.084 -3.813 10.338 1.00 98.31 358 LYS A O 1
ATOM 2741 N N . LEU A 1 359 ? -21.005 -2.224 9.182 1.00 98.56 359 LEU A N 1
ATOM 2742 C CA . LEU A 1 359 ? -20.073 -1.853 10.252 1.00 98.56 359 LEU A CA 1
ATOM 2743 C C . LEU A 1 359 ? -20.793 -1.139 11.411 1.00 98.56 359 LEU A C 1
ATOM 2745 O O . LEU A 1 359 ? -20.490 -1.413 12.573 1.00 98.56 359 LEU A O 1
ATOM 2749 N N . MET A 1 360 ? -21.784 -0.289 11.118 1.00 98.56 360 MET A N 1
ATOM 2750 C CA . MET A 1 360 ? -22.625 0.360 12.133 1.00 98.56 360 MET A CA 1
ATOM 2751 C C . MET A 1 360 ?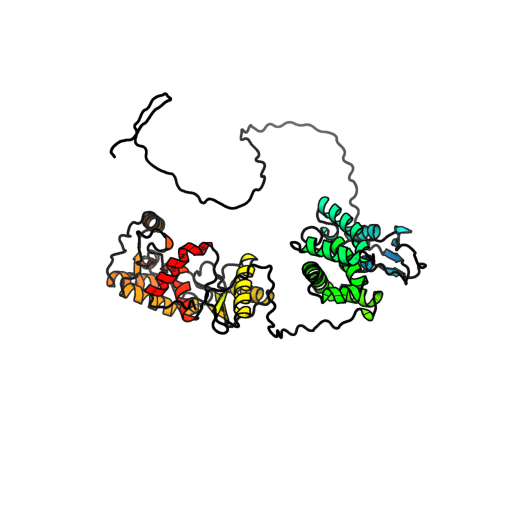 -23.557 -0.644 12.827 1.00 98.56 360 MET A C 1
ATOM 2753 O O . MET A 1 360 ? -23.628 -0.655 14.055 1.00 98.56 360 MET A O 1
ATOM 2757 N N . GLU A 1 361 ? -24.200 -1.541 12.072 1.00 98.56 361 GLU A N 1
ATOM 2758 C CA . GLU A 1 361 ? -24.986 -2.664 12.613 1.00 98.56 361 GLU A CA 1
ATOM 2759 C C . GLU A 1 361 ? -24.144 -3.549 13.553 1.00 98.56 361 GLU A C 1
ATOM 2761 O O . GLU A 1 361 ? -24.596 -3.924 14.638 1.00 98.56 361 GLU A O 1
ATOM 2766 N N . MET A 1 362 ? -22.894 -3.842 13.176 1.00 98.62 362 MET A N 1
ATOM 2767 C CA . MET A 1 362 ? -21.963 -4.604 14.010 1.00 98.62 362 MET A CA 1
ATOM 2768 C C . MET A 1 362 ? -21.542 -3.831 15.269 1.00 98.62 362 MET A C 1
ATOM 2770 O O . MET A 1 362 ? -21.522 -4.409 16.356 1.00 98.62 362 MET A O 1
ATOM 2774 N N . ALA A 1 363 ? -21.264 -2.527 15.171 1.00 98.50 363 ALA A N 1
ATOM 2775 C CA . ALA A 1 363 ? -20.968 -1.696 16.340 1.00 98.50 363 ALA A CA 1
ATOM 2776 C C . ALA A 1 363 ? -22.140 -1.682 17.338 1.00 98.50 363 ALA A C 1
ATOM 2778 O O . ALA A 1 363 ? -21.933 -1.895 18.533 1.00 98.50 363 ALA A O 1
ATOM 2779 N N . GLU A 1 364 ? -23.377 -1.538 16.857 1.00 98.62 364 GLU A N 1
ATOM 2780 C CA . GLU A 1 364 ? -24.567 -1.657 17.702 1.00 98.62 364 GLU A CA 1
ATOM 2781 C C . GLU A 1 364 ? -24.733 -3.044 18.317 1.00 98.62 364 GLU A C 1
ATOM 2783 O O . GLU A 1 364 ? -25.089 -3.146 19.490 1.00 98.62 364 GLU A O 1
ATOM 2788 N N . SER A 1 365 ? -24.483 -4.110 17.552 1.00 98.62 365 SER A N 1
ATOM 2789 C CA . SER A 1 365 ? -24.536 -5.486 18.052 1.00 98.62 365 SER A CA 1
ATOM 2790 C C . SER A 1 365 ? -23.548 -5.697 19.203 1.00 98.62 365 SER A C 1
ATOM 2792 O O . SER A 1 365 ? -23.911 -6.254 20.238 1.00 98.62 365 SER A O 1
ATOM 2794 N N . LEU A 1 366 ? -22.325 -5.175 19.080 1.00 98.62 366 LEU A N 1
ATOM 2795 C CA . LEU A 1 366 ? -21.310 -5.243 20.132 1.00 98.62 366 LEU A CA 1
ATOM 2796 C C . LEU A 1 366 ? -21.678 -4.392 21.357 1.00 98.62 366 LEU A C 1
ATOM 2798 O O . LEU A 1 366 ? -21.455 -4.841 22.480 1.00 98.62 366 LEU A O 1
ATOM 2802 N N . ILE A 1 367 ? -22.295 -3.217 21.175 1.00 98.69 367 ILE A N 1
ATOM 2803 C CA . ILE A 1 367 ? -22.838 -2.413 22.287 1.00 98.69 367 ILE A CA 1
ATOM 2804 C C . ILE A 1 367 ? -23.958 -3.179 23.012 1.00 98.69 367 ILE A C 1
ATOM 2806 O O . ILE A 1 367 ? -23.942 -3.277 24.238 1.00 98.69 367 ILE A O 1
ATOM 2810 N N . LYS A 1 368 ? -24.893 -3.784 22.266 1.00 98.62 368 LYS A N 1
ATOM 2811 C CA . LYS A 1 368 ? -26.004 -4.597 22.801 1.00 98.62 368 LYS A CA 1
ATOM 2812 C C . LYS A 1 368 ? -25.510 -5.847 23.545 1.00 98.62 368 LYS A C 1
ATOM 2814 O O . LYS A 1 368 ? -26.123 -6.251 24.525 1.00 98.62 368 LYS A O 1
ATOM 2819 N N . GLN A 1 369 ? -24.376 -6.416 23.130 1.00 98.19 369 GLN A N 1
ATOM 2820 C CA . GLN A 1 369 ? -23.684 -7.520 23.813 1.00 98.19 369 GLN A CA 1
ATOM 2821 C C . GLN A 1 369 ? -22.791 -7.074 24.993 1.00 98.19 369 GLN A C 1
ATOM 2823 O O . GLN A 1 369 ? -22.150 -7.918 25.615 1.00 98.19 369 GLN A O 1
ATOM 2828 N N . GLY A 1 370 ? -22.671 -5.772 25.284 1.00 97.81 370 GLY A N 1
ATOM 2829 C CA . GLY A 1 370 ? -21.748 -5.247 26.303 1.00 97.81 370 GLY A CA 1
ATOM 2830 C C . GLY A 1 370 ? -20.256 -5.339 25.937 1.00 97.81 370 GLY A C 1
ATOM 2831 O O . GLY A 1 370 ? -19.400 -5.057 26.775 1.00 97.81 370 GLY A O 1
ATOM 2832 N N . LYS A 1 371 ? -19.935 -5.706 24.690 1.00 98.31 371 LYS A N 1
ATOM 2833 C CA . LYS A 1 371 ? -18.577 -5.831 24.124 1.00 98.31 371 LYS A CA 1
ATOM 2834 C C . LYS A 1 371 ? -18.013 -4.515 23.581 1.00 98.31 371 LYS A C 1
ATOM 2836 O O . LYS A 1 371 ? -16.857 -4.460 23.161 1.00 98.31 371 LYS A O 1
ATOM 2841 N N . ALA A 1 372 ? -18.817 -3.460 23.564 1.00 98.56 372 ALA A N 1
ATOM 2842 C CA . ALA A 1 372 ? -18.404 -2.101 23.249 1.00 98.56 372 ALA A CA 1
ATOM 2843 C C . ALA A 1 372 ? -19.187 -1.100 24.112 1.00 98.56 372 ALA A C 1
ATOM 2845 O O . ALA A 1 372 ? -20.300 -1.385 24.555 1.00 98.56 372 ALA A O 1
ATOM 2846 N N . TYR A 1 373 ? -18.601 0.069 24.352 1.00 98.75 373 TYR A N 1
ATOM 2847 C CA . TYR A 1 373 ? -19.202 1.165 25.116 1.00 98.75 373 TYR A CA 1
ATOM 2848 C C . TYR A 1 373 ? -18.876 2.510 24.469 1.00 98.75 373 TYR A C 1
ATOM 2850 O O . TYR A 1 373 ? -17.986 2.600 23.619 1.00 98.75 373 TYR A O 1
ATOM 2858 N N . ILE A 1 374 ? -19.596 3.555 24.875 1.00 98.62 374 ILE A N 1
ATOM 2859 C CA . ILE A 1 374 ? -19.298 4.924 24.461 1.00 98.62 374 ILE A CA 1
ATOM 2860 C C . ILE A 1 374 ? -18.444 5.594 25.531 1.00 98.62 374 ILE A C 1
ATOM 2862 O O . ILE A 1 374 ? -18.821 5.616 26.702 1.00 98.62 374 ILE A O 1
ATOM 2866 N N . ASP A 1 375 ? -17.303 6.141 25.125 1.00 98.25 375 ASP A N 1
ATOM 2867 C CA . ASP A 1 375 ? -16.390 6.883 25.987 1.00 98.25 375 ASP A CA 1
ATOM 2868 C C . ASP A 1 375 ? -16.387 8.370 25.623 1.00 98.25 375 ASP A C 1
ATOM 2870 O O . ASP A 1 375 ? -16.458 8.739 24.449 1.00 98.25 375 ASP A O 1
ATOM 2874 N N . ASP A 1 376 ? -16.310 9.207 26.653 1.00 96.88 376 ASP A N 1
ATOM 2875 C CA . ASP A 1 376 ? -16.367 10.671 26.594 1.00 96.88 376 ASP A CA 1
ATOM 2876 C C . ASP A 1 376 ? -15.250 11.339 27.416 1.00 96.88 376 ASP A C 1
ATOM 2878 O O . ASP A 1 376 ? -15.268 12.549 27.664 1.00 96.88 376 ASP A O 1
ATOM 2882 N N . ALA A 1 377 ? -14.278 10.551 27.887 1.00 95.25 377 ALA A N 1
ATOM 2883 C CA . ALA A 1 377 ? -13.053 11.085 28.453 1.00 95.25 377 ALA A CA 1
ATOM 2884 C C . ALA A 1 377 ? -12.234 11.805 27.364 1.00 95.25 377 ALA A C 1
ATOM 2886 O O . ALA A 1 377 ? -12.195 11.399 26.202 1.00 95.25 377 ALA A O 1
ATOM 2887 N N . ALA A 1 378 ? -11.548 12.890 27.734 1.00 94.75 378 ALA A N 1
ATOM 2888 C CA . ALA A 1 378 ? -10.728 13.646 26.789 1.00 94.75 378 ALA A CA 1
ATOM 2889 C C . ALA A 1 378 ? -9.619 12.764 26.181 1.00 94.75 378 ALA A C 1
ATOM 2891 O O . ALA A 1 378 ? -9.063 11.900 26.857 1.00 94.75 378 ALA A O 1
ATOM 2892 N N . LYS A 1 379 ? -9.246 13.012 24.919 1.00 92.62 379 LYS A N 1
ATOM 2893 C CA . LYS A 1 379 ? -8.310 12.170 24.147 1.00 92.62 379 LYS A CA 1
ATOM 2894 C C . LYS A 1 379 ? -7.019 11.803 24.896 1.00 92.62 379 LYS A C 1
ATOM 2896 O O . LYS A 1 379 ? -6.648 10.632 24.923 1.00 92.62 379 LYS A O 1
ATOM 2901 N N . GLU A 1 380 ? -6.352 12.772 25.525 1.00 94.62 380 GLU A N 1
ATOM 2902 C CA . GLU A 1 380 ? -5.111 12.503 26.268 1.00 94.62 380 GLU A CA 1
ATOM 2903 C C . GLU A 1 380 ? -5.358 11.807 27.621 1.00 94.62 380 GLU A C 1
ATOM 2905 O O . GLU A 1 380 ? -4.494 11.063 28.081 1.00 94.62 380 GLU A O 1
ATOM 2910 N N . GLN A 1 381 ? -6.550 11.950 28.214 1.00 95.81 381 GLN A N 1
ATOM 2911 C CA . GLN A 1 381 ? -6.962 11.181 29.392 1.00 95.81 381 GLN A CA 1
ATOM 2912 C C . GLN A 1 381 ? -7.222 9.712 29.020 1.00 95.81 381 GLN A C 1
ATOM 2914 O O . GLN A 1 381 ? -6.614 8.837 29.628 1.00 95.81 381 GLN A O 1
ATOM 2919 N N . MET A 1 382 ? -7.994 9.429 27.958 1.00 94.56 382 MET A N 1
ATOM 2920 C CA . MET A 1 382 ? -8.164 8.060 27.432 1.00 94.56 382 MET A CA 1
ATOM 2921 C C . MET A 1 382 ? -6.820 7.413 27.070 1.00 94.56 382 MET A C 1
ATOM 2923 O O . MET A 1 382 ? -6.601 6.223 27.299 1.00 94.56 382 MET A O 1
ATOM 2927 N N . ARG A 1 383 ? -5.897 8.198 26.496 1.00 94.50 383 ARG A N 1
ATOM 2928 C CA . ARG A 1 383 ? -4.536 7.754 26.171 1.00 94.50 383 ARG A CA 1
ATOM 2929 C C . ARG A 1 383 ? -3.748 7.391 27.429 1.00 94.50 383 ARG A C 1
ATOM 2931 O O . ARG A 1 383 ? -3.100 6.347 27.431 1.00 94.50 383 ARG A O 1
ATOM 2938 N N . LYS A 1 384 ? -3.804 8.221 28.475 1.00 95.75 384 LYS A N 1
ATOM 2939 C CA . LYS A 1 384 ? -3.164 7.944 29.766 1.00 95.75 384 LYS A CA 1
ATOM 2940 C C . LYS A 1 384 ? -3.754 6.688 30.410 1.00 95.75 384 LYS A C 1
ATOM 2942 O O . LYS A 1 384 ? -3.016 5.747 30.666 1.00 95.75 384 LYS A O 1
ATOM 2947 N N . GLU A 1 385 ? -5.074 6.631 30.566 1.00 96.06 385 GLU A N 1
ATOM 2948 C CA . GLU A 1 385 ? -5.810 5.480 31.108 1.00 96.06 385 GLU A CA 1
ATOM 2949 C C . GLU A 1 385 ? -5.422 4.168 30.409 1.00 96.06 385 GLU A C 1
ATOM 2951 O O . GLU A 1 385 ? -5.069 3.187 31.061 1.00 96.06 385 GLU A O 1
ATOM 2956 N N . ARG A 1 386 ? -5.366 4.170 29.071 1.00 95.06 386 ARG A N 1
ATOM 2957 C CA . ARG A 1 386 ? -4.918 3.022 28.267 1.00 95.06 386 ARG A CA 1
ATOM 2958 C C . ARG A 1 386 ? -3.456 2.629 28.517 1.00 95.06 386 ARG A C 1
ATOM 2960 O O . ARG A 1 386 ? -3.138 1.438 28.552 1.00 95.06 386 ARG A O 1
ATOM 2967 N N . MET A 1 387 ? -2.555 3.598 28.668 1.00 93.00 387 MET A N 1
ATOM 2968 C CA . MET A 1 387 ? -1.137 3.333 28.941 1.00 93.00 387 MET A CA 1
ATOM 2969 C C . MET A 1 387 ? -0.914 2.781 30.352 1.00 93.00 387 MET A C 1
ATOM 2971 O O . MET A 1 387 ? -0.112 1.856 30.505 1.00 93.00 387 MET A O 1
ATOM 2975 N N . ASP A 1 388 ? -1.664 3.298 31.326 1.00 96.19 388 ASP A N 1
ATOM 2976 C CA . ASP A 1 388 ? -1.561 2.975 32.753 1.00 96.19 388 ASP A CA 1
ATOM 2977 C C . ASP A 1 388 ? -2.380 1.722 33.141 1.00 96.19 388 ASP A C 1
ATOM 2979 O O . ASP A 1 388 ? -2.130 1.128 34.184 1.00 96.19 388 ASP A O 1
ATOM 2983 N N . GLY A 1 389 ? -3.317 1.274 32.292 1.00 96.38 389 GLY A N 1
ATOM 2984 C CA . GLY A 1 389 ? -4.179 0.103 32.541 1.00 96.38 389 GLY A CA 1
ATOM 2985 C C . GLY A 1 389 ? -5.446 0.414 33.352 1.00 96.38 389 GLY A C 1
ATOM 2986 O O . GLY A 1 389 ? -6.037 -0.476 33.957 1.00 96.38 389 GLY A O 1
ATOM 2987 N N . ILE A 1 390 ? -5.866 1.678 33.388 1.00 97.25 390 ILE A N 1
ATOM 2988 C CA . ILE A 1 390 ? -6.993 2.171 34.189 1.00 97.25 390 ILE A CA 1
ATOM 2989 C C . ILE A 1 390 ? -8.276 2.115 33.351 1.00 97.25 390 ILE A C 1
ATOM 2991 O O . ILE A 1 390 ? -8.313 2.650 32.244 1.00 97.25 390 ILE A O 1
ATOM 2995 N N . GLU A 1 391 ? -9.340 1.487 33.860 1.00 97.75 391 GLU A N 1
ATOM 2996 C CA . GLU A 1 391 ? -10.646 1.502 33.187 1.00 97.75 391 GLU A CA 1
ATOM 2997 C C . GLU A 1 391 ? -11.209 2.930 33.091 1.00 97.75 391 GLU A C 1
ATOM 2999 O O . GLU A 1 391 ? -11.250 3.650 34.089 1.00 97.75 391 GLU A O 1
ATOM 3004 N N . SER A 1 392 ? -11.715 3.326 31.914 1.00 97.12 392 SER A N 1
ATOM 3005 C CA . SER A 1 392 ? -12.486 4.571 31.793 1.00 97.12 392 SER A CA 1
ATOM 3006 C C . SER A 1 392 ? -13.737 4.501 32.670 1.00 97.12 392 SER A C 1
ATOM 3008 O O . SER A 1 392 ? -14.444 3.488 32.695 1.00 97.12 392 SER A O 1
ATOM 3010 N N . ARG A 1 393 ? -14.087 5.631 33.298 1.00 96.69 393 ARG A N 1
ATOM 3011 C CA . ARG A 1 393 ? -15.358 5.844 34.023 1.00 96.69 393 ARG A CA 1
ATOM 3012 C C . ARG A 1 393 ? -16.600 5.406 33.229 1.00 96.69 393 ARG A C 1
ATOM 3014 O O . ARG A 1 393 ? -17.631 5.095 33.819 1.00 96.69 393 ARG A O 1
ATOM 3021 N N . CYS A 1 394 ? -16.519 5.402 31.897 1.00 96.81 394 CYS A N 1
ATOM 3022 C CA . CYS A 1 394 ? -17.629 5.072 31.013 1.00 96.81 394 CYS A CA 1
ATOM 3023 C C . CYS A 1 394 ? -17.706 3.580 30.639 1.00 96.81 394 CYS A C 1
ATOM 3025 O O . CYS A 1 394 ? -18.773 3.148 30.198 1.00 96.81 394 CYS A O 1
ATOM 3027 N N . ARG A 1 395 ? -16.656 2.780 30.899 1.00 97.62 395 ARG A N 1
ATOM 3028 C CA . ARG A 1 395 ? -16.537 1.348 30.538 1.00 97.62 395 ARG A CA 1
ATOM 3029 C C . ARG A 1 395 ? -17.672 0.466 31.062 1.00 97.62 395 ARG A C 1
ATOM 3031 O O . ARG A 1 395 ? -18.023 -0.546 30.453 1.00 97.62 395 ARG A O 1
ATOM 3038 N N . ASN A 1 396 ? -18.241 0.844 32.204 1.00 96.06 396 ASN A N 1
ATOM 3039 C CA . ASN A 1 396 ? -19.312 0.119 32.890 1.00 96.06 396 ASN A CA 1
ATOM 3040 C C . ASN A 1 396 ? -20.666 0.864 32.821 1.00 96.06 396 ASN A C 1
ATOM 3042 O O . ASN A 1 396 ? -21.551 0.632 33.638 1.00 96.06 396 ASN A O 1
ATOM 3046 N N . SER A 1 397 ? -20.842 1.748 31.825 1.00 96.06 397 SER A N 1
ATOM 3047 C CA . SER A 1 397 ? -22.146 2.334 31.467 1.00 96.06 397 SER A CA 1
ATOM 3048 C C . SER A 1 397 ? -23.128 1.267 30.970 1.00 96.06 397 SER A C 1
ATOM 3050 O O . SER A 1 397 ? -22.721 0.317 30.302 1.00 96.06 397 SER A O 1
ATOM 3052 N N . THR A 1 398 ? -24.425 1.454 31.237 1.00 98.12 398 THR A N 1
ATOM 3053 C CA . THR A 1 398 ? -25.481 0.534 30.780 1.00 98.12 398 THR A CA 1
ATOM 3054 C C . THR A 1 398 ? -25.659 0.560 29.257 1.00 98.12 398 THR A C 1
ATOM 3056 O O . THR A 1 398 ? -25.269 1.519 28.580 1.00 98.12 398 THR A O 1
ATOM 3059 N N . VAL A 1 399 ? -26.269 -0.493 28.703 1.00 98.31 399 VAL A N 1
ATOM 3060 C CA . VAL A 1 399 ? -26.500 -0.640 27.256 1.00 98.31 399 VAL A CA 1
ATOM 3061 C C . VAL A 1 399 ? -27.384 0.490 26.719 1.00 98.31 399 VAL A C 1
ATOM 3063 O O . VAL A 1 399 ? -27.100 1.040 25.660 1.00 98.31 399 VAL A O 1
ATOM 3066 N N . GLU A 1 400 ? -28.393 0.914 27.476 1.00 98.38 400 GLU A N 1
ATOM 3067 C CA . GLU A 1 400 ? -29.343 1.970 27.102 1.00 98.38 400 GLU A CA 1
ATOM 3068 C C . GLU A 1 400 ? -28.638 3.329 27.014 1.00 98.38 400 GLU A C 1
ATOM 3070 O O . GLU A 1 400 ? -28.829 4.073 26.049 1.00 98.38 400 GLU A O 1
ATOM 3075 N N . LYS A 1 401 ? -27.757 3.633 27.980 1.00 98.19 401 LYS A N 1
ATOM 3076 C CA . LYS A 1 401 ? -26.924 4.844 27.960 1.00 98.19 401 LYS A CA 1
ATOM 3077 C C . LYS A 1 401 ? -25.957 4.829 26.772 1.00 98.19 401 LYS A C 1
ATOM 3079 O O . LYS A 1 401 ? -25.810 5.851 26.102 1.00 98.19 401 LYS A O 1
ATOM 3084 N N . ASN A 1 402 ? -25.332 3.685 26.486 1.00 98.69 402 ASN A N 1
ATOM 3085 C CA . ASN A 1 402 ? -24.432 3.538 25.341 1.00 98.69 402 ASN A CA 1
ATOM 3086 C C . ASN A 1 402 ? -25.175 3.684 24.000 1.00 98.69 402 ASN A C 1
ATOM 3088 O O . ASN A 1 402 ? -24.698 4.396 23.125 1.00 98.69 402 ASN A O 1
ATOM 3092 N N . LEU A 1 403 ? -26.360 3.085 23.838 1.00 98.62 403 LEU A N 1
ATOM 3093 C CA . LEU A 1 403 ? -27.172 3.222 22.620 1.00 98.62 403 LEU A CA 1
ATOM 3094 C C . LEU A 1 403 ? -27.724 4.645 22.435 1.00 98.62 403 LEU A C 1
ATOM 3096 O O . LEU A 1 403 ? -27.781 5.137 21.310 1.00 98.62 403 LEU A O 1
ATOM 3100 N N . SER A 1 404 ? -28.076 5.330 23.527 1.00 98.50 404 SER A N 1
ATOM 3101 C CA . SER A 1 404 ? -28.472 6.743 23.493 1.00 98.50 404 SER A CA 1
ATOM 3102 C C . SER A 1 404 ? -27.322 7.636 23.006 1.00 98.50 404 SER A C 1
ATOM 3104 O O . SER A 1 404 ? -27.481 8.383 22.042 1.00 98.50 404 SER A O 1
ATOM 3106 N N . LEU A 1 405 ? -26.122 7.489 23.582 1.00 98.50 405 LEU A N 1
ATOM 3107 C CA . LEU A 1 405 ? -24.940 8.241 23.145 1.00 98.50 405 LEU A CA 1
ATOM 3108 C C . LEU A 1 405 ? -24.468 7.845 21.733 1.00 98.50 405 LEU A C 1
ATOM 3110 O O . LEU A 1 405 ? -23.995 8.703 20.994 1.00 98.50 405 LEU A O 1
ATOM 3114 N N . TRP A 1 406 ? -24.641 6.587 21.315 1.00 98.62 406 TRP A N 1
ATOM 3115 C CA . TRP A 1 406 ? -24.396 6.167 19.932 1.00 98.62 406 TRP A CA 1
ATOM 3116 C C . TRP A 1 406 ? -25.324 6.886 18.946 1.00 98.62 406 TRP A C 1
ATOM 3118 O O . TRP A 1 406 ? -24.858 7.373 17.920 1.00 98.62 406 TRP A O 1
ATOM 3128 N N . LYS A 1 407 ? -26.614 7.038 19.270 1.00 98.50 407 LYS A N 1
ATOM 3129 C CA . LYS A 1 407 ? -27.553 7.812 18.444 1.00 98.50 407 LYS A CA 1
ATOM 3130 C C . LYS A 1 407 ? -27.121 9.278 18.309 1.00 98.50 407 LYS A C 1
ATOM 3132 O O . LYS A 1 407 ? -27.161 9.821 17.208 1.00 98.50 407 LYS A O 1
ATOM 3137 N N . GLU A 1 408 ? -26.647 9.892 19.394 1.00 98.44 408 GLU A N 1
ATOM 3138 C CA . GLU A 1 408 ? -26.074 11.246 19.371 1.00 98.44 408 GLU A CA 1
ATOM 3139 C C . GLU A 1 408 ? -24.830 11.340 18.473 1.00 98.44 408 GLU A C 1
ATOM 3141 O O . GLU A 1 408 ? -24.712 12.275 17.678 1.00 98.44 408 GLU A O 1
ATOM 3146 N N . MET A 1 409 ? -23.933 10.346 18.536 1.00 98.38 409 MET A N 1
ATOM 3147 C CA . MET A 1 409 ? -22.781 10.237 17.633 1.00 98.38 409 MET A CA 1
ATOM 3148 C C . MET A 1 409 ? -23.214 10.125 16.164 1.00 98.38 409 MET A C 1
ATOM 3150 O O . MET A 1 409 ? -22.743 10.895 15.331 1.00 98.38 409 MET A O 1
ATOM 3154 N N . VAL A 1 410 ? -24.131 9.204 15.841 1.00 98.12 410 VAL A N 1
ATOM 3155 C CA . VAL A 1 410 ? -24.638 8.968 14.474 1.00 98.12 410 VAL A CA 1
ATOM 3156 C C . VAL A 1 410 ? -25.290 10.220 13.882 1.00 98.12 410 VAL A C 1
ATOM 3158 O O . VAL A 1 410 ? -25.068 10.527 12.712 1.00 98.12 410 VAL A O 1
ATOM 3161 N N . ASN A 1 411 ? -26.034 10.967 14.700 1.00 97.50 411 ASN A N 1
ATOM 3162 C CA . ASN A 1 411 ? -26.634 12.249 14.331 1.00 97.50 411 ASN A CA 1
ATOM 3163 C C . ASN A 1 411 ? -25.607 13.395 14.201 1.00 97.50 411 ASN A C 1
ATOM 3165 O O . ASN A 1 411 ? -25.939 14.442 13.650 1.00 97.50 411 ASN A O 1
ATOM 3169 N N . GLY A 1 412 ? -24.381 13.228 14.710 1.00 96.75 412 GLY A N 1
ATOM 3170 C CA . GLY A 1 412 ? -23.344 14.261 14.713 1.00 96.75 412 GLY A CA 1
ATOM 3171 C C . GLY A 1 412 ? -23.649 15.453 15.625 1.00 96.75 412 GLY A C 1
ATOM 3172 O O . GLY A 1 412 ? -23.235 16.568 15.315 1.00 96.75 412 GLY A O 1
ATOM 3173 N N . THR A 1 413 ? -24.391 15.251 16.722 1.00 97.75 413 THR A N 1
ATOM 3174 C CA . THR A 1 413 ? -24.722 16.341 17.661 1.00 97.75 413 THR A CA 1
ATOM 3175 C C . THR A 1 413 ? -23.475 16.831 18.400 1.00 97.75 413 THR A C 1
ATOM 3177 O O . THR A 1 413 ? -22.461 16.134 18.448 1.00 97.75 413 THR A O 1
ATOM 3180 N N . GLU A 1 414 ? -23.530 18.008 19.034 1.00 96.81 414 GLU A N 1
ATOM 3181 C CA . GLU A 1 414 ? -22.420 18.509 19.865 1.00 96.81 414 GLU A CA 1
ATOM 3182 C C . GLU A 1 414 ? -21.998 17.484 20.931 1.00 96.81 414 GLU A C 1
ATOM 3184 O O . GLU A 1 414 ? -20.808 17.237 21.135 1.00 96.81 414 GLU A O 1
ATOM 3189 N N . ARG A 1 415 ? -22.977 16.809 21.547 1.00 96.88 415 ARG A N 1
ATOM 3190 C CA . ARG A 1 415 ? -22.717 15.731 22.500 1.00 96.88 415 ARG A CA 1
ATOM 3191 C C . ARG A 1 415 ? -22.122 14.494 21.824 1.00 96.88 415 ARG A C 1
ATOM 3193 O O . ARG A 1 415 ? -21.196 13.895 22.370 1.00 96.88 415 ARG A O 1
ATOM 3200 N N . GLY A 1 416 ? -22.616 14.128 20.643 1.00 96.69 416 GLY A N 1
ATOM 3201 C CA . GLY A 1 416 ? -22.053 13.058 19.824 1.00 96.69 416 GLY A CA 1
ATOM 3202 C C . GLY A 1 416 ? -20.584 13.294 19.468 1.00 96.69 416 GLY A C 1
ATOM 3203 O O . GLY A 1 416 ? -19.762 12.399 19.634 1.00 96.69 416 GLY A O 1
ATOM 3204 N N . MET A 1 417 ? -20.219 14.509 19.052 1.00 96.75 417 MET A N 1
ATOM 3205 C CA . MET A 1 417 ? -18.849 14.867 18.653 1.00 96.75 417 MET A CA 1
ATOM 3206 C C . MET A 1 417 ? -17.814 14.768 19.787 1.00 96.75 417 MET A C 1
ATOM 3208 O O . MET A 1 417 ? -16.628 14.598 19.512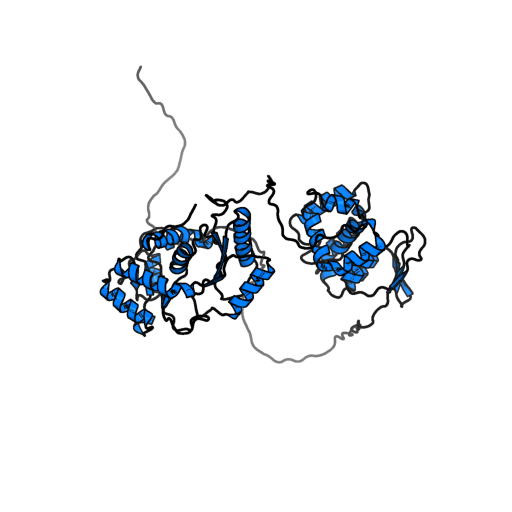 1.00 96.75 417 MET A O 1
ATOM 3212 N N . GLN A 1 418 ? -18.248 14.817 21.049 1.00 96.69 418 GLN A N 1
ATOM 3213 C CA . GLN A 1 418 ? -17.393 14.602 22.226 1.00 96.69 418 GLN A CA 1
ATOM 3214 C C . GLN A 1 418 ? -17.111 13.115 22.520 1.00 96.69 418 GLN A C 1
ATOM 3216 O O . GLN A 1 418 ? -16.304 12.812 23.397 1.00 96.69 418 GLN A O 1
ATOM 3221 N N . CYS A 1 419 ? -17.789 12.192 21.831 1.00 97.88 419 CYS A N 1
ATOM 3222 C CA . CYS A 1 419 ? -17.807 10.769 22.154 1.00 97.88 419 CYS A CA 1
ATOM 3223 C C . CYS A 1 419 ? -17.062 9.902 21.119 1.00 97.88 419 CYS A C 1
ATOM 3225 O O . CYS A 1 419 ? -16.929 10.248 19.943 1.00 97.88 419 CYS A O 1
ATOM 3227 N N . CYS A 1 420 ? -16.623 8.717 21.547 1.00 98.25 420 CYS A N 1
ATOM 3228 C CA . CYS A 1 420 ? -16.125 7.657 20.669 1.00 98.25 420 CYS A CA 1
ATOM 3229 C C . CYS A 1 420 ? -16.640 6.277 21.113 1.00 98.25 420 CYS A C 1
ATOM 3231 O O . CYS A 1 420 ? -16.914 6.067 22.293 1.00 98.25 420 CYS A O 1
ATOM 3233 N N . VAL A 1 421 ? -16.754 5.317 20.189 1.00 98.69 421 VAL A N 1
ATOM 3234 C CA . VAL A 1 421 ? -17.020 3.914 20.560 1.00 98.69 421 VAL A CA 1
ATOM 3235 C C . VAL A 1 421 ? -15.688 3.253 20.887 1.00 98.69 421 VAL A C 1
ATOM 3237 O O . VAL A 1 421 ? -14.767 3.313 20.069 1.00 98.69 421 VAL A O 1
ATOM 3240 N N . ARG A 1 422 ? -15.593 2.568 22.026 1.00 98.50 422 ARG A N 1
ATOM 3241 C CA . ARG A 1 422 ? -14.452 1.717 22.391 1.00 98.50 422 ARG A CA 1
ATOM 3242 C C . ARG A 1 422 ? -14.889 0.262 22.507 1.00 98.50 422 ARG A C 1
ATOM 3244 O O . ARG A 1 422 ? -15.973 -0.029 23.012 1.00 98.50 422 ARG A O 1
ATOM 3251 N N . GLY A 1 423 ? -14.034 -0.654 22.062 1.00 98.00 423 GLY A N 1
ATOM 3252 C CA . GLY A 1 423 ? -14.169 -2.069 22.392 1.00 98.00 423 GLY A CA 1
ATOM 3253 C C . GLY A 1 423 ? -13.957 -2.300 23.883 1.00 98.00 423 GLY A C 1
ATOM 3254 O O . GLY A 1 423 ? -13.121 -1.637 24.489 1.00 98.00 423 GLY A O 1
ATOM 3255 N N . LYS A 1 424 ? -14.689 -3.248 24.467 1.00 97.88 424 LYS A N 1
ATOM 3256 C CA . LYS A 1 424 ? -14.501 -3.708 25.845 1.00 97.88 424 LYS A CA 1
ATOM 3257 C C . LYS A 1 424 ? -13.698 -5.006 25.822 1.00 97.88 424 LYS A C 1
ATOM 3259 O O . LYS A 1 424 ? -14.253 -6.101 25.781 1.00 97.88 424 LYS A O 1
ATOM 3264 N N . LEU A 1 425 ? -12.380 -4.853 25.765 1.00 96.94 425 LEU A N 1
ATOM 3265 C CA . LEU A 1 425 ? -11.417 -5.946 25.664 1.00 96.94 425 LEU A CA 1
ATOM 3266 C C . LEU A 1 425 ? -10.781 -6.181 27.047 1.00 96.94 425 LEU A C 1
ATOM 3268 O O . LEU A 1 425 ? -11.522 -6.381 28.012 1.00 96.94 425 LEU A O 1
ATOM 3272 N N . ASP A 1 426 ? -9.453 -6.148 27.179 1.00 96.94 426 ASP A N 1
ATOM 3273 C CA . ASP A 1 426 ? -8.772 -6.237 28.477 1.00 96.94 426 ASP A CA 1
ATOM 3274 C C . ASP A 1 426 ? -7.816 -5.053 28.671 1.00 96.94 426 ASP A C 1
ATOM 3276 O O . ASP A 1 426 ? -6.896 -4.826 27.889 1.00 96.94 426 ASP A O 1
ATOM 3280 N N . MET A 1 427 ? -8.054 -4.281 29.733 1.00 97.44 427 MET A N 1
ATOM 3281 C CA . MET A 1 427 ? -7.256 -3.114 30.103 1.00 97.44 427 MET A CA 1
ATOM 3282 C C . MET A 1 427 ? -5.930 -3.472 30.790 1.00 97.44 427 MET A C 1
ATOM 3284 O O . MET A 1 427 ? -5.015 -2.646 30.771 1.00 97.44 427 MET A O 1
ATOM 3288 N N . GLN A 1 428 ? -5.802 -4.678 31.353 1.00 97.62 428 GLN A N 1
ATOM 3289 C CA . GLN A 1 428 ? -4.575 -5.149 32.004 1.00 97.62 428 GLN A CA 1
ATOM 3290 C C . GLN A 1 428 ? -3.627 -5.888 31.052 1.00 97.62 428 GLN A C 1
ATOM 3292 O O . GLN A 1 428 ? -2.452 -6.052 31.384 1.00 97.62 428 GLN A O 1
ATOM 3297 N N . ASP A 1 429 ? -4.091 -6.260 29.854 1.00 97.19 429 ASP A N 1
ATOM 3298 C CA . ASP A 1 429 ? -3.309 -7.002 28.859 1.00 97.19 429 ASP A CA 1
ATOM 3299 C C . ASP A 1 429 ? -1.918 -6.360 28.631 1.00 97.19 429 ASP A C 1
ATOM 3301 O O . ASP A 1 429 ? -1.825 -5.132 28.471 1.00 97.19 429 ASP A O 1
ATOM 3305 N N . PRO A 1 430 ? -0.809 -7.128 28.641 1.00 95.00 430 PRO A N 1
ATOM 3306 C CA . PRO A 1 430 ? 0.524 -6.587 28.367 1.00 95.00 430 PRO A CA 1
ATOM 3307 C C . PRO A 1 430 ? 0.632 -5.968 26.962 1.00 95.00 430 PRO A C 1
ATOM 3309 O O . PRO A 1 430 ? 1.353 -4.984 26.772 1.00 95.00 430 PRO A O 1
ATOM 3312 N N . ASN A 1 431 ? -0.115 -6.487 25.985 1.00 94.75 431 ASN A N 1
ATOM 3313 C CA . ASN A 1 431 ? -0.230 -5.925 24.650 1.00 94.75 431 ASN A CA 1
ATOM 3314 C C . ASN A 1 431 ? -1.213 -4.743 24.652 1.00 94.75 431 ASN A C 1
ATOM 3316 O O . ASN A 1 431 ? -2.434 -4.882 24.568 1.00 94.75 431 ASN A O 1
ATOM 3320 N N . LYS A 1 432 ? -0.660 -3.528 24.645 1.00 94.56 432 LYS A N 1
ATOM 3321 C 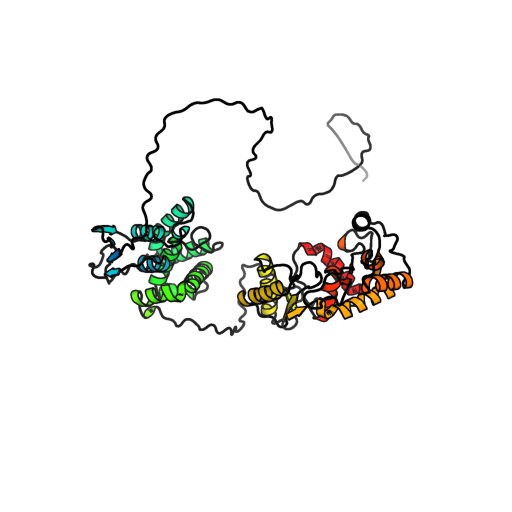CA . LYS A 1 432 ? -1.422 -2.267 24.687 1.00 94.56 432 LYS A CA 1
ATOM 3322 C C . LYS A 1 432 ? -2.366 -2.053 23.491 1.00 94.56 432 LYS A C 1
ATOM 3324 O O . LYS A 1 432 ? -3.213 -1.156 23.551 1.00 94.56 432 LYS A O 1
ATOM 3329 N N . SER A 1 433 ? -2.284 -2.861 22.427 1.00 94.44 433 SER A N 1
ATOM 3330 C CA . SER A 1 433 ? -3.277 -2.876 21.340 1.00 94.44 433 SER A CA 1
ATOM 3331 C C . SER A 1 433 ? -4.646 -3.417 21.791 1.00 94.44 433 SER A C 1
ATOM 3333 O O . SER A 1 433 ? -5.669 -2.890 21.355 1.00 94.44 433 SER A O 1
ATOM 3335 N N . LEU A 1 434 ? -4.669 -4.365 22.738 1.00 96.50 434 LEU A N 1
ATOM 3336 C CA . LEU A 1 434 ? -5.874 -5.001 23.290 1.00 96.50 434 LEU A CA 1
ATOM 3337 C C . LEU A 1 434 ? -6.558 -4.194 24.406 1.00 96.50 434 LEU A C 1
ATOM 3339 O O . LEU A 1 434 ? -7.655 -4.547 24.823 1.00 96.50 434 LEU A O 1
ATOM 3343 N N . ARG A 1 435 ? -5.968 -3.078 24.846 1.00 97.50 435 ARG A N 1
ATOM 3344 C CA . ARG A 1 435 ? -6.523 -2.208 25.896 1.00 97.50 435 ARG A CA 1
ATOM 3345 C C . ARG A 1 435 ? -7.581 -1.251 25.357 1.00 97.50 435 ARG A C 1
ATOM 3347 O O . ARG A 1 435 ? -7.255 -0.136 24.944 1.00 97.50 435 ARG A O 1
ATOM 3354 N N . ASP A 1 436 ? -8.830 -1.717 25.344 1.00 97.75 436 ASP A N 1
ATOM 3355 C CA . ASP A 1 436 ? -10.044 -1.008 24.910 1.00 97.75 436 ASP A CA 1
ATOM 3356 C C . ASP A 1 436 ? -9.815 -0.028 23.735 1.00 97.75 436 ASP A C 1
ATOM 3358 O O . ASP A 1 436 ? -9.869 1.200 23.914 1.00 97.75 436 ASP A O 1
ATOM 3362 N N . PRO A 1 437 ? -9.489 -0.537 22.533 1.00 97.12 437 PRO A N 1
ATOM 3363 C CA . PRO A 1 437 ? -9.230 0.293 21.363 1.00 97.12 437 PRO A CA 1
ATOM 3364 C C . PRO A 1 437 ? -10.494 1.017 20.880 1.00 97.12 437 PRO A C 1
ATOM 3366 O O . PRO A 1 437 ? -11.614 0.527 21.020 1.00 97.12 437 PRO A O 1
ATOM 3369 N N . VAL A 1 438 ? -10.306 2.187 20.265 1.00 97.94 438 VAL A N 1
ATOM 3370 C CA . VAL A 1 438 ? -11.390 2.964 19.644 1.00 97.94 438 VAL A CA 1
ATOM 3371 C C . VAL A 1 438 ? -11.844 2.261 18.363 1.00 97.94 438 VAL A C 1
ATOM 3373 O O . VAL A 1 438 ? -11.021 1.988 17.489 1.00 97.94 438 VAL A O 1
ATOM 3376 N N . TYR A 1 439 ? -13.144 1.999 18.242 1.00 98.50 439 TYR A N 1
ATOM 3377 C CA . TYR A 1 439 ? -13.787 1.387 17.076 1.00 98.50 439 TYR A CA 1
ATOM 3378 C C . TYR A 1 439 ? -14.412 2.416 16.129 1.00 98.50 439 TYR A C 1
ATOM 3380 O O . TYR A 1 439 ? -14.353 2.240 14.917 1.00 98.50 439 TYR A O 1
ATOM 3388 N N . TYR A 1 440 ? -14.976 3.501 16.664 1.00 98.62 440 TYR A N 1
ATOM 3389 C CA . TYR A 1 440 ? -15.617 4.568 15.888 1.00 98.62 440 TYR A CA 1
ATOM 3390 C C . TYR A 1 440 ? -15.312 5.939 16.485 1.00 98.62 440 TYR A C 1
ATOM 3392 O O . TYR A 1 440 ? -15.293 6.104 17.706 1.00 98.62 440 TYR A O 1
ATOM 3400 N N . ARG A 1 441 ? -15.137 6.930 15.609 1.00 97.19 441 ARG A N 1
ATOM 3401 C CA . ARG A 1 441 ? -14.970 8.350 15.952 1.00 97.19 441 ARG A CA 1
ATOM 3402 C C . ARG A 1 441 ? -15.989 9.196 15.198 1.00 97.19 441 ARG A C 1
ATOM 3404 O O . ARG A 1 441 ? -16.356 8.849 14.074 1.00 97.19 441 ARG A O 1
ATOM 3411 N N . CYS A 1 442 ? -16.402 10.311 15.785 1.00 96.75 442 CYS A N 1
ATOM 3412 C CA . CYS A 1 442 ? -17.187 11.309 15.070 1.00 96.75 442 CYS A CA 1
ATOM 3413 C C . CYS A 1 442 ? -16.299 12.128 14.124 1.00 96.75 442 CYS A C 1
ATOM 3415 O O . CYS A 1 442 ? -15.146 12.422 14.443 1.00 96.75 442 CYS A O 1
ATOM 3417 N N . ASN A 1 443 ? -16.841 12.487 12.963 1.00 95.19 443 ASN A N 1
ATOM 3418 C CA . ASN A 1 443 ? -16.273 13.475 12.052 1.00 95.19 443 ASN A CA 1
ATOM 3419 C C . ASN A 1 443 ? -17.411 14.089 11.221 1.00 95.19 443 ASN A C 1
ATOM 3421 O O . ASN A 1 443 ? -18.255 13.366 10.691 1.00 95.19 443 ASN A O 1
ATOM 3425 N N . THR A 1 444 ? -17.463 15.414 11.123 1.00 94.44 444 THR A N 1
ATOM 3426 C CA . THR A 1 444 ? -18.504 16.130 10.375 1.00 94.44 444 THR A CA 1
ATOM 3427 C C . THR A 1 444 ? -18.236 16.209 8.876 1.00 94.44 444 THR A C 1
ATOM 3429 O O . THR A 1 444 ? -19.197 16.373 8.117 1.00 94.44 444 THR A O 1
ATOM 3432 N N . ASP A 1 445 ? -16.975 16.062 8.465 1.00 95.19 445 ASP A N 1
ATOM 3433 C CA . ASP A 1 445 ? -16.503 16.303 7.101 1.00 95.19 445 ASP A CA 1
ATOM 3434 C C . ASP A 1 445 ? -17.198 15.405 6.054 1.00 95.19 445 ASP A C 1
ATOM 3436 O O . ASP A 1 445 ? -17.575 14.261 6.351 1.00 95.19 445 ASP A O 1
ATOM 3440 N N . PRO A 1 446 ? -17.395 15.908 4.819 1.00 95.38 446 PRO A N 1
ATOM 3441 C CA . PRO A 1 446 ? -17.973 15.131 3.732 1.00 95.38 446 PRO A CA 1
ATOM 3442 C C . PRO A 1 446 ? -16.970 14.093 3.218 1.00 95.38 446 PRO A C 1
ATOM 3444 O O . PRO A 1 446 ? -15.833 14.412 2.884 1.00 95.38 446 PRO A O 1
ATOM 3447 N N . HIS A 1 447 ? -17.406 12.844 3.101 1.00 97.44 447 HIS A N 1
ATOM 3448 C CA . HIS A 1 447 ? -16.595 11.768 2.540 1.00 97.44 447 HIS A CA 1
ATOM 3449 C C . HIS A 1 447 ? -16.604 11.808 1.009 1.00 97.44 447 HIS A C 1
ATOM 3451 O O . HIS A 1 447 ? -17.672 11.901 0.408 1.00 97.44 447 HIS A O 1
ATOM 3457 N N . HIS A 1 448 ? -15.448 11.650 0.358 1.00 94.69 448 HIS A N 1
ATOM 3458 C CA . HIS A 1 448 ? -15.316 11.837 -1.096 1.00 94.69 448 HIS A CA 1
ATOM 3459 C C . HIS A 1 448 ? -16.297 10.990 -1.948 1.00 94.69 448 HIS A C 1
ATOM 3461 O O . HIS A 1 448 ? -16.872 11.511 -2.898 1.00 94.69 448 HIS A O 1
ATOM 3467 N N . ARG A 1 449 ? -16.569 9.722 -1.576 1.00 95.56 449 ARG A N 1
ATOM 3468 C CA . ARG A 1 449 ? -17.645 8.892 -2.180 1.00 95.56 449 ARG A CA 1
ATOM 3469 C C . ARG A 1 449 ? -19.064 9.144 -1.648 1.00 95.56 449 ARG A C 1
ATOM 3471 O O . ARG A 1 449 ? -19.982 9.334 -2.436 1.00 95.56 449 ARG A O 1
ATOM 3478 N N . VAL A 1 450 ? -19.277 9.079 -0.328 1.00 95.81 450 VAL A N 1
ATOM 3479 C CA . VAL A 1 450 ? -20.632 9.032 0.280 1.00 95.81 450 VAL A CA 1
ATOM 3480 C C . VAL A 1 450 ? -21.141 10.380 0.819 1.00 95.81 450 VAL A C 1
ATOM 3482 O O . VAL A 1 450 ? -22.203 10.447 1.442 1.00 95.81 450 VAL A O 1
ATOM 3485 N N . GLY A 1 451 ? -20.402 11.462 0.571 1.00 95.75 451 GLY A N 1
ATOM 3486 C CA . GLY A 1 451 ? -20.743 12.832 0.942 1.00 95.75 451 GLY A CA 1
ATOM 3487 C C . GLY A 1 451 ? -20.961 13.017 2.443 1.00 95.75 451 GLY A C 1
ATOM 3488 O O . GLY A 1 451 ? -20.335 12.371 3.282 1.00 95.75 451 GLY A O 1
ATOM 3489 N N . SER A 1 452 ? -21.896 13.898 2.792 1.00 96.44 452 SER A N 1
ATOM 3490 C CA . SER A 1 452 ? -22.240 14.216 4.184 1.00 96.44 452 SER A CA 1
ATOM 3491 C C . SER A 1 452 ? -23.110 13.163 4.890 1.00 96.44 452 SER A C 1
ATOM 3493 O O . SER A 1 452 ? -23.541 13.433 6.010 1.00 96.44 452 SER A O 1
ATOM 3495 N N . LYS A 1 453 ? -23.380 11.998 4.272 1.00 97.06 453 LYS A N 1
ATOM 3496 C CA . LYS A 1 453 ? -24.360 10.996 4.744 1.00 97.06 453 LYS A CA 1
ATOM 3497 C C . LYS A 1 453 ? -24.084 10.464 6.154 1.00 97.06 453 LYS A C 1
ATOM 3499 O O . LYS A 1 453 ? -25.029 10.151 6.871 1.00 97.06 453 LYS A O 1
ATOM 3504 N N . TYR A 1 454 ? -22.815 10.350 6.542 1.00 97.50 454 TYR A N 1
ATOM 3505 C CA . TYR A 1 454 ? -22.412 9.830 7.848 1.00 97.50 454 TYR A CA 1
ATOM 3506 C C . TYR A 1 454 ? -21.710 10.910 8.683 1.00 97.50 454 TYR A C 1
ATOM 3508 O O . TYR A 1 454 ? -21.114 11.855 8.152 1.00 97.50 454 TYR A O 1
ATOM 3516 N N . LYS A 1 455 ? -21.808 10.763 10.009 1.00 97.56 455 LYS A N 1
ATOM 3517 C CA . LYS A 1 455 ? -21.093 11.577 11.011 1.00 97.56 455 LYS A CA 1
ATOM 3518 C C 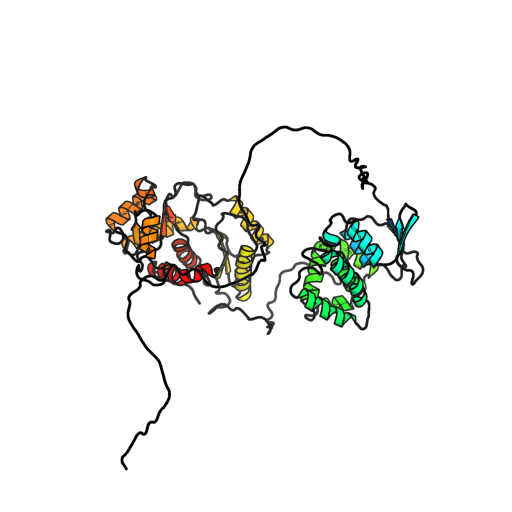. LYS A 1 455 ? -20.219 10.745 11.953 1.00 97.56 455 LYS A C 1
ATOM 3520 O O . LYS A 1 455 ? -19.469 11.297 12.751 1.00 97.56 455 LYS A O 1
ATOM 3525 N N . VAL A 1 456 ? -20.265 9.420 11.806 1.00 98.12 456 VAL A N 1
ATOM 3526 C CA . VAL A 1 456 ? -19.421 8.444 12.500 1.00 98.12 456 VAL A CA 1
ATOM 3527 C C . VAL A 1 456 ? -18.632 7.643 11.476 1.00 98.12 456 VAL A C 1
ATOM 3529 O O . VAL A 1 456 ? -19.201 7.143 10.509 1.00 98.12 456 VAL A O 1
ATOM 3532 N N . TYR A 1 457 ? -17.328 7.502 11.702 1.00 98.38 457 TYR A N 1
ATOM 3533 C CA . TYR A 1 457 ? -16.433 6.750 10.825 1.00 98.38 457 TYR A CA 1
ATOM 3534 C C . TYR A 1 457 ? -15.639 5.717 11.633 1.00 98.38 457 TYR A C 1
ATOM 3536 O O . TYR A 1 457 ? -15.116 6.051 12.710 1.00 98.38 457 TYR A O 1
ATOM 3544 N N . PRO A 1 458 ? -15.547 4.465 11.150 1.00 98.44 458 PRO A N 1
ATOM 3545 C CA . PRO A 1 458 ? -14.843 3.408 11.857 1.00 98.44 458 PRO A CA 1
ATOM 3546 C C . PRO A 1 458 ? -13.338 3.687 11.863 1.00 98.44 458 PRO A C 1
ATOM 3548 O O . PRO A 1 458 ? -12.811 4.412 11.017 1.00 98.44 458 PRO A O 1
ATOM 3551 N N . THR A 1 459 ? -12.622 3.118 12.825 1.00 97.44 459 THR A N 1
ATOM 3552 C CA . THR A 1 459 ? -11.157 3.063 12.787 1.00 97.44 459 THR A CA 1
ATOM 3553 C C . THR A 1 459 ? -10.698 1.882 11.935 1.00 97.44 459 THR A C 1
ATOM 3555 O O . THR A 1 459 ? -11.414 0.888 11.804 1.00 97.44 459 THR A O 1
ATOM 3558 N N . TYR A 1 460 ? -9.472 1.953 11.408 1.00 94.25 460 TYR A N 1
ATOM 3559 C CA . TYR A 1 460 ? -8.823 0.828 10.723 1.00 94.25 460 TYR A CA 1
ATOM 3560 C C . TYR A 1 460 ? -8.898 -0.473 11.540 1.00 94.25 460 TYR A C 1
ATOM 3562 O O . TYR A 1 460 ? -9.246 -1.523 11.008 1.00 94.25 460 TYR A O 1
ATOM 3570 N N . ASP A 1 461 ? -8.641 -0.385 12.850 1.00 94.50 461 ASP A N 1
ATOM 3571 C CA . ASP A 1 461 ? -8.655 -1.526 13.773 1.00 94.50 461 ASP A CA 1
ATOM 3572 C C . ASP A 1 461 ? -10.008 -2.258 13.821 1.00 94.50 461 ASP A C 1
ATOM 3574 O O . ASP A 1 461 ? -10.039 -3.456 14.088 1.00 94.50 461 ASP A O 1
ATOM 3578 N N . PHE A 1 462 ? -11.114 -1.553 13.562 1.00 97.94 462 PHE A N 1
ATOM 3579 C CA . PHE A 1 462 ? -12.464 -2.116 13.536 1.00 97.94 462 PHE A CA 1
ATOM 3580 C C . PHE A 1 462 ? -12.922 -2.493 12.122 1.00 97.94 462 PHE A C 1
ATOM 3582 O O . PHE A 1 462 ? -13.468 -3.575 11.918 1.00 97.94 462 PHE A O 1
ATOM 3589 N N . ALA A 1 463 ? -12.685 -1.622 11.138 1.00 97.88 463 ALA A N 1
ATOM 3590 C CA . ALA A 1 463 ? -13.135 -1.835 9.767 1.00 97.88 463 ALA A CA 1
ATOM 3591 C C . ALA A 1 463 ? -12.396 -2.988 9.077 1.00 97.88 463 ALA A C 1
ATOM 3593 O O . ALA A 1 463 ? -13.035 -3.869 8.506 1.00 97.88 463 ALA A O 1
ATOM 3594 N N . CYS A 1 464 ? -11.063 -3.005 9.174 1.00 95.88 464 CYS A N 1
ATOM 3595 C CA . CYS A 1 464 ? -10.198 -3.961 8.488 1.00 95.88 464 CYS A CA 1
ATOM 3596 C C . CYS A 1 464 ? -10.607 -5.430 8.746 1.00 95.88 464 CYS A C 1
ATOM 3598 O O . CYS A 1 464 ? -11.002 -6.084 7.781 1.00 95.88 464 CYS A O 1
ATOM 3600 N N . PRO A 1 465 ? -10.643 -5.951 9.997 1.00 95.81 465 PRO A N 1
ATOM 3601 C CA . PRO A 1 465 ? -11.054 -7.338 10.251 1.00 95.81 465 PRO A CA 1
ATOM 3602 C C . PRO A 1 465 ? -12.456 -7.672 9.730 1.00 95.81 465 PRO A C 1
ATOM 3604 O O . PRO A 1 465 ? -12.664 -8.738 9.151 1.00 95.81 465 PRO A O 1
ATOM 3607 N N . PHE A 1 466 ? -13.422 -6.769 9.903 1.00 97.38 466 PHE A N 1
ATOM 3608 C CA . PHE A 1 466 ? -14.799 -7.008 9.477 1.00 97.38 466 PHE A CA 1
ATOM 3609 C C . PHE A 1 466 ? -14.920 -7.135 7.953 1.00 97.38 466 PHE A C 1
ATOM 3611 O O . PHE A 1 466 ? -15.514 -8.093 7.456 1.00 97.38 466 PHE A O 1
ATOM 3618 N N . VAL A 1 467 ? -14.334 -6.192 7.207 1.00 97.56 467 VAL A N 1
ATOM 3619 C CA . VAL A 1 467 ? -14.394 -6.184 5.739 1.00 97.56 467 VAL A CA 1
ATOM 3620 C C . VAL A 1 467 ? -13.606 -7.359 5.156 1.00 97.56 467 VAL A C 1
ATOM 3622 O O . VAL A 1 467 ? -14.110 -8.051 4.274 1.00 97.56 467 VAL A O 1
ATOM 3625 N N . ASP A 1 468 ? -12.439 -7.679 5.722 1.00 96.56 468 ASP A N 1
ATOM 3626 C CA . ASP A 1 468 ? -11.627 -8.836 5.323 1.00 96.56 468 ASP A CA 1
ATOM 3627 C C . ASP A 1 468 ? -12.402 -10.161 5.393 1.00 96.56 468 ASP A C 1
ATOM 3629 O O . ASP A 1 468 ? -12.332 -10.984 4.476 1.00 96.56 468 ASP A O 1
ATOM 3633 N N . ALA A 1 469 ? -13.164 -10.366 6.472 1.00 95.56 469 ALA A N 1
ATOM 3634 C CA . ALA A 1 469 ? -13.967 -11.568 6.667 1.00 95.56 469 ALA A CA 1
ATOM 3635 C C . ALA A 1 469 ? -15.152 -11.663 5.687 1.00 95.56 469 ALA A C 1
ATOM 3637 O O . ALA A 1 469 ? -15.516 -12.773 5.284 1.00 95.56 469 ALA A O 1
ATOM 3638 N N . LEU A 1 470 ? -15.732 -10.525 5.281 1.00 95.56 470 LEU A N 1
ATOM 3639 C CA . LEU A 1 470 ? -16.812 -10.463 4.288 1.00 95.56 470 LEU A CA 1
ATOM 3640 C C . LEU A 1 470 ? -16.308 -10.665 2.852 1.00 95.56 470 LEU A C 1
ATOM 3642 O O . LEU A 1 470 ? -16.945 -11.377 2.079 1.00 95.56 470 LEU A O 1
ATOM 3646 N N . GLU A 1 471 ? -15.151 -10.101 2.508 1.00 95.38 471 GLU A N 1
ATOM 3647 C CA . GLU A 1 471 ? -14.493 -10.272 1.201 1.00 95.38 471 GLU A CA 1
ATOM 3648 C C . GLU A 1 471 ? -13.873 -11.674 1.021 1.00 95.38 471 GLU A C 1
ATOM 3650 O O . GLU A 1 471 ? -13.532 -12.099 -0.093 1.00 95.38 471 GLU A O 1
ATOM 3655 N N . GLY A 1 472 ? -13.770 -12.424 2.123 1.00 93.88 472 GLY A N 1
ATOM 3656 C CA . GLY A 1 472 ? -13.207 -13.769 2.164 1.00 93.88 472 GLY A CA 1
ATOM 3657 C C . GLY A 1 472 ? -11.683 -13.772 2.074 1.00 93.88 472 GLY A C 1
ATOM 3658 O O . GLY A 1 472 ? -11.115 -14.731 1.551 1.00 93.88 472 GLY A O 1
ATOM 3659 N N . VAL A 1 473 ? -11.029 -12.710 2.552 1.00 95.19 473 VAL A N 1
ATOM 3660 C CA . VAL A 1 473 ? -9.569 -12.584 2.549 1.00 95.19 473 VAL A CA 1
ATOM 3661 C C . VAL A 1 473 ? -8.968 -13.602 3.519 1.00 95.19 473 VAL A C 1
ATOM 3663 O O . VAL A 1 473 ? -9.418 -13.759 4.652 1.00 95.19 473 VAL A O 1
ATOM 3666 N N . THR A 1 474 ? -7.948 -14.313 3.047 1.00 93.88 474 THR A N 1
ATOM 3667 C CA . THR A 1 474 ? -7.307 -15.425 3.774 1.00 93.88 474 THR A CA 1
ATOM 3668 C C . THR A 1 474 ? -5.989 -15.014 4.420 1.00 93.88 474 THR A C 1
ATOM 3670 O O . THR A 1 474 ? -5.655 -15.478 5.505 1.00 93.88 474 THR A O 1
ATOM 3673 N N . HIS A 1 475 ? -5.252 -14.113 3.764 1.00 92.12 475 HIS A N 1
ATOM 3674 C CA . HIS A 1 475 ? -3.904 -13.717 4.148 1.00 92.12 475 HIS A CA 1
ATOM 3675 C C . HIS A 1 475 ? -3.821 -12.188 4.209 1.00 92.12 475 HIS A C 1
ATOM 3677 O O . HIS A 1 475 ? -3.715 -11.503 3.193 1.00 92.12 475 HIS A O 1
ATOM 3683 N N . ALA A 1 476 ? -3.907 -11.651 5.427 1.00 92.81 476 ALA A N 1
ATOM 3684 C CA . ALA A 1 476 ? -3.848 -10.219 5.710 1.00 92.81 476 ALA A CA 1
ATOM 3685 C C . ALA A 1 476 ? -2.392 -9.717 5.716 1.00 92.81 476 ALA A C 1
ATOM 3687 O O . ALA A 1 476 ? -1.796 -9.508 6.774 1.00 92.81 476 ALA A O 1
ATOM 3688 N N . LEU A 1 477 ? -1.795 -9.562 4.530 1.00 92.25 477 LEU A N 1
ATOM 3689 C CA . LEU A 1 477 ? -0.398 -9.141 4.388 1.00 92.25 477 LEU A CA 1
ATOM 3690 C C . LEU A 1 477 ? -0.229 -7.664 4.781 1.00 92.25 477 LEU A C 1
ATOM 3692 O O . LEU A 1 477 ? -0.806 -6.774 4.158 1.00 92.25 477 LEU A O 1
ATOM 3696 N N . ARG A 1 478 ? 0.563 -7.410 5.830 1.00 90.81 478 ARG A N 1
ATOM 3697 C CA . ARG A 1 478 ? 0.789 -6.084 6.430 1.00 90.81 478 ARG A CA 1
ATOM 3698 C C . ARG A 1 478 ? 2.264 -5.865 6.770 1.00 90.81 478 ARG A C 1
ATOM 3700 O O . ARG A 1 478 ? 3.031 -6.817 6.903 1.00 90.81 478 ARG A O 1
ATOM 3707 N N . SER A 1 479 ? 2.649 -4.604 6.934 1.00 87.69 479 SER A N 1
ATOM 3708 C CA . SER A 1 479 ? 3.940 -4.179 7.484 1.00 87.69 479 SER A CA 1
ATOM 3709 C C . SER A 1 479 ? 4.122 -4.632 8.942 1.00 87.69 479 SER A C 1
ATOM 3711 O O . SER A 1 479 ? 3.158 -4.833 9.684 1.00 87.69 479 SER A O 1
ATOM 3713 N N . SER A 1 480 ? 5.377 -4.783 9.378 1.00 86.31 480 SER A N 1
ATOM 3714 C CA . SER A 1 480 ? 5.733 -5.288 10.716 1.00 86.31 480 SER A CA 1
ATOM 3715 C C . SER A 1 480 ? 5.270 -4.393 11.872 1.00 86.31 480 SER A C 1
ATOM 3717 O O . SER A 1 480 ? 5.077 -4.883 12.979 1.00 86.31 480 SER A O 1
ATOM 3719 N N . GLU A 1 481 ? 5.001 -3.112 11.622 1.00 82.12 481 GLU A N 1
ATOM 3720 C CA . GLU A 1 481 ? 4.380 -2.176 12.575 1.00 82.12 481 GLU A CA 1
ATOM 3721 C C . GLU A 1 481 ? 2.959 -2.585 13.027 1.00 82.12 481 GLU A C 1
ATOM 3723 O O . GLU A 1 481 ? 2.467 -2.104 14.047 1.00 82.12 481 GLU A O 1
ATOM 3728 N N . TYR A 1 482 ? 2.309 -3.515 12.313 1.00 84.31 482 TYR A N 1
ATOM 3729 C CA . TYR A 1 482 ? 1.033 -4.121 12.705 1.00 84.31 482 TYR A CA 1
ATOM 3730 C C . TYR A 1 482 ? 1.190 -5.412 13.530 1.00 84.31 482 TYR A C 1
ATOM 3732 O O . TYR A 1 482 ? 0.178 -6.044 13.833 1.00 84.31 482 TYR A O 1
ATOM 3740 N N . HIS A 1 483 ? 2.410 -5.819 13.913 1.00 86.75 483 HIS A N 1
ATOM 3741 C CA . HIS A 1 483 ? 2.649 -7.094 14.606 1.00 86.75 483 HIS A CA 1
ATOM 3742 C C . HIS A 1 483 ? 1.830 -7.230 15.900 1.00 86.75 483 HIS A C 1
ATOM 3744 O O . HIS A 1 483 ? 1.034 -8.162 16.022 1.00 86.75 483 HIS A O 1
ATOM 3750 N N . ASP A 1 484 ? 1.928 -6.259 16.813 1.00 86.25 484 ASP A N 1
ATOM 3751 C CA . ASP A 1 484 ? 1.159 -6.243 18.068 1.00 86.25 484 ASP A CA 1
ATOM 3752 C C . ASP A 1 484 ? -0.359 -6.242 17.809 1.00 86.25 484 ASP A C 1
ATOM 3754 O O . ASP A 1 484 ? -1.133 -6.877 18.530 1.00 86.25 484 ASP A O 1
ATOM 3758 N N . ARG A 1 485 ? -0.784 -5.584 16.720 1.00 92.19 485 ARG A N 1
ATOM 3759 C CA . ARG A 1 485 ? -2.184 -5.482 16.276 1.00 92.19 485 ARG A CA 1
ATOM 3760 C C . ARG A 1 485 ? -2.717 -6.771 15.639 1.00 92.19 485 ARG A C 1
ATOM 3762 O O . ARG A 1 485 ? -3.895 -6.826 15.291 1.00 92.19 485 ARG A O 1
ATOM 3769 N N . ASN A 1 486 ? -1.909 -7.822 15.481 1.00 92.44 486 ASN A N 1
ATOM 3770 C CA . ASN A 1 486 ? -2.411 -9.131 15.053 1.00 92.44 486 ASN A CA 1
ATOM 3771 C C . ASN A 1 486 ? -3.333 -9.742 16.119 1.00 92.44 486 ASN A C 1
ATOM 3773 O O . ASN A 1 486 ? -4.420 -10.208 15.785 1.00 92.44 486 ASN A O 1
ATOM 3777 N N . ALA A 1 487 ? -2.959 -9.668 17.401 1.00 93.62 487 ALA A N 1
ATOM 3778 C CA . ALA A 1 487 ? -3.808 -10.157 18.490 1.00 93.62 487 ALA A CA 1
ATOM 3779 C C . ALA A 1 487 ? -5.118 -9.350 18.589 1.00 93.62 487 ALA A C 1
ATOM 3781 O O . ALA A 1 487 ? -6.198 -9.931 18.684 1.00 93.62 487 ALA A O 1
ATOM 3782 N N . GLN A 1 488 ? -5.028 -8.020 18.459 1.00 95.50 488 GLN A N 1
ATOM 3783 C CA . GLN A 1 488 ? -6.177 -7.113 18.364 1.00 95.50 488 GLN A CA 1
ATOM 3784 C C . GLN A 1 488 ? -7.125 -7.500 17.216 1.00 95.50 488 GLN A C 1
ATOM 3786 O O . GLN A 1 488 ? -8.322 -7.659 17.436 1.00 95.50 488 GLN A O 1
ATOM 3791 N N . TYR A 1 489 ? -6.591 -7.712 16.010 1.00 95.06 489 TYR A N 1
ATOM 3792 C CA . TYR A 1 489 ? -7.348 -8.096 14.815 1.00 95.06 489 TYR A CA 1
ATOM 3793 C C . TYR A 1 489 ? -8.139 -9.403 15.013 1.00 95.06 489 TYR A C 1
ATOM 3795 O O . TYR A 1 489 ? -9.349 -9.433 14.781 1.00 95.06 489 TYR A O 1
ATOM 3803 N N . TYR A 1 490 ? -7.493 -10.469 15.504 1.00 93.81 490 TYR A N 1
ATOM 3804 C CA . TYR A 1 490 ? -8.170 -11.752 15.733 1.00 93.81 490 TYR A CA 1
ATOM 3805 C C . TYR A 1 490 ? -9.180 -11.695 16.885 1.00 93.81 490 TYR A C 1
ATOM 3807 O O . TYR A 1 490 ? -10.245 -12.307 16.791 1.00 93.81 490 TYR A O 1
ATOM 3815 N N . ARG A 1 491 ? -8.894 -10.927 17.944 1.00 95.00 491 ARG A N 1
ATOM 3816 C CA . ARG A 1 491 ? -9.833 -10.720 19.052 1.00 95.00 491 ARG A CA 1
ATOM 3817 C C . ARG A 1 491 ? -11.088 -9.968 18.599 1.00 95.00 491 ARG A C 1
ATOM 3819 O O . ARG A 1 491 ? -12.188 -10.359 18.974 1.00 95.00 491 ARG A O 1
ATOM 3826 N N . ILE A 1 492 ? -10.939 -8.939 17.762 1.00 95.94 492 ILE A N 1
ATOM 3827 C CA . ILE A 1 492 ? -12.067 -8.184 17.198 1.00 95.94 492 ILE A CA 1
ATOM 3828 C C . ILE A 1 492 ? -12.924 -9.085 16.293 1.00 95.94 492 ILE A C 1
ATOM 3830 O O . ILE A 1 492 ? -14.141 -9.108 16.464 1.00 95.94 492 ILE A O 1
ATOM 3834 N N . LEU A 1 493 ? -12.312 -9.899 15.418 1.00 94.94 493 LEU A N 1
ATOM 3835 C CA . LEU A 1 493 ? -13.027 -10.921 14.631 1.00 94.94 493 LEU A CA 1
ATOM 3836 C C . LEU A 1 493 ? -13.849 -11.867 15.517 1.00 94.94 493 LEU A C 1
ATOM 3838 O O . LEU A 1 493 ? -15.045 -12.052 15.284 1.00 94.94 493 LEU A O 1
ATOM 3842 N N . GLN A 1 494 ? -13.220 -12.434 16.551 1.00 95.12 494 GLN A N 1
ATOM 3843 C CA . GLN A 1 494 ? -13.877 -13.336 17.495 1.00 95.12 494 GLN A CA 1
ATOM 3844 C C . GLN A 1 494 ? -15.058 -12.651 18.195 1.00 95.12 494 GLN A C 1
ATOM 3846 O O . GLN A 1 494 ? -16.127 -13.250 18.325 1.00 95.12 494 GLN A O 1
ATOM 3851 N N . ASP A 1 495 ? -14.895 -11.396 18.622 1.00 96.25 495 ASP A N 1
ATOM 3852 C CA . ASP A 1 495 ? -15.957 -10.675 19.315 1.00 96.25 495 ASP A CA 1
ATOM 3853 C C . ASP A 1 495 ? -17.133 -10.305 18.400 1.00 96.25 495 ASP A C 1
ATOM 3855 O O . ASP A 1 495 ? -18.276 -10.365 18.860 1.00 96.25 495 ASP A O 1
ATOM 3859 N N . MET A 1 496 ? -16.874 -10.056 17.111 1.00 96.69 496 MET A N 1
ATOM 3860 C CA . MET A 1 496 ? -17.874 -9.926 16.037 1.00 96.69 496 MET A CA 1
ATOM 3861 C C . MET A 1 496 ? -18.561 -11.254 15.653 1.00 96.69 496 MET A C 1
ATOM 3863 O O . MET A 1 496 ? -19.490 -11.249 14.848 1.00 96.69 496 MET A O 1
ATOM 3867 N N . GLY A 1 497 ? -18.106 -12.399 16.179 1.00 94.38 497 GLY A N 1
ATOM 3868 C CA . GLY A 1 497 ? -18.589 -13.731 15.790 1.00 94.38 497 GLY A CA 1
ATOM 3869 C C . GLY A 1 497 ? -18.086 -14.212 14.420 1.00 94.38 497 GLY A C 1
ATOM 3870 O O . GLY A 1 497 ? -18.597 -15.197 13.884 1.00 94.38 497 GLY A O 1
ATOM 3871 N N . LEU A 1 498 ? -17.089 -13.534 13.846 1.00 91.50 498 LEU A N 1
ATOM 3872 C CA . LEU A 1 498 ? -16.528 -13.822 12.528 1.00 91.50 498 LEU A CA 1
ATOM 3873 C C . LEU A 1 498 ? -15.310 -14.748 12.648 1.00 91.50 498 LEU A C 1
ATOM 3875 O O . LEU A 1 498 ? -14.476 -14.610 13.542 1.00 91.50 498 LEU A O 1
ATOM 3879 N N . ARG A 1 499 ? -15.187 -15.707 11.725 1.00 76.56 499 ARG A N 1
ATOM 3880 C CA . ARG A 1 499 ? -14.036 -16.623 11.662 1.00 76.56 499 ARG A CA 1
ATOM 3881 C C . ARG A 1 499 ? -12.988 -16.076 10.701 1.00 76.56 499 ARG A C 1
ATOM 3883 O O . ARG A 1 499 ? -13.317 -15.796 9.549 1.00 76.56 499 ARG A O 1
ATOM 3890 N N . SER A 1 500 ? -11.731 -16.004 11.136 1.00 63.69 500 SER A N 1
ATOM 3891 C CA . SER A 1 500 ? -10.624 -15.760 10.206 1.00 63.69 500 SER A CA 1
ATOM 3892 C C . SER A 1 500 ? -10.459 -16.955 9.266 1.00 63.69 500 SER A C 1
ATOM 3894 O O . SER A 1 500 ? -10.492 -18.100 9.718 1.00 63.69 500 SER A O 1
ATOM 3896 N N . ARG A 1 501 ? -10.271 -16.701 7.967 1.00 63.72 501 ARG A N 1
ATOM 3897 C CA . ARG A 1 501 ? -10.046 -17.740 6.946 1.00 63.72 501 ARG A CA 1
ATOM 3898 C C . ARG A 1 501 ? -8.554 -18.014 6.730 1.00 63.72 501 ARG A C 1
ATOM 3900 O O . ARG A 1 501 ? -8.093 -18.080 5.594 1.00 63.72 501 ARG A O 1
ATOM 3907 N N . ASN A 1 502 ? -7.814 -18.161 7.825 1.00 54.50 502 ASN A N 1
ATOM 3908 C CA . ASN A 1 502 ? -6.466 -18.720 7.784 1.00 54.50 502 ASN A CA 1
ATOM 3909 C C . ASN A 1 502 ? -6.631 -20.196 7.377 1.00 54.50 502 ASN A C 1
ATOM 3911 O O . ASN A 1 502 ? -7.411 -20.907 8.017 1.00 54.50 502 ASN A O 1
ATOM 3915 N N . LEU A 1 503 ? -6.003 -20.602 6.272 1.00 43.09 503 LEU A N 1
ATOM 3916 C CA . LEU A 1 503 ? -6.220 -21.909 5.638 1.00 43.09 503 LEU A CA 1
ATOM 3917 C C . LEU A 1 503 ? -5.339 -23.018 6.224 1.00 43.09 503 LEU A C 1
ATOM 3919 O O . LEU A 1 503 ? -4.330 -22.713 6.884 1.00 43.09 503 LEU A O 1
#

Secondary structure (DSSP, 8-state):
------------------------PPP------------PPP-------------------PPPPP---------EEEE-BTTB--HHHHHHHHHHT--EEEE-BSPTTPPPEEEETTS-EEESHHHHHHHHHHHSSSGGGG-SSHHHHHHHHHHHHHGGGGG-TTTHHHHHHHHHHHHTT-SSSSTTS--HHHHHHHHHHHHTTHHHHHHHTSTT-HHHHHHHHHHHHHTHHHHHHHHHHHT-TTS-PPPPP------------SSS-----TT--TTT-EEEE---SSS---HHHHHHHHHHHHHHHHTT-EEEEEE----TTT--HHHHHHHHHHHHHTT---SEEEEGGGGHHHHHHHHHHHHHTTSEEEE-S-HHHHHHHHHHTPPPTTTT--HHHHHHHHHHHHHT-HHHHT-EEEE---SS-SSTTSSS-EEEEE--SPBTTTBTT-SEEE-HHHHHHHHHHHHT-------GGGSTHHHHHHHHHHHTTPPP---

InterPro domains:
  IPR000924 Glutamyl/glutaminyl-tRNA synthetase [PR00987] (284-296)
  IPR000924 Glutamyl/glutaminyl-tRNA synthetase [PR00987] (298-309)
  IPR000924 Glutamyl/glutaminyl-tRNA synthetase [PR00987] (313-326)
  IPR000924 Glutamyl/glutaminyl-tRNA synthetase [PR00987] (458-468)
  IPR000924 Glutamyl/glutaminyl-tRNA synthetase [PR00987] (474-482)
  IPR001412 Aminoacyl-tRNA synthetase, class I, conserved site [PS00178] (287-298)
  IPR004046 Glutathione S-transferase, C-terminal [PF00043] (170-227)
  IPR014729 Rossmann-like alpha/beta/alpha sandwich fold [G3DSA:3.40.50.620] (282-494)
  IPR020058 Glutamyl/glutaminyl-tRNA synthetase, class Ib, catalytic domain [PF00749] (281-500)
  IPR036282 Glutathione S-transferase, C-terminal domain superfamily [SSF47616] (128-228)
  IPR050132 Glutamine/Glutamate--tRNA Ligase [PTHR43097] (77-500)